Protein AF-0000000084448295 (afdb_homodimer)

Secondary structure (DSSP, 8-state):
----------------------------------------PPPPPP--HHHHHHHHHHHHHHHHHTT-EEE-TT------SSPPGGGSGGGHHHHHHHHHTSTT-HHHHHHHHHHHHHHHTT-S--S--SS--HHHHHHHHHHHHT--TTTS---SSHHHHHHHHHHHHHH-TTT-SEEEE-TTT----TT-EEEEE-SSS--SSGGGGGGGTTS---EEEEEEEEEETTEEEEEEEEETTEEEEEEEEB-TTSPBPPPPTTSPEEEEEEEE-TTSSTTTT------------------/----------------------------------------PPPPPP--HHHHHHHHHHHHHHHHHTT-EEE-TT------SSPPGGGSGGGHHHHHHHHHTSTT-HHHHHHHHHHHHHHHTT-S--S--SS--HHHHHHHHHHHHT--TTTS---SSHHHHHHHHHHHHHH-TTT-SEEEE-TTT----TT-EEEEE-SSS--SSGGGGGGGTTS---EEEEEEEEEETTEEEEEEEEETTEEEEEEEEB-TTSPBPPPPTTSPEEEEEEEE-TTSSTTS-------------------

Nearest PDB structures (foldseek):
  4k1t-assembly1_A  TM=3.639E-01  e=2.052E+00  Staphylococcus aureus subsp. aureus NCTC 8325
  3ic8-assembly2_B  TM=1.921E-01  e=6.070E-01  Pseudomonas syringae pv. tomato
  3g7s-assembly1_B  TM=2.458E-01  e=4.530E+00  Archaeoglobus fulgidus DSM 4304
  2w7u-assembly1_A  TM=3.124E-01  e=4.814E+00  Staphylococcus aureus
  4mvn-assembly1_A  TM=2.948E-01  e=5.438E+00  Staphylococcus aureus subsp. aureus NCTC 8325

Radius of gyration: 37.02 Å; Cα contacts (8 Å, |Δi|>4): 1081; chains: 2; bounding box: 73×141×176 Å

pLDDT: mean 82.52, std 24.91, range [23.23, 99.0]

Structure (mmCIF, N/CA/C/O backbone):
data_AF-0000000084448295-model_v1
#
loop_
_entity.id
_entity.type
_entity.pdbx_description
1 polymer 'Uncharacterized protein conserved in bacteria'
#
loop_
_atom_site.group_PDB
_atom_site.id
_atom_site.type_symbol
_atom_site.label_atom_id
_atom_site.label_alt_id
_atom_site.label_comp_id
_atom_site.label_asym_id
_atom_site.label_entity_id
_atom_site.label_seq_id
_atom_site.pdbx_PDB_ins_code
_atom_site.Cartn_x
_atom_site.Cartn_y
_atom_site.Cartn_z
_atom_site.occupancy
_atom_site.B_iso_or_equiv
_atom_site.auth_seq_id
_atom_site.auth_comp_id
_atom_site.auth_asym_id
_atom_site.auth_atom_id
_atom_site.pdbx_PDB_model_num
ATOM 1 N N . MET A 1 1 ? 36.219 -92.625 80.812 1 28.36 1 MET A N 1
ATOM 2 C CA . MET A 1 1 ? 36.906 -91.438 80.25 1 28.36 1 MET A CA 1
ATOM 3 C C . MET A 1 1 ? 35.938 -90.688 79.375 1 28.36 1 MET A C 1
ATOM 5 O O . MET A 1 1 ? 35.688 -91.062 78.188 1 28.36 1 MET A O 1
ATOM 9 N N . ARG A 1 2 ? 34.844 -90.25 80 1 29.69 2 ARG A N 1
ATOM 10 C CA . ARG A 1 2 ? 33.531 -89.688 79.625 1 29.69 2 ARG A CA 1
ATOM 11 C C . ARG A 1 2 ? 33.625 -88.375 78.938 1 29.69 2 ARG A C 1
ATOM 13 O O . ARG A 1 2 ? 34.156 -87.375 79.5 1 29.69 2 ARG A O 1
ATOM 20 N N . LEU A 1 3 ? 33.906 -88.5 77.625 1 29.62 3 LEU A N 1
ATOM 21 C CA . LEU A 1 3 ? 34.281 -87.438 76.688 1 29.62 3 LEU A CA 1
ATOM 22 C C . LEU A 1 3 ? 33.188 -86.375 76.562 1 29.62 3 LEU A C 1
ATOM 24 O O . LEU A 1 3 ? 32.031 -86.688 76.438 1 29.62 3 LEU A O 1
ATOM 28 N N . SER A 1 4 ? 33.344 -85.188 77.25 1 28.12 4 SER A N 1
ATOM 29 C CA . SER A 1 4 ? 32.625 -84 77.5 1 28.12 4 SER A CA 1
ATOM 30 C C . SER A 1 4 ? 32.25 -83.25 76.188 1 28.12 4 SER A C 1
ATOM 32 O O . SER A 1 4 ? 33.125 -83 75.375 1 28.12 4 SER A O 1
ATOM 34 N N . ALA A 1 5 ? 30.969 -83.5 75.812 1 29.38 5 ALA A N 1
ATOM 35 C CA . ALA A 1 5 ? 30.297 -83.188 74.5 1 29.38 5 ALA A CA 1
ATOM 36 C C . ALA A 1 5 ? 30.297 -81.688 74.25 1 29.38 5 ALA A C 1
ATOM 38 O O . ALA A 1 5 ? 29.969 -80.875 75.125 1 29.38 5 ALA A O 1
ATOM 39 N N . PRO A 1 6 ? 31.016 -81.25 73.188 1 28.39 6 PRO A N 1
ATOM 40 C CA . PRO A 1 6 ? 31.312 -79.812 72.875 1 28.39 6 PRO A CA 1
ATOM 41 C C . PRO A 1 6 ? 30.062 -79 72.688 1 28.39 6 PRO A C 1
ATOM 43 O O . PRO A 1 6 ? 29 -79.5 72.312 1 28.39 6 PRO A O 1
ATOM 46 N N . SER A 1 7 ? 29.875 -77.875 73.375 1 24.89 7 SER A N 1
ATOM 47 C CA . SER A 1 7 ? 28.906 -76.812 73.562 1 24.89 7 SER A CA 1
ATOM 48 C C . SER A 1 7 ? 28.594 -76.062 72.25 1 24.89 7 SER A C 1
ATOM 50 O O . SER A 1 7 ? 29.484 -75.5 71.625 1 24.89 7 SER A O 1
ATOM 52 N N . ALA A 1 8 ? 27.766 -76.688 71.375 1 26.33 8 ALA A N 1
ATOM 53 C CA . ALA A 1 8 ? 27.453 -76.25 70 1 26.33 8 ALA A CA 1
ATOM 54 C C . ALA A 1 8 ? 26.891 -74.812 70 1 26.33 8 ALA A C 1
ATOM 56 O O . ALA A 1 8 ? 25.969 -74.562 70.812 1 26.33 8 ALA A O 1
ATOM 57 N N . SER A 1 9 ? 27.703 -73.812 69.688 1 23.23 9 SER A N 1
ATOM 58 C CA . SER A 1 9 ? 27.469 -72.375 69.625 1 23.23 9 SER A CA 1
ATOM 59 C C . SER A 1 9 ? 26.328 -72.062 68.688 1 23.23 9 SER A C 1
ATOM 61 O O . SER A 1 9 ? 26.234 -72.562 67.625 1 23.23 9 SER A O 1
ATOM 63 N N . ALA A 1 10 ? 25.062 -71.812 69.188 1 26.31 10 ALA A N 1
ATOM 64 C CA . ALA A 1 10 ? 23.781 -71.438 68.625 1 26.31 10 ALA A CA 1
ATOM 65 C C . ALA A 1 10 ? 23.953 -70.188 67.688 1 26.31 10 ALA A C 1
ATOM 67 O O . ALA A 1 10 ? 24.375 -69.125 68.188 1 26.31 10 ALA A O 1
ATOM 68 N N . GLY A 1 11 ? 24.484 -70.375 66.5 1 23.75 11 GLY A N 1
ATOM 69 C CA . GLY A 1 11 ? 24.672 -69.312 65.5 1 23.75 11 GLY A CA 1
ATOM 70 C C . GLY A 1 11 ? 23.391 -68.562 65.188 1 23.75 11 GLY A C 1
ATOM 71 O O . GLY A 1 11 ? 22.375 -69.188 64.875 1 23.75 11 GLY A O 1
ATOM 72 N N . ARG A 1 12 ? 22.969 -67.562 66 1 27.09 12 ARG A N 1
ATOM 73 C CA . ARG A 1 12 ? 21.812 -66.688 65.812 1 27.09 12 ARG A CA 1
ATOM 74 C C . ARG A 1 12 ? 21.781 -66.188 64.375 1 27.09 12 ARG A C 1
ATOM 76 O O . ARG A 1 12 ? 22.734 -65.562 63.938 1 27.09 12 ARG A O 1
ATOM 83 N N . ARG A 1 13 ? 21.203 -66.938 63.438 1 26.22 13 ARG A N 1
ATOM 84 C CA . ARG A 1 13 ? 20.922 -66.5 62.062 1 26.22 13 ARG A CA 1
ATOM 85 C C . ARG A 1 13 ? 20.125 -65.25 62 1 26.22 13 ARG A C 1
ATOM 87 O O . ARG A 1 13 ? 19.047 -65.125 62.562 1 26.22 13 ARG A O 1
ATOM 94 N N . VAL A 1 14 ? 20.797 -64.062 62.219 1 31.23 14 VAL A N 1
ATOM 95 C CA . VAL A 1 14 ? 20.141 -62.781 61.969 1 31.23 14 VAL A CA 1
ATOM 96 C C . VAL A 1 14 ? 19.531 -62.781 60.562 1 31.23 14 VAL A C 1
ATOM 98 O O . VAL A 1 14 ? 20.219 -63.031 59.594 1 31.23 14 VAL A O 1
ATOM 101 N N . HIS A 1 15 ? 18.297 -63.219 60.406 1 29.98 15 HIS A N 1
ATOM 102 C CA . HIS A 1 15 ? 17.484 -63.094 59.219 1 29.98 15 HIS A CA 1
ATOM 103 C C . HIS A 1 15 ? 17.5 -61.656 58.688 1 29.98 15 HIS A C 1
ATOM 105 O O . HIS A 1 15 ? 17.156 -60.719 59.406 1 29.98 15 HIS A O 1
ATOM 111 N N . ALA A 1 16 ? 18.5 -61.312 57.906 1 30.75 16 ALA A N 1
ATOM 112 C CA . ALA A 1 16 ? 18.547 -60.031 57.156 1 30.75 16 ALA A CA 1
ATOM 113 C C . ALA A 1 16 ? 17.25 -59.812 56.375 1 30.75 16 ALA A C 1
ATOM 115 O O . ALA A 1 16 ? 16.875 -60.656 55.562 1 30.75 16 ALA A O 1
ATOM 116 N N . LEU A 1 17 ? 16.234 -59.281 57 1 33.34 17 LEU A N 1
ATOM 117 C CA . LEU A 1 17 ? 15.047 -58.812 56.281 1 33.34 17 LEU A CA 1
ATOM 118 C C . LEU A 1 17 ? 15.422 -58 55.062 1 33.34 17 LEU A C 1
ATOM 120 O O . LEU A 1 17 ? 16.078 -56.938 55.156 1 33.34 17 LEU A O 1
ATOM 124 N N . LEU A 1 18 ? 15.758 -58.625 53.969 1 31.92 18 LEU A N 1
ATOM 125 C CA . LEU A 1 18 ? 15.938 -58 52.688 1 31.92 18 LEU A CA 1
ATOM 126 C C . LEU A 1 18 ? 14.719 -57.156 52.312 1 31.92 18 LEU A C 1
ATOM 128 O O . LEU A 1 18 ? 13.609 -57.688 52.188 1 31.92 18 LEU A O 1
ATOM 132 N N . LEU A 1 19 ? 14.625 -55.938 52.844 1 33.53 19 LEU A N 1
ATOM 133 C CA . LEU A 1 19 ? 13.625 -55 52.375 1 33.53 19 LEU A CA 1
ATOM 134 C C . LEU A 1 19 ? 13.695 -54.875 50.844 1 33.53 19 LEU A C 1
ATOM 136 O O . LEU A 1 19 ? 14.742 -54.5 50.312 1 33.53 19 LEU A O 1
ATOM 140 N N . ALA A 1 20 ? 12.953 -55.719 50.125 1 34.22 20 ALA A N 1
ATOM 141 C CA . ALA A 1 20 ? 12.758 -55.594 48.688 1 34.22 20 ALA A CA 1
ATOM 142 C C . ALA A 1 20 ? 12.352 -54.156 48.312 1 34.22 20 ALA A C 1
ATOM 144 O O . ALA A 1 20 ? 11.297 -53.688 48.719 1 34.22 20 ALA A O 1
ATOM 145 N N . LEU A 1 21 ? 13.375 -53.312 48.156 1 36.75 21 LEU A N 1
ATOM 146 C CA . LEU A 1 21 ? 13.094 -52 47.594 1 36.75 21 LEU A CA 1
ATOM 147 C C . LEU A 1 21 ? 12.367 -52.125 46.25 1 36.75 21 LEU A C 1
ATOM 149 O O . LEU A 1 21 ? 12.875 -52.75 45.312 1 36.75 21 LEU A O 1
ATOM 153 N N . TRP A 1 22 ? 11.016 -52.281 46.281 1 37.78 22 TRP A N 1
ATOM 154 C CA . TRP A 1 22 ? 10.219 -52.219 45.062 1 37.78 22 TRP A CA 1
ATOM 155 C C . TRP A 1 22 ? 10.602 -51 44.219 1 37.78 22 TRP A C 1
ATOM 157 O O . TRP A 1 22 ? 10.633 -49.875 44.719 1 37.78 22 TRP A O 1
ATOM 167 N N . PRO A 1 23 ? 11.414 -51.25 43.188 1 40.5 23 PRO A N 1
ATOM 168 C CA . PRO A 1 23 ? 11.656 -50.094 42.312 1 40.5 23 PRO A CA 1
ATOM 169 C C . PRO A 1 23 ? 10.359 -49.438 41.844 1 40.5 23 PRO A C 1
ATOM 171 O O . PRO A 1 23 ? 9.43 -50.125 41.406 1 40.5 23 PRO A O 1
ATOM 174 N N . THR A 1 24 ? 9.969 -48.375 42.594 1 43.09 24 THR A N 1
ATOM 175 C CA . THR A 1 24 ? 8.914 -47.562 42.031 1 43.09 24 THR A CA 1
ATOM 176 C C . THR A 1 24 ? 9.211 -47.25 40.562 1 43.09 24 THR A C 1
ATOM 178 O O . THR A 1 24 ? 10.234 -46.625 40.25 1 43.09 24 THR A O 1
ATOM 181 N N . ALA A 1 25 ? 8.789 -48.188 39.719 1 38.84 25 ALA A N 1
ATOM 182 C CA . ALA A 1 25 ? 8.773 -47.812 38.312 1 38.84 25 ALA A CA 1
ATOM 183 C C . ALA A 1 25 ? 8.156 -46.438 38.094 1 38.84 25 ALA A C 1
ATOM 185 O O . ALA A 1 25 ? 6.984 -46.219 38.406 1 38.84 25 ALA A O 1
ATOM 186 N N . LEU A 1 26 ? 9.047 -45.438 38.281 1 39.12 26 LEU A N 1
ATOM 187 C CA . LEU A 1 26 ? 8.578 -44.156 37.75 1 39.12 26 LEU A CA 1
ATOM 188 C C . LEU A 1 26 ? 7.965 -44.344 36.375 1 39.12 26 LEU A C 1
ATOM 190 O O . LEU A 1 26 ? 8.656 -44.719 35.406 1 39.12 26 LEU A O 1
ATOM 194 N N . LEU A 1 27 ? 6.645 -44.781 36.375 1 38.72 27 LEU A N 1
ATOM 195 C CA . LEU A 1 27 ? 5.914 -44.562 35.156 1 38.72 27 LEU A CA 1
ATOM 196 C C . LEU A 1 27 ? 6.203 -43.219 34.531 1 38.72 27 LEU A C 1
ATOM 198 O O . LEU A 1 27 ? 5.789 -42.188 35.094 1 38.72 27 LEU A O 1
ATOM 202 N N . ALA A 1 28 ? 7.383 -43.094 33.938 1 38.5 28 ALA A N 1
ATOM 203 C CA . ALA A 1 28 ? 7.465 -41.969 33 1 38.5 28 ALA A CA 1
ATOM 204 C C . ALA A 1 28 ? 6.223 -41.875 32.125 1 38.5 28 ALA A C 1
ATOM 206 O O . ALA A 1 28 ? 6 -42.75 31.281 1 38.5 28 ALA A O 1
ATOM 207 N N . ALA A 1 29 ? 5.152 -41.406 32.75 1 39 29 ALA A N 1
ATOM 208 C CA . ALA A 1 29 ? 4.129 -40.969 31.797 1 39 29 ALA A CA 1
ATOM 209 C C . ALA A 1 29 ? 4.758 -40.25 30.609 1 39 29 ALA A C 1
ATOM 211 O O . ALA A 1 29 ? 5.398 -39.219 30.766 1 39 29 ALA A O 1
ATOM 212 N N . CYS A 1 30 ? 5.191 -41.031 29.656 1 36.06 30 CYS A N 1
ATOM 213 C CA . CYS A 1 30 ? 5.465 -40.375 28.375 1 36.06 30 CYS A CA 1
ATOM 214 C C . CYS A 1 30 ? 4.43 -39.312 28.078 1 36.06 30 CYS A C 1
ATOM 216 O O . CYS A 1 30 ? 3.266 -39.625 27.828 1 36.06 30 CYS A O 1
ATOM 218 N N . ALA A 1 31 ? 4.543 -38.156 28.859 1 39.5 31 ALA A N 1
ATOM 219 C CA . ALA A 1 31 ? 3.787 -37.031 28.312 1 39.5 31 ALA A CA 1
ATOM 220 C C . ALA A 1 31 ? 3.787 -37.062 26.781 1 39.5 31 ALA A C 1
ATOM 222 O O . ALA A 1 31 ? 4.848 -37.031 26.156 1 39.5 31 ALA A O 1
ATOM 223 N N . THR A 1 32 ? 2.848 -37.875 26.25 1 40.31 32 THR A N 1
ATOM 224 C CA . THR A 1 32 ? 2.674 -37.656 24.828 1 40.31 32 THR A CA 1
ATOM 225 C C . THR A 1 32 ? 2.873 -36.188 24.469 1 40.31 32 THR A C 1
ATOM 227 O O . THR A 1 32 ? 2.363 -35.312 25.156 1 40.31 32 THR A O 1
ATOM 230 N N . PRO A 1 33 ? 4.031 -35.906 23.844 1 42.47 33 PRO A N 1
ATOM 231 C CA . PRO A 1 33 ? 4.098 -34.5 23.469 1 42.47 33 PRO A CA 1
ATOM 232 C C . PRO A 1 33 ? 2.736 -33.906 23.094 1 42.47 33 PRO A C 1
ATOM 234 O O . PRO A 1 33 ? 1.864 -34.625 22.609 1 42.47 33 PRO A O 1
ATOM 237 N N . PRO A 1 34 ? 2.332 -32.844 23.859 1 37.69 34 PRO A N 1
ATOM 238 C CA . PRO A 1 34 ? 1.033 -32.344 23.422 1 37.69 34 PRO A CA 1
ATOM 239 C C . PRO A 1 34 ? 0.812 -32.469 21.922 1 37.69 34 PRO A C 1
ATOM 241 O O . PRO A 1 34 ? 1.75 -32.281 21.141 1 37.69 34 PRO A O 1
ATOM 244 N N . GLN A 1 35 ? -0.001 -33.406 21.453 1 29.28 35 GLN A N 1
ATOM 245 C CA . GLN A 1 35 ? -0.416 -33.25 20.062 1 29.28 35 GLN A CA 1
ATOM 246 C C . GLN A 1 35 ? -0.492 -31.797 19.656 1 29.28 35 GLN A C 1
ATOM 248 O O . GLN A 1 35 ? -1.126 -30.984 20.328 1 29.28 35 GLN A O 1
ATOM 253 N N . ALA A 1 36 ? 0.49 -31.312 19.047 1 37.69 36 ALA A N 1
ATOM 254 C CA . ALA A 1 36 ? 0.3 -30.016 18.406 1 37.69 36 ALA A CA 1
ATOM 255 C C . ALA A 1 36 ? -1.146 -29.828 17.953 1 37.69 36 ALA A C 1
ATOM 257 O O . ALA A 1 36 ? -1.653 -30.609 17.141 1 37.69 36 ALA A O 1
ATOM 258 N N . THR A 1 37 ? -2.016 -29.562 18.781 1 36.47 37 THR A N 1
ATOM 259 C CA . THR A 1 37 ? -3.365 -29.25 18.344 1 36.47 37 THR A CA 1
ATOM 260 C C . THR A 1 37 ? -3.344 -28.688 16.922 1 36.47 37 THR A C 1
ATOM 262 O O . THR A 1 37 ? -2.545 -27.797 16.609 1 36.47 37 THR A O 1
ATOM 265 N N . ALA A 1 38 ? -3.5 -29.438 15.875 1 39.38 38 ALA A N 1
ATOM 266 C CA . ALA A 1 38 ? -3.721 -28.906 14.531 1 39.38 38 ALA A CA 1
ATOM 267 C C . ALA A 1 38 ? -4.363 -27.531 14.578 1 39.38 38 ALA A C 1
ATOM 269 O O . ALA A 1 38 ? -5.469 -27.375 15.094 1 39.38 38 ALA A O 1
ATOM 270 N N . ARG A 1 39 ? -3.613 -26.578 14.906 1 46.69 39 ARG A N 1
ATOM 271 C CA . ARG A 1 39 ? -4.172 -25.219 14.953 1 46.69 39 ARG A CA 1
ATOM 272 C C . ARG A 1 39 ? -5.262 -25.047 13.906 1 46.69 39 ARG A C 1
ATOM 274 O O . ARG A 1 39 ? -5.027 -25.266 12.711 1 46.69 39 ARG A O 1
ATOM 281 N N . PHE A 1 40 ? -6.477 -25.266 14.234 1 57.22 40 PHE A N 1
ATOM 282 C CA . PHE A 1 40 ? -7.668 -25 13.438 1 57.22 40 PHE A CA 1
ATOM 283 C C . PHE A 1 40 ? -7.484 -23.734 12.609 1 57.22 40 PHE A C 1
ATOM 285 O O . PHE A 1 40 ? -7.18 -22.672 13.148 1 57.22 40 PHE A O 1
ATOM 292 N N . ARG A 1 41 ? -7.328 -24.031 11.203 1 83.12 41 ARG A N 1
ATOM 293 C CA . ARG A 1 41 ? -7.297 -22.891 10.305 1 83.12 41 ARG A CA 1
ATOM 294 C C . ARG A 1 41 ? -8.711 -22.391 9.992 1 83.12 41 ARG A C 1
ATOM 296 O O . ARG A 1 41 ? -9.555 -23.172 9.531 1 83.12 41 ARG A O 1
ATOM 303 N N . GLU A 1 42 ? -9.023 -21.25 10.359 1 92.5 42 GLU A N 1
ATOM 304 C CA . GLU A 1 42 ? -10.312 -20.656 10.023 1 92.5 42 GLU A CA 1
ATOM 305 C C . GLU A 1 42 ? -10.516 -20.578 8.516 1 92.5 42 GLU A C 1
ATOM 307 O O . GLU A 1 42 ? -9.586 -20.25 7.773 1 92.5 42 GLU A O 1
ATOM 312 N N . PRO A 1 43 ? -11.727 -20.938 8.031 1 96.31 43 PRO A N 1
ATOM 313 C CA . PRO A 1 43 ? -11.969 -20.812 6.59 1 96.31 43 PRO A CA 1
ATOM 314 C C . PRO A 1 43 ? -11.742 -19.391 6.078 1 96.31 43 PRO A C 1
ATOM 316 O O . PRO A 1 43 ? -12.016 -18.422 6.789 1 96.31 43 PRO A O 1
ATOM 319 N N . PRO A 1 44 ? -11.242 -19.328 4.906 1 97.94 44 PRO A N 1
ATOM 320 C CA . PRO A 1 44 ? -11.047 -17.984 4.344 1 97.94 44 PRO A CA 1
ATOM 321 C C . PRO A 1 44 ? -12.367 -17.281 4.027 1 97.94 44 PRO A C 1
ATOM 323 O O . PRO A 1 44 ? -13.375 -17.953 3.773 1 97.94 44 PRO A O 1
ATOM 326 N N . LEU A 1 45 ? -12.344 -16.031 4.07 1 97.56 45 LEU A N 1
ATOM 327 C CA . LEU A 1 45 ? -13.477 -15.211 3.658 1 97.56 45 LEU A CA 1
ATOM 328 C C . LEU A 1 45 ? -13.391 -14.867 2.176 1 97.56 45 LEU A C 1
ATOM 330 O O . LEU A 1 45 ? -12.289 -14.805 1.615 1 97.56 45 LEU A O 1
ATOM 334 N N . SER A 1 46 ? -14.602 -14.625 1.596 1 97.69 46 SER A N 1
ATOM 335 C CA . SER A 1 46 ? -14.641 -14.18 0.206 1 97.69 46 SER A CA 1
ATOM 336 C C . SER A 1 46 ? -14.484 -12.672 0.104 1 97.69 46 SER A C 1
ATOM 338 O O . SER A 1 46 ? -14.742 -11.945 1.07 1 97.69 46 SER A O 1
ATOM 340 N N . TYR A 1 47 ? -14.031 -12.234 -1.03 1 98.19 47 TYR A N 1
ATOM 341 C CA . TYR A 1 47 ? -13.812 -10.812 -1.289 1 98.19 47 TYR A CA 1
ATOM 342 C C . TYR A 1 47 ? -14.594 -10.359 -2.518 1 98.19 47 TYR A C 1
ATOM 344 O O . TYR A 1 47 ? -14.836 -11.148 -3.436 1 98.19 47 TYR A O 1
ATOM 352 N N . PRO A 1 48 ? -15.008 -9.102 -2.561 1 97.19 48 PRO A N 1
ATOM 353 C CA . PRO A 1 48 ? -15.734 -8.594 -3.727 1 97.19 48 PRO A CA 1
ATOM 354 C C . PRO A 1 48 ? -14.844 -8.445 -4.961 1 97.19 48 PRO A C 1
ATOM 356 O O . PRO A 1 48 ? -13.617 -8.453 -4.844 1 97.19 48 PRO A O 1
ATOM 359 N N . PRO A 1 49 ? -15.422 -8.297 -6.152 1 96.81 49 PRO A N 1
ATOM 360 C CA . PRO A 1 49 ? -14.656 -8.156 -7.395 1 96.81 49 PRO A CA 1
ATOM 361 C C . PRO A 1 49 ? -13.734 -6.938 -7.375 1 96.81 49 PRO A C 1
ATOM 363 O O . PRO A 1 49 ? -12.672 -6.953 -8.016 1 96.81 49 PRO A O 1
ATOM 366 N N . SER A 1 50 ? -14.117 -5.93 -6.59 1 95.69 50 SER A N 1
ATOM 367 C CA . SER A 1 50 ? -13.305 -4.719 -6.516 1 95.69 50 SER A CA 1
ATOM 368 C C . SER A 1 50 ? -11.906 -5.023 -5.992 1 95.69 50 SER A C 1
ATOM 370 O O . SER A 1 50 ? -10.945 -4.34 -6.348 1 95.69 50 SER A O 1
ATOM 372 N N . THR A 1 51 ? -11.789 -6.035 -5.211 1 98.19 51 THR A N 1
ATOM 373 C CA . THR A 1 51 ? -10.484 -6.391 -4.66 1 98.19 51 THR A CA 1
ATOM 374 C C . THR A 1 51 ? -9.562 -6.918 -5.754 1 98.19 51 THR A C 1
ATOM 376 O O . THR A 1 51 ? -8.383 -6.555 -5.805 1 98.19 51 THR A O 1
ATOM 379 N N . ARG A 1 52 ? -10.047 -7.762 -6.613 1 98 52 ARG A N 1
ATOM 380 C CA . ARG A 1 52 ? -9.25 -8.234 -7.738 1 98 52 ARG A CA 1
ATOM 381 C C . ARG A 1 52 ? -8.852 -7.074 -8.648 1 98 52 ARG A C 1
ATOM 383 O O . ARG A 1 52 ? -7.727 -7.031 -9.148 1 98 52 ARG A O 1
ATOM 390 N N . GLU A 1 53 ? -9.789 -6.168 -8.875 1 97.31 53 GLU A N 1
ATOM 391 C CA . GLU A 1 53 ? -9.5 -4.98 -9.68 1 97.31 53 GLU A CA 1
ATOM 392 C C . GLU A 1 53 ? -8.352 -4.176 -9.07 1 97.31 53 GLU A C 1
ATOM 394 O O . GLU A 1 53 ? -7.488 -3.674 -9.789 1 97.31 53 GLU A O 1
ATOM 399 N N . ARG A 1 54 ? -8.344 -4.074 -7.801 1 98.25 54 ARG A N 1
ATOM 400 C CA . ARG A 1 54 ? -7.285 -3.354 -7.102 1 98.25 54 ARG A CA 1
ATOM 401 C C . ARG A 1 54 ? -5.949 -4.078 -7.238 1 98.25 54 ARG A C 1
ATOM 403 O O . ARG A 1 54 ? -4.91 -3.441 -7.426 1 98.25 54 ARG A O 1
ATOM 410 N N . ILE A 1 55 ? -5.969 -5.43 -7.152 1 98.81 55 ILE A N 1
ATOM 411 C CA . ILE A 1 55 ? -4.754 -6.215 -7.34 1 98.81 55 ILE A CA 1
ATOM 412 C C . ILE A 1 55 ? -4.121 -5.875 -8.688 1 98.81 55 ILE A C 1
ATOM 414 O O . ILE A 1 55 ? -2.939 -5.527 -8.75 1 98.81 55 ILE A O 1
ATOM 418 N N . VAL A 1 56 ? -4.898 -5.902 -9.703 1 98.81 56 VAL A N 1
ATOM 419 C CA . VAL A 1 56 ? -4.414 -5.652 -11.055 1 98.81 56 VAL A CA 1
ATOM 420 C C . VAL A 1 56 ? -3.951 -4.203 -11.18 1 98.81 56 VAL A C 1
ATOM 422 O O . VAL A 1 56 ? -2.893 -3.928 -11.75 1 98.81 56 VAL A O 1
ATOM 425 N N . ARG A 1 57 ? -4.66 -3.293 -10.578 1 97.94 57 ARG A N 1
ATOM 426 C CA . ARG A 1 57 ? -4.324 -1.876 -10.672 1 97.94 57 ARG A CA 1
ATOM 427 C C . ARG A 1 57 ? -3.006 -1.581 -9.969 1 97.94 57 ARG A C 1
ATOM 429 O O . ARG A 1 57 ? -2.174 -0.832 -10.484 1 97.94 57 ARG A O 1
ATOM 436 N N . PHE A 1 58 ? -2.82 -2.135 -8.789 1 98.56 58 PHE A N 1
ATOM 437 C CA . PHE A 1 58 ? -1.572 -1.905 -8.07 1 98.56 58 PHE A CA 1
ATOM 438 C C . PHE A 1 58 ? -0.387 -2.465 -8.852 1 98.56 58 PHE A C 1
ATOM 440 O O . PHE A 1 58 ? 0.661 -1.821 -8.945 1 98.56 58 PHE A O 1
ATOM 447 N N . ALA A 1 59 ? -0.566 -3.662 -9.414 1 98.88 59 ALA A N 1
ATOM 448 C CA . ALA A 1 59 ? 0.502 -4.238 -10.227 1 98.88 59 ALA A CA 1
ATOM 449 C C . ALA A 1 59 ? 0.847 -3.33 -11.406 1 98.88 59 ALA A C 1
ATOM 451 O O . ALA A 1 59 ? 2.018 -3.027 -11.641 1 98.88 59 ALA A O 1
ATOM 452 N N . LEU A 1 60 ? -0.151 -2.828 -12.086 1 98.56 60 LEU A N 1
ATOM 453 C CA . LEU A 1 60 ? 0.039 -2.012 -13.281 1 98.56 60 LEU A CA 1
ATOM 454 C C . LEU A 1 60 ? 0.64 -0.657 -12.922 1 98.56 60 LEU A C 1
ATOM 456 O O . LEU A 1 60 ? 1.528 -0.164 -13.625 1 98.56 60 LEU A O 1
ATOM 460 N N . THR A 1 61 ? 0.187 -0.073 -11.875 1 97.19 61 THR A N 1
ATOM 461 C CA . THR A 1 61 ? 0.665 1.254 -11.5 1 97.19 61 THR A CA 1
ATOM 462 C C . THR A 1 61 ? 2.123 1.198 -11.055 1 97.19 61 THR A C 1
ATOM 464 O O . THR A 1 61 ? 2.916 2.076 -11.406 1 97.19 61 THR A O 1
ATOM 467 N N . GLU A 1 62 ? 2.441 0.172 -10.273 1 98.5 62 GLU A N 1
ATOM 468 C CA . GLU A 1 62 ? 3.844 0.01 -9.906 1 98.5 62 GLU A CA 1
ATOM 469 C C . GLU A 1 62 ? 4.711 -0.23 -11.141 1 98.5 62 GLU A C 1
ATOM 471 O O . GLU A 1 62 ? 5.809 0.323 -11.25 1 98.5 62 GLU A O 1
ATOM 476 N N . TRP A 1 63 ? 4.227 -1.044 -12.062 1 98.5 63 TRP A N 1
ATOM 477 C CA . TRP A 1 63 ? 4.957 -1.287 -13.305 1 98.5 63 TRP A CA 1
ATOM 478 C C . TRP A 1 63 ? 5.223 0.019 -14.047 1 98.5 63 TRP A C 1
ATOM 480 O O . TRP A 1 63 ? 6.344 0.272 -14.484 1 98.5 63 TRP A O 1
ATOM 490 N N . GLN A 1 64 ? 4.254 0.845 -14.125 1 97.06 64 GLN A N 1
ATOM 491 C CA . GLN A 1 64 ? 4.402 2.135 -14.797 1 97.06 64 GLN A CA 1
ATOM 492 C C . GLN A 1 64 ? 5.383 3.031 -14.047 1 97.06 64 GLN A C 1
ATOM 494 O O . GLN A 1 64 ? 6.203 3.715 -14.664 1 97.06 64 GLN A O 1
ATOM 499 N N . ASP A 1 65 ? 5.293 3.008 -12.781 1 95.69 65 ASP A N 1
ATOM 500 C CA . ASP A 1 65 ? 6.145 3.844 -11.945 1 95.69 65 ASP A CA 1
ATOM 501 C C . ASP A 1 65 ? 7.617 3.475 -12.117 1 95.69 65 ASP A C 1
ATOM 503 O O . ASP A 1 65 ? 8.492 4.336 -12.016 1 95.69 65 ASP A O 1
ATOM 507 N N . TRP A 1 66 ? 7.918 2.219 -12.375 1 97.31 66 TRP A N 1
ATOM 508 C CA . TRP A 1 66 ? 9.281 1.738 -12.547 1 97.31 66 TRP A CA 1
ATOM 509 C C . TRP A 1 66 ? 9.789 2.031 -13.953 1 97.31 66 TRP A C 1
ATOM 511 O O . TRP A 1 66 ? 10.969 1.812 -14.258 1 97.31 66 TRP A O 1
ATOM 521 N N . GLY A 1 67 ? 8.906 2.469 -14.867 1 95.31 67 GLY A N 1
ATOM 522 C CA . GLY A 1 67 ? 9.352 2.857 -16.203 1 95.31 67 GLY A CA 1
ATOM 523 C C . GLY A 1 67 ? 8.703 2.047 -17.312 1 95.31 67 GLY A C 1
ATOM 524 O O . GLY A 1 67 ? 9 2.248 -18.484 1 95.31 67 GLY A O 1
ATOM 525 N N . GLY A 1 68 ? 7.852 1.103 -16.953 1 97.12 68 GLY A N 1
ATOM 526 C CA . GLY A 1 68 ? 7.109 0.351 -17.953 1 97.12 68 GLY A CA 1
ATOM 527 C C . GLY A 1 68 ? 7.969 -0.634 -18.719 1 97.12 68 GLY A C 1
ATOM 528 O O . GLY A 1 68 ? 7.789 -0.812 -19.922 1 97.12 68 GLY A O 1
ATOM 529 N N . TYR A 1 69 ? 8.914 -1.28 -18.047 1 95.88 69 TYR A N 1
ATOM 530 C CA . TYR A 1 69 ? 9.781 -2.264 -18.688 1 95.88 69 TYR A CA 1
ATOM 531 C C . TYR A 1 69 ? 8.984 -3.484 -19.141 1 95.88 69 TYR A C 1
ATOM 533 O O . TYR A 1 69 ? 8.102 -3.953 -18.406 1 95.88 69 TYR A O 1
ATOM 541 N N . VAL A 1 70 ? 9.289 -3.977 -20.344 1 96.69 70 VAL A N 1
ATOM 542 C CA . VAL A 1 70 ? 8.641 -5.172 -20.891 1 96.69 70 VAL A CA 1
ATOM 543 C C . VAL A 1 70 ? 9.703 -6.168 -21.344 1 96.69 70 VAL A C 1
ATOM 545 O O . VAL A 1 70 ? 10.711 -5.781 -21.938 1 96.69 70 VAL A O 1
ATOM 548 N N . THR A 1 71 ? 9.484 -7.434 -20.984 1 94.31 71 THR A N 1
ATOM 549 C CA . THR A 1 71 ? 10.398 -8.477 -21.438 1 94.31 71 THR A CA 1
ATOM 550 C C . THR A 1 71 ? 9.617 -9.688 -21.953 1 94.31 71 THR A C 1
ATOM 552 O O . THR A 1 71 ? 8.445 -9.867 -21.609 1 94.31 71 THR A O 1
ATOM 555 N N . THR A 1 72 ? 10.219 -10.406 -22.828 1 91.12 72 THR A N 1
ATOM 556 C CA . THR A 1 72 ? 9.703 -11.672 -23.344 1 91.12 72 THR A CA 1
ATOM 557 C C . THR A 1 72 ? 10.688 -12.805 -23.078 1 91.12 72 THR A C 1
ATOM 559 O O . THR A 1 72 ? 11.883 -12.664 -23.328 1 91.12 72 THR A O 1
ATOM 562 N N . PRO A 1 73 ? 10.086 -13.875 -22.547 1 84.69 73 PRO A N 1
ATOM 563 C CA . PRO A 1 73 ? 10.992 -15 -22.312 1 84.69 73 PRO A CA 1
ATOM 564 C C . PRO A 1 73 ? 11.789 -15.383 -23.562 1 84.69 73 PRO A C 1
ATOM 566 O O . PRO A 1 73 ? 11.234 -15.43 -24.656 1 84.69 73 PRO A O 1
ATOM 569 N N . GLY A 1 74 ? 13.016 -15.664 -23.297 1 79.5 74 GLY A N 1
ATOM 570 C CA . GLY A 1 74 ? 13.883 -16.047 -24.391 1 79.5 74 GLY A CA 1
ATOM 571 C C . GLY A 1 74 ? 14.625 -14.883 -25.016 1 79.5 74 GLY A C 1
ATOM 572 O O . GLY A 1 74 ? 15.594 -15.078 -25.75 1 79.5 74 GLY A O 1
ATOM 573 N N . GLU A 1 75 ? 14.086 -13.688 -24.719 1 76.5 75 GLU A N 1
ATOM 574 C CA . GLU A 1 75 ? 14.797 -12.523 -25.234 1 76.5 75 GLU A CA 1
ATOM 575 C C . GLU A 1 75 ? 16.062 -12.242 -24.422 1 76.5 75 GLU A C 1
ATOM 577 O O . GLU A 1 75 ? 16.031 -12.25 -23.188 1 76.5 75 GLU A O 1
ATOM 582 N N . LYS A 1 76 ? 17.125 -12.312 -25.141 1 61.94 76 LYS A N 1
ATOM 583 C CA . LYS A 1 76 ? 18.422 -12.078 -24.516 1 61.94 76 LYS A CA 1
ATOM 584 C C . LYS A 1 76 ? 18.625 -10.594 -24.234 1 61.94 76 LYS A C 1
ATOM 586 O O . LYS A 1 76 ? 18.391 -9.75 -25.109 1 61.94 76 LYS A O 1
ATOM 591 N N . HIS A 1 77 ? 18.547 -10.344 -22.953 1 64.75 77 HIS A N 1
ATOM 592 C CA . HIS A 1 77 ? 19.016 -8.992 -22.641 1 64.75 77 HIS A CA 1
ATOM 593 C C . HIS A 1 77 ? 20.5 -8.984 -22.312 1 64.75 77 HIS A C 1
ATOM 595 O O . HIS A 1 77 ? 20.953 -9.75 -21.453 1 64.75 77 HIS A O 1
ATOM 601 N N . PRO A 1 78 ? 21.25 -8.336 -23 1 56.88 78 PRO A N 1
ATOM 602 C CA . PRO A 1 78 ? 22.656 -8.32 -22.609 1 56.88 78 PRO A CA 1
ATOM 603 C C . PRO A 1 78 ? 22.875 -7.918 -21.156 1 56.88 78 PRO A C 1
ATOM 605 O O . PRO A 1 78 ? 22.141 -7.09 -20.625 1 56.88 78 PRO A O 1
ATOM 608 N N . PRO A 1 79 ? 23.609 -8.852 -20.578 1 57.19 79 PRO A N 1
ATOM 609 C CA . PRO A 1 79 ? 23.906 -8.461 -19.188 1 57.19 79 PRO A CA 1
ATOM 610 C C . PRO A 1 79 ? 24.438 -7.035 -19.078 1 57.19 79 PRO A C 1
ATOM 612 O O . PRO A 1 79 ? 25.266 -6.617 -19.891 1 57.19 79 PRO A O 1
ATOM 615 N N . SER A 1 80 ? 23.797 -6.18 -18.516 1 60.19 80 SER A N 1
ATOM 616 C CA . SER A 1 80 ? 24.312 -4.84 -18.266 1 60.19 80 SER A CA 1
ATOM 617 C C . SER A 1 80 ? 25.172 -4.801 -17.016 1 60.19 80 SER A C 1
ATOM 619 O O . SER A 1 80 ? 24.859 -5.453 -16.016 1 60.19 80 SER A O 1
ATOM 621 N N . LYS A 1 81 ? 26.469 -4.367 -17.25 1 58.81 81 LYS A N 1
ATOM 622 C CA . LYS A 1 81 ? 27.359 -4.133 -16.125 1 58.81 81 LYS A CA 1
ATOM 623 C C . LYS A 1 81 ? 26.828 -3.008 -15.234 1 58.81 81 LYS A C 1
ATOM 625 O O . LYS A 1 81 ? 27.234 -2.883 -14.078 1 58.81 81 LYS A O 1
ATOM 630 N N . ALA A 1 82 ? 25.906 -2.383 -15.742 1 66 82 ALA A N 1
ATOM 631 C CA . ALA A 1 82 ? 25.406 -1.248 -14.977 1 66 82 ALA A CA 1
ATOM 632 C C . ALA A 1 82 ? 24.406 -1.7 -13.922 1 66 82 ALA A C 1
ATOM 634 O O . ALA A 1 82 ? 23.656 -2.658 -14.141 1 66 82 ALA A O 1
ATOM 635 N N . PRO A 1 83 ? 24.688 -1.101 -12.812 1 76.25 83 PRO A N 1
ATOM 636 C CA . PRO A 1 83 ? 23.703 -1.438 -11.781 1 76.25 83 PRO A CA 1
ATOM 637 C C . PRO A 1 83 ? 22.266 -1.298 -12.281 1 76.25 83 PRO A C 1
ATOM 639 O O . PRO A 1 83 ? 21.953 -0.378 -13.047 1 76.25 83 PRO A O 1
ATOM 642 N N . GLY A 1 84 ? 21.531 -2.336 -12.023 1 82.94 84 GLY A N 1
ATOM 643 C CA . GLY A 1 84 ? 20.125 -2.324 -12.438 1 82.94 84 GLY A CA 1
ATOM 644 C C . GLY A 1 84 ? 19.312 -1.231 -11.773 1 82.94 84 GLY A C 1
ATOM 645 O O . GLY A 1 84 ? 19.797 -0.562 -10.859 1 82.94 84 GLY A O 1
ATOM 646 N N . PRO A 1 85 ? 18.125 -1.069 -12.211 1 89.88 85 PRO A N 1
ATOM 647 C CA . PRO A 1 85 ? 17.297 0.025 -11.727 1 89.88 85 PRO A CA 1
ATOM 648 C C . PRO A 1 85 ? 17.125 0.004 -10.203 1 89.88 85 PRO A C 1
ATOM 650 O O . PRO A 1 85 ? 16.969 1.059 -9.586 1 89.88 85 PRO A O 1
ATOM 653 N N . GLU A 1 86 ? 17.156 -1.186 -9.562 1 92.06 86 GLU A N 1
ATOM 654 C CA . GLU A 1 86 ? 16.938 -1.269 -8.125 1 92.06 86 GLU A CA 1
ATOM 655 C C . GLU A 1 86 ? 18.047 -0.571 -7.355 1 92.06 86 GLU A C 1
ATOM 657 O O . GLU A 1 86 ? 17.891 -0.245 -6.176 1 92.06 86 GLU A O 1
ATOM 662 N N . SER A 1 87 ? 19.172 -0.344 -7.992 1 89.94 87 SER A N 1
ATOM 663 C CA . SER A 1 87 ? 20.328 0.251 -7.332 1 89.94 87 SER A CA 1
ATOM 664 C C . SER A 1 87 ? 20.234 1.772 -7.305 1 89.94 87 SER A C 1
ATOM 666 O O . SER A 1 87 ? 21 2.439 -6.602 1 89.94 87 SER A O 1
ATOM 668 N N . ALA A 1 88 ? 19.328 2.287 -8.094 1 92.06 88 ALA A N 1
ATOM 669 C CA . ALA A 1 88 ? 19.141 3.738 -8.117 1 92.06 88 ALA A CA 1
ATOM 670 C C . ALA A 1 88 ? 18.531 4.238 -6.816 1 92.06 88 ALA A C 1
ATOM 672 O O . ALA A 1 88 ? 17.547 3.676 -6.332 1 92.06 88 ALA A O 1
ATOM 673 N N . ILE A 1 89 ? 19.047 5.34 -6.289 1 92.94 89 ILE A N 1
ATOM 674 C CA . ILE A 1 89 ? 18.594 5.938 -5.035 1 92.94 89 ILE A CA 1
ATOM 675 C C . ILE A 1 89 ? 17.109 6.262 -5.117 1 92.94 89 ILE A C 1
ATOM 677 O O . ILE A 1 89 ? 16.391 6.137 -4.129 1 92.94 89 ILE A O 1
ATOM 681 N N . ALA A 1 90 ? 16.641 6.605 -6.262 1 93.81 90 ALA A N 1
ATOM 682 C CA . ALA A 1 90 ? 15.266 7.027 -6.469 1 93.81 90 ALA A CA 1
ATOM 683 C C . ALA A 1 90 ? 14.297 5.863 -6.254 1 93.81 90 ALA A C 1
ATOM 685 O O . ALA A 1 90 ? 13.102 6.078 -6.023 1 93.81 90 ALA A O 1
ATOM 686 N N . ASN A 1 91 ? 14.828 4.637 -6.273 1 95.56 91 ASN A N 1
ATOM 687 C CA . ASN A 1 91 ? 13.945 3.477 -6.254 1 95.56 91 ASN A CA 1
ATOM 688 C C . ASN A 1 91 ? 13.953 2.789 -4.891 1 95.56 91 ASN A C 1
ATOM 690 O O . ASN A 1 91 ? 13.141 1.897 -4.637 1 95.56 91 ASN A O 1
ATOM 694 N N . PHE A 1 92 ? 14.859 3.246 -3.984 1 96.5 92 PHE A N 1
ATOM 695 C CA . PHE A 1 92 ? 14.992 2.604 -2.682 1 96.5 92 PHE A CA 1
ATOM 696 C C . PHE A 1 92 ? 13.664 2.605 -1.939 1 96.5 92 PHE A C 1
ATOM 698 O O . PHE A 1 92 ? 13.234 1.572 -1.419 1 96.5 92 PHE A O 1
ATOM 705 N N . PRO A 1 93 ? 12.891 3.754 -1.954 1 96.94 93 PRO A N 1
ATOM 706 C CA . PRO A 1 93 ? 11.648 3.762 -1.185 1 96.94 93 PRO A CA 1
ATOM 707 C C . PRO A 1 93 ? 10.625 2.758 -1.71 1 96.94 93 PRO A C 1
ATOM 709 O O . PRO A 1 93 ? 9.836 2.211 -0.933 1 96.94 93 PRO A O 1
ATOM 712 N N . ARG A 1 94 ? 10.648 2.479 -2.973 1 97.31 94 ARG A N 1
ATOM 713 C CA . ARG A 1 94 ? 9.727 1.503 -3.539 1 97.31 94 ARG A CA 1
ATOM 714 C C . ARG A 1 94 ? 10 0.105 -2.994 1 97.31 94 ARG A C 1
ATOM 716 O O . ARG A 1 94 ? 9.086 -0.568 -2.508 1 97.31 94 ARG A O 1
ATOM 723 N N . VAL A 1 95 ? 11.234 -0.243 -3.09 1 96.56 95 VAL A N 1
ATOM 724 C CA . VAL A 1 95 ? 11.625 -1.571 -2.629 1 96.56 95 VAL A CA 1
ATOM 725 C C . VAL A 1 95 ? 11.391 -1.685 -1.124 1 96.56 95 VAL A C 1
ATOM 727 O O . VAL A 1 95 ? 10.945 -2.725 -0.635 1 96.56 95 VAL A O 1
ATOM 730 N N . LEU A 1 96 ? 11.68 -0.6 -0.44 1 95.62 96 LEU A N 1
ATOM 731 C CA . LEU A 1 96 ? 11.43 -0.573 0.997 1 95.62 96 LEU A CA 1
ATOM 732 C C . LEU A 1 96 ? 9.953 -0.818 1.292 1 95.62 96 LEU A C 1
ATOM 734 O O . LEU A 1 96 ? 9.609 -1.573 2.207 1 95.62 96 LEU A O 1
ATOM 738 N N . ALA A 1 97 ? 9.047 -0.189 0.527 1 96.56 97 ALA A N 1
ATOM 739 C CA . ALA A 1 97 ? 7.609 -0.386 0.709 1 96.56 97 ALA A CA 1
ATOM 740 C C . ALA A 1 97 ? 7.234 -1.857 0.56 1 96.56 97 ALA A C 1
ATOM 742 O O . ALA A 1 97 ? 6.434 -2.383 1.338 1 96.56 97 ALA A O 1
ATOM 743 N N . TYR A 1 98 ? 7.809 -2.512 -0.419 1 97 98 TYR A N 1
ATOM 744 C CA . TYR A 1 98 ? 7.52 -3.924 -0.642 1 97 98 TYR A CA 1
ATOM 745 C C . TYR A 1 98 ? 7.969 -4.766 0.546 1 97 98 TYR A C 1
ATOM 747 O O . TYR A 1 98 ? 7.211 -5.602 1.045 1 97 98 TYR A O 1
ATOM 755 N N . TRP A 1 99 ? 9.148 -4.496 1.009 1 95.12 99 TRP A N 1
ATOM 756 C CA . TRP A 1 99 ? 9.703 -5.285 2.1 1 95.12 99 TRP A CA 1
ATOM 757 C C . TRP A 1 99 ? 8.945 -5.035 3.398 1 95.12 99 TRP A C 1
ATOM 759 O O . TRP A 1 99 ? 8.82 -5.934 4.234 1 95.12 99 TRP A O 1
ATOM 769 N N . ARG A 1 100 ? 8.336 -3.857 3.572 1 93.31 100 ARG A N 1
ATOM 770 C CA . ARG A 1 100 ? 7.566 -3.537 4.77 1 93.31 100 ARG A CA 1
ATOM 771 C C . ARG A 1 100 ? 6.238 -4.285 4.781 1 93.31 100 ARG A C 1
ATOM 773 O O . ARG A 1 100 ? 5.566 -4.348 5.812 1 93.31 100 ARG A O 1
ATOM 780 N N . ALA A 1 101 ? 5.91 -4.879 3.691 1 93.06 101 ALA A N 1
ATOM 781 C CA . ALA A 1 101 ? 4.66 -5.637 3.613 1 93.06 101 ALA A CA 1
ATOM 782 C C . ALA A 1 101 ? 4.852 -7.059 4.133 1 93.06 101 ALA A C 1
ATOM 784 O O . ALA A 1 101 ? 3.873 -7.777 4.355 1 93.06 101 ALA A O 1
ATOM 785 N N . VAL A 1 102 ? 6.152 -7.422 4.332 1 92 102 VAL A N 1
ATOM 786 C CA . VAL A 1 102 ? 6.395 -8.789 4.785 1 92 102 VAL A CA 1
ATOM 787 C C . VAL A 1 102 ? 7.113 -8.758 6.133 1 92 102 VAL A C 1
ATOM 789 O O . VAL A 1 102 ? 7.891 -7.844 6.414 1 92 102 VAL A O 1
ATOM 792 N N . GLU A 1 103 ? 6.527 -9.055 7.348 1 69.62 103 GLU A N 1
ATOM 793 C CA . GLU A 1 103 ? 6.863 -8.914 8.758 1 69.62 103 GLU A CA 1
ATOM 794 C C . GLU A 1 103 ? 8.266 -9.438 9.047 1 69.62 103 GLU A C 1
ATOM 796 O O . GLU A 1 103 ? 8.969 -8.914 9.914 1 69.62 103 GLU A O 1
ATOM 801 N N . GLU A 1 104 ? 8.734 -10.344 8.438 1 61.81 104 GLU A N 1
ATOM 802 C CA . GLU A 1 104 ? 9.82 -11.172 8.953 1 61.81 104 GLU A CA 1
ATOM 803 C C . GLU A 1 104 ? 11.18 -10.57 8.617 1 61.81 104 GLU A C 1
ATOM 805 O O . GLU A 1 104 ? 12.219 -11.195 8.859 1 61.81 104 GLU A O 1
ATOM 810 N N . ASP A 1 105 ? 11.07 -9.195 8.391 1 69.75 105 ASP A N 1
ATOM 811 C CA . ASP A 1 105 ? 12.469 -9.133 7.98 1 69.75 105 ASP A CA 1
ATOM 812 C C . ASP A 1 105 ? 13.094 -7.801 8.383 1 69.75 105 ASP A C 1
ATOM 814 O O . ASP A 1 105 ? 13.727 -7.129 7.566 1 69.75 105 ASP A O 1
ATOM 818 N N . ARG A 1 106 ? 13.102 -7.496 9.633 1 82 106 ARG A N 1
ATOM 819 C CA . ARG A 1 106 ? 13.625 -6.242 10.164 1 82 106 ARG A CA 1
ATOM 820 C C . ARG A 1 106 ? 15.117 -6.113 9.914 1 82 106 ARG A C 1
ATOM 822 O O . ARG A 1 106 ? 15.594 -5.055 9.492 1 82 106 ARG A O 1
ATOM 829 N N . PRO A 1 107 ? 15.797 -7.191 10.031 1 86.31 107 PRO A N 1
ATOM 830 C CA . PRO A 1 107 ? 17.234 -7.07 9.773 1 86.31 107 PRO A CA 1
ATOM 831 C C . PRO A 1 107 ? 17.547 -6.691 8.328 1 86.31 107 PRO A C 1
ATOM 833 O O . PRO A 1 107 ? 18.484 -5.945 8.07 1 86.31 107 PRO A O 1
ATOM 836 N N . VAL A 1 108 ? 16.766 -7.238 7.426 1 90.31 108 VAL A N 1
ATOM 837 C CA . VAL A 1 108 ? 16.938 -6.922 6.016 1 90.31 108 VAL A CA 1
ATOM 838 C C . VAL A 1 108 ? 16.703 -5.43 5.789 1 90.31 108 VAL A C 1
ATOM 840 O O . VAL A 1 108 ? 17.5 -4.762 5.117 1 90.31 108 VAL A O 1
ATOM 843 N N . ILE A 1 109 ? 15.75 -4.895 6.371 1 91.62 109 ILE A N 1
ATOM 844 C CA . ILE A 1 109 ? 15.375 -3.492 6.219 1 91.62 109 ILE A CA 1
ATOM 845 C C . ILE A 1 109 ? 16.453 -2.605 6.844 1 91.62 109 ILE A C 1
ATOM 847 O O . ILE A 1 109 ? 16.922 -1.652 6.219 1 91.62 109 ILE A O 1
ATOM 851 N N . ASP A 1 110 ? 16.859 -2.979 8.039 1 92.19 110 ASP A N 1
ATOM 852 C CA . ASP A 1 110 ? 17.859 -2.174 8.742 1 92.19 110 ASP A CA 1
ATOM 853 C C . ASP A 1 110 ? 19.172 -2.109 7.965 1 92.19 110 ASP A C 1
ATOM 855 O O . ASP A 1 110 ? 19.75 -1.033 7.801 1 92.19 110 ASP A O 1
ATOM 859 N N . ARG A 1 111 ? 19.547 -3.236 7.516 1 92.44 111 ARG A N 1
ATOM 860 C CA . ARG A 1 111 ? 20.797 -3.301 6.762 1 92.44 111 ARG A CA 1
ATOM 861 C C . ARG A 1 111 ? 20.703 -2.449 5.5 1 92.44 111 ARG A C 1
ATOM 863 O O . ARG A 1 111 ? 21.656 -1.723 5.176 1 92.44 111 ARG A O 1
ATOM 870 N N . ASN A 1 112 ? 19.625 -2.533 4.801 1 93.31 112 ASN A N 1
ATOM 871 C CA . ASN A 1 112 ? 19.5 -1.801 3.545 1 93.31 112 ASN A CA 1
ATOM 872 C C . ASN A 1 112 ? 19.234 -0.317 3.783 1 93.31 112 ASN A C 1
ATOM 874 O O . ASN A 1 112 ? 19.625 0.526 2.971 1 93.31 112 ASN A O 1
ATOM 878 N N . ARG A 1 113 ? 18.703 0.06 4.898 1 94.38 113 ARG A N 1
ATOM 879 C CA . ARG A 1 113 ? 18.594 1.466 5.277 1 94.38 113 ARG A CA 1
ATOM 880 C C . ARG A 1 113 ? 19.984 2.064 5.539 1 94.38 113 ARG A C 1
ATOM 882 O O . ARG A 1 113 ? 20.234 3.223 5.199 1 94.38 113 ARG A O 1
ATOM 889 N N . ASP A 1 114 ? 20.828 1.252 6.129 1 95.19 114 ASP A N 1
ATOM 890 C CA . ASP A 1 114 ? 22.203 1.695 6.336 1 95.19 114 ASP A CA 1
ATOM 891 C C . ASP A 1 114 ? 22.906 1.954 5.004 1 95.19 114 ASP A C 1
ATOM 893 O O . ASP A 1 114 ? 23.625 2.947 4.855 1 95.19 114 ASP A O 1
ATOM 897 N N . ARG A 1 115 ? 22.703 1.055 4.086 1 95.12 115 ARG A N 1
ATOM 898 C CA . ARG A 1 115 ? 23.266 1.231 2.758 1 95.12 115 ARG A CA 1
ATOM 899 C C . ARG A 1 115 ? 22.719 2.48 2.082 1 95.12 115 ARG A C 1
ATOM 901 O O . ARG A 1 115 ? 23.453 3.23 1.443 1 95.12 115 ARG A O 1
ATOM 908 N N . TYR A 1 116 ? 21.5 2.701 2.189 1 96.44 116 TYR A N 1
ATOM 909 C CA . TYR A 1 116 ? 20.844 3.883 1.643 1 96.44 116 TYR A CA 1
ATOM 910 C C . TYR A 1 116 ? 21.422 5.156 2.244 1 96.44 116 TYR A C 1
ATOM 912 O O . TYR A 1 116 ? 21.734 6.109 1.522 1 96.44 116 TYR A O 1
ATOM 920 N N . ALA A 1 117 ? 21.562 5.152 3.539 1 96.19 117 ALA A N 1
ATOM 921 C CA . ALA A 1 117 ? 22.141 6.297 4.234 1 96.19 117 ALA A CA 1
ATOM 922 C C . ALA A 1 117 ? 23.531 6.613 3.705 1 96.19 117 ALA A C 1
ATOM 924 O O . ALA A 1 117 ? 23.859 7.777 3.475 1 96.19 117 ALA A O 1
ATOM 925 N N . ALA A 1 118 ? 24.266 5.594 3.518 1 95.69 118 ALA A N 1
ATOM 926 C CA . ALA A 1 118 ? 25.609 5.77 2.973 1 95.69 118 ALA A CA 1
ATOM 927 C C . ALA A 1 118 ? 25.547 6.312 1.549 1 95.69 118 ALA A C 1
ATOM 929 O O . ALA A 1 118 ? 26.328 7.199 1.188 1 95.69 118 ALA A O 1
ATOM 930 N N . ALA A 1 119 ? 24.672 5.785 0.779 1 94.94 119 ALA A N 1
ATOM 931 C CA . ALA A 1 119 ? 24.516 6.242 -0.6 1 94.94 119 ALA A CA 1
ATOM 932 C C . ALA A 1 119 ? 24.125 7.715 -0.648 1 94.94 119 ALA A C 1
ATOM 934 O O . ALA A 1 119 ? 24.594 8.469 -1.503 1 94.94 119 ALA A O 1
ATOM 935 N N . LEU A 1 120 ? 23.281 8.141 0.254 1 94.81 120 LEU A N 1
ATOM 936 C CA . LEU A 1 120 ? 22.859 9.531 0.332 1 94.81 120 LEU A CA 1
ATOM 937 C C . LEU A 1 120 ? 24.031 10.453 0.608 1 94.81 120 LEU A C 1
ATOM 939 O O . LEU A 1 120 ? 24.016 11.617 0.205 1 94.81 120 LEU A O 1
ATOM 943 N N . GLN A 1 121 ? 25 9.891 1.206 1 93.94 121 GLN A N 1
ATOM 944 C CA . GLN A 1 121 ? 26.188 10.664 1.543 1 93.94 121 GLN A CA 1
ATOM 945 C C . GLN A 1 121 ? 27.234 10.578 0.439 1 93.94 121 GLN A C 1
ATOM 947 O O . GLN A 1 121 ? 28.359 11.07 0.598 1 93.94 121 GLN A O 1
ATOM 952 N N . GLY A 1 122 ? 26.906 9.836 -0.597 1 91.56 122 GLY A N 1
ATOM 953 C CA . GLY A 1 122 ? 27.781 9.852 -1.754 1 91.56 122 GLY A CA 1
ATOM 954 C C . GLY A 1 122 ? 28.609 8.578 -1.89 1 91.56 122 GLY A C 1
ATOM 955 O O . GLY A 1 122 ? 29.438 8.469 -2.791 1 91.56 122 GLY A O 1
ATOM 956 N N . ALA A 1 123 ? 28.344 7.676 -1.021 1 91.06 123 ALA A N 1
ATOM 957 C CA . ALA A 1 123 ? 29.078 6.414 -1.135 1 91.06 123 ALA A CA 1
ATOM 958 C C . ALA A 1 123 ? 28.672 5.66 -2.4 1 91.06 123 ALA A C 1
ATOM 960 O O . ALA A 1 123 ? 27.516 5.707 -2.814 1 91.06 123 ALA A O 1
ATOM 961 N N . ALA A 1 124 ? 29.672 4.961 -2.961 1 85.81 124 ALA A N 1
ATOM 962 C CA . ALA A 1 124 ? 29.422 4.129 -4.133 1 85.81 124 ALA A CA 1
ATOM 963 C C . ALA A 1 124 ? 28.797 2.795 -3.734 1 85.81 124 ALA A C 1
ATOM 965 O O . ALA A 1 124 ? 29.438 1.746 -3.848 1 85.81 124 ALA A O 1
ATOM 966 N N . THR A 1 125 ? 27.75 2.842 -3.17 1 86.94 125 THR A N 1
ATOM 967 C CA . THR A 1 125 ? 27.031 1.644 -2.754 1 86.94 125 THR A CA 1
ATOM 968 C C . THR A 1 125 ? 25.594 1.66 -3.283 1 86.94 125 THR A C 1
ATOM 970 O O . THR A 1 125 ? 24.969 2.719 -3.365 1 86.94 125 THR A O 1
ATOM 973 N N . ALA A 1 126 ? 25.219 0.454 -3.678 1 86.94 126 ALA A N 1
ATOM 974 C CA . ALA A 1 126 ? 23.812 0.328 -4.07 1 86.94 126 ALA A CA 1
ATOM 975 C C . ALA A 1 126 ? 22.906 0.277 -2.846 1 86.94 126 ALA A C 1
ATOM 977 O O . ALA A 1 126 ? 23.125 -0.522 -1.933 1 86.94 126 ALA A O 1
ATOM 978 N N . PRO A 1 127 ? 21.969 1.144 -2.816 1 88.56 127 PRO A N 1
ATOM 979 C CA . PRO A 1 127 ? 21.094 1.128 -1.647 1 88.56 127 PRO A CA 1
ATOM 980 C C . PRO A 1 127 ? 20.391 -0.211 -1.461 1 88.56 127 PRO A C 1
ATOM 982 O O . PRO A 1 127 ? 20.109 -0.619 -0.328 1 88.56 127 PRO A O 1
ATOM 985 N N . TRP A 1 128 ? 20.062 -0.906 -2.6 1 86.75 128 TRP A N 1
ATOM 986 C CA . TRP A 1 128 ? 19.5 -2.252 -2.537 1 86.75 128 TRP A CA 1
ATOM 987 C C . TRP A 1 128 ? 20.203 -3.18 -3.527 1 86.75 128 TRP A C 1
ATOM 989 O O . TRP A 1 128 ? 20.391 -2.824 -4.695 1 86.75 128 TRP A O 1
ATOM 999 N N . ARG A 1 129 ? 20.672 -4.27 -3.012 1 77.19 129 ARG A N 1
ATOM 1000 C CA . ARG A 1 129 ? 21.25 -5.285 -3.881 1 77.19 129 ARG A CA 1
ATOM 1001 C C . ARG A 1 129 ? 20.734 -6.676 -3.535 1 77.19 129 ARG A C 1
ATOM 1003 O O . ARG A 1 129 ? 20.5 -7.496 -4.422 1 77.19 129 ARG A O 1
ATOM 1010 N N . GLU A 1 130 ? 20.531 -6.887 -2.299 1 85.12 130 GLU A N 1
ATOM 1011 C CA . GLU A 1 130 ? 20.062 -8.148 -1.741 1 85.12 130 GLU A CA 1
ATOM 1012 C C . GLU A 1 130 ? 19.188 -7.914 -0.503 1 85.12 130 GLU A C 1
ATOM 1014 O O . GLU A 1 130 ? 19.344 -6.906 0.187 1 85.12 130 GLU A O 1
ATOM 1019 N N . PRO A 1 131 ? 18.312 -8.844 -0.235 1 90.31 131 PRO A N 1
ATOM 1020 C CA . PRO A 1 131 ? 17.891 -10.008 -1.013 1 90.31 131 PRO A CA 1
ATOM 1021 C C . PRO A 1 131 ? 16.922 -9.641 -2.133 1 90.31 131 PRO A C 1
ATOM 1023 O O . PRO A 1 131 ? 16.5 -8.484 -2.242 1 90.31 131 PRO A O 1
ATOM 1026 N N . ALA A 1 132 ? 16.609 -10.656 -2.982 1 93 132 ALA A N 1
ATOM 1027 C CA . ALA A 1 132 ? 15.562 -10.508 -3.992 1 93 132 ALA A CA 1
ATOM 1028 C C . ALA A 1 132 ? 14.234 -10.133 -3.352 1 93 132 ALA A C 1
ATOM 1030 O O . ALA A 1 132 ? 13.977 -10.461 -2.189 1 93 132 ALA A O 1
ATOM 1031 N N . TRP A 1 133 ? 13.422 -9.438 -4.129 1 96.31 133 TRP A N 1
ATOM 1032 C CA . TRP A 1 133 ? 12.234 -8.852 -3.518 1 96.31 133 TRP A CA 1
ATOM 1033 C C . TRP A 1 133 ? 10.984 -9.156 -4.344 1 96.31 133 TRP A C 1
ATOM 1035 O O . TRP A 1 133 ? 9.992 -8.438 -4.266 1 96.31 133 TRP A O 1
ATOM 1045 N N . SER A 1 134 ? 11 -10.203 -5.211 1 97.75 134 SER A N 1
ATOM 1046 C CA . SER A 1 134 ? 9.852 -10.555 -6.039 1 97.75 134 SER A CA 1
ATOM 1047 C C . SER A 1 134 ? 8.664 -11 -5.188 1 97.75 134 SER A C 1
ATOM 1049 O O . SER A 1 134 ? 7.527 -10.609 -5.441 1 97.75 134 SER A O 1
ATOM 1051 N N . ALA A 1 135 ? 8.945 -11.82 -4.16 1 97.94 135 ALA A N 1
ATOM 1052 C CA . ALA A 1 135 ? 7.863 -12.289 -3.299 1 97.94 135 ALA A CA 1
ATOM 1053 C C . ALA A 1 135 ? 7.316 -11.156 -2.434 1 97.94 135 ALA A C 1
ATOM 1055 O O . ALA A 1 135 ? 6.109 -11.086 -2.186 1 97.94 135 ALA A O 1
ATOM 1056 N N . ALA A 1 136 ? 8.195 -10.281 -1.999 1 97.31 136 ALA A N 1
ATOM 1057 C CA . ALA A 1 136 ? 7.773 -9.109 -1.231 1 97.31 136 ALA A CA 1
ATOM 1058 C C . ALA A 1 136 ? 6.852 -8.219 -2.057 1 97.31 136 ALA A C 1
ATOM 1060 O O . ALA A 1 136 ? 5.879 -7.668 -1.534 1 97.31 136 ALA A O 1
ATOM 1061 N N . PHE A 1 137 ? 7.18 -8.141 -3.336 1 98.69 137 PHE A N 1
ATOM 1062 C CA . PHE A 1 137 ? 6.367 -7.324 -4.23 1 98.69 137 PHE A CA 1
ATOM 1063 C C . PHE A 1 137 ? 4.953 -7.879 -4.336 1 98.69 137 PHE A C 1
ATOM 1065 O O . PHE A 1 137 ? 3.977 -7.141 -4.184 1 98.69 137 PHE A O 1
ATOM 1072 N N . ILE A 1 138 ? 4.82 -9.125 -4.562 1 98.88 138 ILE A N 1
ATOM 1073 C CA . ILE A 1 138 ? 3.508 -9.75 -4.664 1 98.88 138 ILE A CA 1
ATOM 1074 C C . ILE A 1 138 ? 2.746 -9.57 -3.352 1 98.88 138 ILE A C 1
ATOM 1076 O O . ILE A 1 138 ? 1.558 -9.242 -3.357 1 98.88 138 ILE A O 1
ATOM 1080 N N . SER A 1 139 ? 3.424 -9.812 -2.301 1 98.19 139 SER A N 1
ATOM 1081 C CA . SER A 1 139 ? 2.809 -9.664 -0.985 1 98.19 139 SER A CA 1
ATOM 1082 C C . SER A 1 139 ? 2.314 -8.234 -0.764 1 98.19 139 SER A C 1
ATOM 1084 O O . SER A 1 139 ? 1.234 -8.031 -0.207 1 98.19 139 SER A O 1
ATOM 1086 N N . TRP A 1 140 ? 3.102 -7.273 -1.189 1 98.19 140 TRP A N 1
ATOM 1087 C CA . TRP A 1 140 ? 2.73 -5.867 -1.07 1 98.19 140 TRP A CA 1
ATOM 1088 C C . TRP A 1 140 ? 1.475 -5.566 -1.882 1 98.19 140 TRP A C 1
ATOM 1090 O O . TRP A 1 140 ? 0.577 -4.863 -1.41 1 98.19 140 TRP A O 1
ATOM 1100 N N . VAL A 1 141 ? 1.407 -6.102 -3.07 1 98.81 141 VAL A N 1
ATOM 1101 C CA . VAL A 1 141 ? 0.245 -5.879 -3.924 1 98.81 141 VAL A CA 1
ATOM 1102 C C . VAL A 1 141 ? -1.007 -6.43 -3.246 1 98.81 141 VAL A C 1
ATOM 1104 O O . VAL A 1 141 ? -2.025 -5.742 -3.154 1 98.81 141 VAL A O 1
ATOM 1107 N N . MET A 1 142 ? -0.921 -7.66 -2.76 1 98.69 142 MET A N 1
ATOM 1108 C CA . MET A 1 142 ? -2.068 -8.305 -2.127 1 98.69 142 MET A CA 1
ATOM 1109 C C . MET A 1 142 ? -2.523 -7.52 -0.901 1 98.69 142 MET A C 1
ATOM 1111 O O . MET A 1 142 ? -3.711 -7.223 -0.754 1 98.69 142 MET A O 1
ATOM 1115 N N . ARG A 1 143 ? -1.611 -7.152 -0.114 1 96.75 143 ARG A N 1
ATOM 1116 C CA . ARG A 1 143 ? -1.928 -6.406 1.1 1 96.75 143 ARG A CA 1
ATOM 1117 C C . ARG A 1 143 ? -2.52 -5.043 0.764 1 96.75 143 ARG A C 1
ATOM 1119 O O . ARG A 1 143 ? -3.5 -4.617 1.378 1 96.75 143 ARG A O 1
ATOM 1126 N N . SER A 1 144 ? -1.92 -4.371 -0.167 1 97.62 144 SER A N 1
ATOM 1127 C CA . SER A 1 144 ? -2.395 -3.051 -0.564 1 97.62 144 SER A CA 1
ATOM 1128 C C . SER A 1 144 ? -3.807 -3.119 -1.138 1 97.62 144 SER A C 1
ATOM 1130 O O . SER A 1 144 ? -4.59 -2.182 -0.98 1 97.62 144 SER A O 1
ATOM 1132 N N . ALA A 1 145 ? -4.086 -4.25 -1.733 1 98.06 145 ALA A N 1
ATOM 1133 C CA . ALA A 1 145 ? -5.402 -4.434 -2.34 1 98.06 145 ALA A CA 1
ATOM 1134 C C . ALA A 1 145 ? -6.445 -4.793 -1.285 1 98.06 145 ALA A C 1
ATOM 1136 O O . ALA A 1 145 ? -7.645 -4.82 -1.572 1 98.06 145 ALA A O 1
ATOM 1137 N N . GLY A 1 146 ? -6.02 -5.141 -0.075 1 97.31 146 GLY A N 1
ATOM 1138 C CA . GLY A 1 146 ? -6.941 -5.414 1.018 1 97.31 146 GLY A CA 1
ATOM 1139 C C . GLY A 1 146 ? -7.148 -6.895 1.269 1 97.31 146 GLY A C 1
ATOM 1140 O O . GLY A 1 146 ? -8.07 -7.285 1.986 1 97.31 146 GLY A O 1
ATOM 1141 N N . VAL A 1 147 ? -6.305 -7.727 0.61 1 98.12 147 VAL A N 1
ATOM 1142 C CA . VAL A 1 147 ? -6.352 -9.148 0.93 1 98.12 147 VAL A CA 1
ATOM 1143 C C . VAL A 1 147 ? -5.617 -9.406 2.244 1 98.12 147 VAL A C 1
ATOM 1145 O O . VAL A 1 147 ? -4.41 -9.164 2.348 1 98.12 147 VAL A O 1
ATOM 1148 N N . ASP A 1 148 ? -6.301 -9.906 3.191 1 95.75 148 ASP A N 1
ATOM 1149 C CA . ASP A 1 148 ? -5.738 -10.047 4.531 1 95.75 148 ASP A CA 1
ATOM 1150 C C . ASP A 1 148 ? -4.727 -11.188 4.59 1 95.75 148 ASP A C 1
ATOM 1152 O O . ASP A 1 148 ? -4.684 -12.031 3.693 1 95.75 148 ASP A O 1
ATOM 1156 N N . GLN A 1 149 ? -4.023 -11.203 5.648 1 93.75 149 GLN A N 1
ATOM 1157 C CA . GLN A 1 149 ? -2.975 -12.195 5.863 1 93.75 149 GLN A CA 1
ATOM 1158 C C . GLN A 1 149 ? -3.553 -13.609 5.926 1 93.75 149 GLN A C 1
ATOM 1160 O O . GLN A 1 149 ? -2.91 -14.562 5.496 1 93.75 149 GLN A O 1
ATOM 1165 N N . ARG A 1 150 ? -4.746 -13.734 6.434 1 95.5 150 ARG A N 1
ATOM 1166 C CA . ARG A 1 150 ? -5.367 -15.055 6.523 1 95.5 150 ARG A CA 1
ATOM 1167 C C . ARG A 1 150 ? -5.566 -15.656 5.141 1 95.5 150 ARG A C 1
ATOM 1169 O O . ARG A 1 150 ? -5.375 -16.859 4.953 1 95.5 150 ARG A O 1
ATOM 1176 N N . GLU A 1 151 ? -5.941 -14.812 4.199 1 97.88 151 GLU A N 1
ATOM 1177 C CA . GLU A 1 151 ? -6.301 -15.32 2.879 1 97.88 151 GLU A CA 1
ATOM 1178 C C . GLU A 1 151 ? -5.086 -15.352 1.951 1 97.88 151 GLU A C 1
ATOM 1180 O O . GLU A 1 151 ? -5.023 -16.156 1.025 1 97.88 151 GLU A O 1
ATOM 1185 N N . PHE A 1 152 ? -4.184 -14.477 2.137 1 98 152 PHE A N 1
ATOM 1186 C CA . PHE A 1 152 ? -2.881 -14.477 1.479 1 98 152 PHE A CA 1
ATOM 1187 C C . PHE A 1 152 ? -1.767 -14.211 2.484 1 98 152 PHE A C 1
ATOM 1189 O O . PHE A 1 152 ? -1.495 -13.062 2.828 1 98 152 PHE A O 1
ATOM 1196 N N . ALA A 1 153 ? -1.052 -15.219 2.791 1 96.31 153 ALA A N 1
ATOM 1197 C CA . ALA A 1 153 ? -0.002 -15.109 3.801 1 96.31 153 ALA A CA 1
ATOM 1198 C C . ALA A 1 153 ? 1.287 -14.562 3.195 1 96.31 153 ALA A C 1
ATOM 1200 O O . ALA A 1 153 ? 2.238 -15.312 2.959 1 96.31 153 ALA A O 1
ATOM 1201 N N . GLY A 1 154 ? 1.301 -13.312 3.008 1 95.94 154 GLY A N 1
ATOM 1202 C CA . GLY A 1 154 ? 2.477 -12.68 2.43 1 95.94 154 GLY A CA 1
ATOM 1203 C C . GLY A 1 154 ? 3.771 -13.109 3.088 1 95.94 154 GLY A C 1
ATOM 1204 O O . GLY A 1 154 ? 3.826 -13.297 4.305 1 95.94 154 GLY A O 1
ATOM 1205 N N . ASN A 1 155 ? 4.789 -13.18 2.268 1 96 155 ASN A N 1
ATOM 1206 C CA . ASN A 1 155 ? 6.094 -13.672 2.697 1 96 155 ASN A CA 1
ATOM 1207 C C . ASN A 1 155 ? 7.207 -13.195 1.765 1 96 155 ASN A C 1
ATOM 1209 O O . ASN A 1 155 ? 6.953 -12.891 0.599 1 96 155 ASN A O 1
ATOM 1213 N N . ALA A 1 156 ? 8.391 -13.18 2.354 1 94.88 156 ALA A N 1
ATOM 1214 C CA . ALA A 1 156 ? 9.539 -12.766 1.55 1 94.88 156 ALA A CA 1
ATOM 1215 C C . ALA A 1 156 ? 9.977 -13.883 0.609 1 94.88 156 ALA A C 1
ATOM 1217 O O . ALA A 1 156 ? 10.773 -13.664 -0.303 1 94.88 156 ALA A O 1
ATOM 1218 N N . ALA A 1 157 ? 9.406 -15.039 0.786 1 96.06 157 ALA A N 1
ATOM 1219 C CA . ALA A 1 157 ? 9.664 -16.188 -0.081 1 96.06 157 ALA A CA 1
ATOM 1220 C C . ALA A 1 157 ? 8.383 -16.656 -0.757 1 96.06 157 ALA A C 1
ATOM 1222 O O . ALA A 1 157 ? 7.367 -16.891 -0.091 1 96.06 157 ALA A O 1
ATOM 1223 N N . HIS A 1 158 ? 8.492 -16.875 -2.025 1 97.88 158 HIS A N 1
ATOM 1224 C CA . HIS A 1 158 ? 7.348 -17.375 -2.771 1 97.88 158 HIS A CA 1
ATOM 1225 C C . HIS A 1 158 ? 6.898 -18.734 -2.232 1 97.88 158 HIS A C 1
ATOM 1227 O O . HIS A 1 158 ? 5.699 -19 -2.119 1 97.88 158 HIS A O 1
ATOM 1233 N N . SER A 1 159 ? 7.871 -19.562 -1.935 1 97.94 159 SER A N 1
ATOM 1234 C CA . SER A 1 159 ? 7.59 -20.938 -1.537 1 97.94 159 SER A CA 1
ATOM 1235 C C . SER A 1 159 ? 6.652 -20.984 -0.337 1 97.94 159 SER A C 1
ATOM 1237 O O . SER A 1 159 ? 5.766 -21.844 -0.269 1 97.94 159 SER A O 1
ATOM 1239 N N . PHE A 1 160 ? 6.773 -20.031 0.521 1 97.12 160 PHE A N 1
ATOM 1240 C CA . PHE A 1 160 ? 6.035 -20.125 1.774 1 97.12 160 PHE A CA 1
ATOM 1241 C C . PHE A 1 160 ? 4.613 -19.609 1.605 1 97.12 160 PHE A C 1
ATOM 1243 O O . PHE A 1 160 ? 3.666 -20.188 2.141 1 97.12 160 PHE A O 1
ATOM 1250 N N . TYR A 1 161 ? 4.391 -18.453 0.861 1 97.75 161 TYR A N 1
ATOM 1251 C CA . TYR A 1 161 ? 2.99 -18.094 0.696 1 97.75 161 TYR A CA 1
ATOM 1252 C C . TYR A 1 161 ? 2.275 -19.062 -0.238 1 97.75 161 TYR A C 1
ATOM 1254 O O . TYR A 1 161 ? 1.06 -19.234 -0.138 1 97.75 161 TYR A O 1
ATOM 1262 N N . LEU A 1 162 ? 3.014 -19.734 -1.133 1 98.69 162 LEU A N 1
ATOM 1263 C CA . LEU A 1 162 ? 2.412 -20.781 -1.962 1 98.69 162 LEU A CA 1
ATOM 1264 C C . LEU A 1 162 ? 1.983 -21.969 -1.114 1 98.69 162 LEU A C 1
ATOM 1266 O O . LEU A 1 162 ? 0.942 -22.578 -1.371 1 98.69 162 LEU A O 1
ATOM 1270 N N . ASP A 1 163 ? 2.822 -22.344 -0.114 1 98.5 163 ASP A N 1
ATOM 1271 C CA . ASP A 1 163 ? 2.428 -23.406 0.801 1 98.5 163 ASP A CA 1
ATOM 1272 C C . ASP A 1 163 ? 1.073 -23.109 1.439 1 98.5 163 ASP A C 1
ATOM 1274 O O . ASP A 1 163 ? 0.225 -24 1.551 1 98.5 163 ASP A O 1
ATOM 1278 N N . ALA A 1 164 ? 0.913 -21.859 1.842 1 98 164 ALA A N 1
ATOM 1279 C CA . ALA A 1 164 ? -0.343 -21.469 2.469 1 98 164 ALA A CA 1
ATOM 1280 C C . ALA A 1 164 ? -1.502 -21.547 1.479 1 98 164 ALA A C 1
ATOM 1282 O O . ALA A 1 164 ? -2.604 -21.969 1.837 1 98 164 ALA A O 1
ATOM 1283 N N . ILE A 1 165 ? -1.271 -21.156 0.267 1 98.62 165 ILE A N 1
ATOM 1284 C CA . ILE A 1 165 ? -2.275 -21.219 -0.787 1 98.62 165 ILE A CA 1
ATOM 1285 C C . ILE A 1 165 ? -2.686 -22.672 -1.021 1 98.62 165 ILE A C 1
ATOM 1287 O O . ILE A 1 165 ? -3.877 -22.984 -1.083 1 98.62 165 ILE A O 1
ATOM 1291 N N . LEU A 1 166 ? -1.697 -23.516 -1.139 1 98.56 166 LEU A N 1
ATOM 1292 C CA . LEU A 1 166 ? -1.958 -24.938 -1.377 1 98.56 166 LEU A CA 1
ATOM 1293 C C . LEU A 1 166 ? -2.738 -25.547 -0.219 1 98.56 166 LEU A C 1
ATOM 1295 O O . LEU A 1 166 ? -3.648 -26.344 -0.434 1 98.56 166 LEU A O 1
ATOM 1299 N N . ALA A 1 167 ? -2.426 -25.156 0.976 1 98.12 167 ALA A N 1
ATOM 1300 C CA . ALA A 1 167 ? -3.137 -25.641 2.152 1 98.12 167 ALA A CA 1
ATOM 1301 C C . ALA A 1 167 ? -4.602 -25.219 2.127 1 98.12 167 ALA A C 1
ATOM 1303 O O . ALA A 1 167 ? -5.496 -26.031 2.395 1 98.12 167 ALA A O 1
ATOM 1304 N N . ASP A 1 168 ? -4.848 -23.953 1.819 1 98.19 168 ASP A N 1
ATOM 1305 C CA . ASP A 1 168 ? -6.223 -23.469 1.736 1 98.19 168 ASP A CA 1
ATOM 1306 C C . ASP A 1 168 ? -7 -24.203 0.642 1 98.19 168 ASP A C 1
ATOM 1308 O O . ASP A 1 168 ? -8.164 -24.562 0.835 1 98.19 168 ASP A O 1
ATOM 1312 N N . ALA A 1 169 ? -6.336 -24.406 -0.481 1 98.12 169 ALA A N 1
ATOM 1313 C CA . ALA A 1 169 ? -6.988 -25.094 -1.589 1 98.12 169 ALA A CA 1
ATOM 1314 C C . ALA A 1 169 ? -7.363 -26.531 -1.194 1 98.12 169 ALA A C 1
ATOM 1316 O O . ALA A 1 169 ? -8.406 -27.031 -1.614 1 98.12 169 ALA A O 1
ATOM 1317 N N . ARG A 1 170 ? -6.516 -27.141 -0.452 1 97.19 170 ARG A N 1
ATOM 1318 C CA . ARG A 1 170 ? -6.75 -28.5 0.013 1 97.19 170 ARG A CA 1
ATOM 1319 C C . ARG A 1 170 ? -7.852 -28.547 1.063 1 97.19 170 ARG A C 1
ATOM 1321 O O . ARG A 1 170 ? -8.789 -29.344 0.955 1 97.19 170 ARG A O 1
ATOM 1328 N N . ASP A 1 171 ? -7.789 -27.688 2.039 1 97.31 171 ASP A N 1
ATOM 1329 C CA . ASP A 1 171 ? -8.625 -27.766 3.232 1 97.31 171 ASP A CA 1
ATOM 1330 C C . ASP A 1 171 ? -9.984 -27.109 2.994 1 97.31 171 ASP A C 1
ATOM 1332 O O . ASP A 1 171 ? -10.977 -27.484 3.629 1 97.31 171 ASP A O 1
ATOM 1336 N N . PHE A 1 172 ? -10.016 -26.109 2.1 1 97.56 172 PHE A N 1
ATOM 1337 C CA . PHE A 1 172 ? -11.234 -25.344 1.828 1 97.56 172 PHE A CA 1
ATOM 1338 C C . PHE A 1 172 ? -11.422 -25.156 0.329 1 97.56 172 PHE A C 1
ATOM 1340 O O . PHE A 1 172 ? -11.539 -24.031 -0.148 1 97.56 172 PHE A O 1
ATOM 1347 N N . PRO A 1 173 ? -11.609 -26.219 -0.433 1 97.06 173 PRO A N 1
ATOM 1348 C CA . PRO A 1 173 ? -11.633 -26.141 -1.895 1 97.06 173 PRO A CA 1
ATOM 1349 C C . PRO A 1 173 ? -12.75 -25.234 -2.418 1 97.06 173 PRO A C 1
ATOM 1351 O O . PRO A 1 173 ? -12.602 -24.609 -3.473 1 97.06 173 PRO A O 1
ATOM 1354 N N . ALA A 1 174 ? -13.82 -25.094 -1.683 1 96.19 174 ALA A N 1
ATOM 1355 C CA . ALA A 1 174 ? -14.953 -24.312 -2.148 1 96.19 174 ALA A CA 1
ATOM 1356 C C . ALA A 1 174 ? -14.773 -22.828 -1.807 1 96.19 174 ALA A C 1
ATOM 1358 O O . ALA A 1 174 ? -15.414 -21.969 -2.41 1 96.19 174 ALA A O 1
ATOM 1359 N N . GLN A 1 175 ? -13.852 -22.516 -0.878 1 96.81 175 GLN A N 1
ATOM 1360 C CA . GLN A 1 175 ? -13.773 -21.156 -0.359 1 96.81 175 GLN A CA 1
ATOM 1361 C C . GLN A 1 175 ? -12.406 -20.531 -0.653 1 96.81 175 GLN A C 1
ATOM 1363 O O . GLN A 1 175 ? -12.242 -19.312 -0.539 1 96.81 175 GLN A O 1
ATOM 1368 N N . ALA A 1 176 ? -11.461 -21.359 -1.026 1 98.12 176 ALA A N 1
ATOM 1369 C CA . ALA A 1 176 ? -10.102 -20.859 -1.212 1 98.12 176 ALA A CA 1
ATOM 1370 C C . ALA A 1 176 ? -10.055 -19.75 -2.27 1 98.12 176 ALA A C 1
ATOM 1372 O O . ALA A 1 176 ? -10.516 -19.953 -3.398 1 98.12 176 ALA A O 1
ATOM 1373 N N . PRO A 1 177 ? -9.469 -18.625 -1.919 1 98.38 177 PRO A N 1
ATOM 1374 C CA . PRO A 1 177 ? -9.422 -17.531 -2.896 1 98.38 177 PRO A CA 1
ATOM 1375 C C . PRO A 1 177 ? -8.391 -17.781 -3.998 1 98.38 177 PRO A C 1
ATOM 1377 O O . PRO A 1 177 ? -8.453 -17.141 -5.055 1 98.38 177 PRO A O 1
ATOM 1380 N N . PHE A 1 178 ? -7.43 -18.688 -3.727 1 98.75 178 PHE A N 1
ATOM 1381 C CA . PHE A 1 178 ? -6.387 -19.047 -4.684 1 98.75 178 PHE A CA 1
ATOM 1382 C C . PHE A 1 178 ? -6.273 -20.562 -4.816 1 98.75 178 PHE A C 1
ATOM 1384 O O . PHE A 1 178 ? -6.266 -21.281 -3.816 1 98.75 178 PHE A O 1
ATOM 1391 N N . VAL A 1 179 ? -6.203 -21.016 -6.062 1 98.81 179 VAL A N 1
ATOM 1392 C CA . VAL A 1 179 ? -6.141 -22.453 -6.316 1 98.81 179 VAL A CA 1
ATOM 1393 C C . VAL A 1 179 ? -5.105 -22.734 -7.402 1 98.81 179 VAL A C 1
ATOM 1395 O O . VAL A 1 179 ? -5.074 -22.062 -8.438 1 98.81 179 VAL A O 1
ATOM 1398 N N . PRO A 1 180 ? -4.316 -23.766 -7.207 1 98.81 180 PRO A N 1
ATOM 1399 C CA . PRO A 1 180 ? -3.266 -24.078 -8.172 1 98.81 180 PRO A CA 1
ATOM 1400 C C . PRO A 1 180 ? -3.783 -24.891 -9.359 1 98.81 180 PRO A C 1
ATOM 1402 O O . PRO A 1 180 ? -4.691 -25.703 -9.203 1 98.81 180 PRO A O 1
ATOM 1405 N N . HIS A 1 181 ? -3.17 -24.625 -10.523 1 98.75 181 HIS A N 1
ATOM 1406 C CA . HIS A 1 181 ? -3.396 -25.391 -11.742 1 98.75 181 HIS A CA 1
ATOM 1407 C C . HIS A 1 181 ? -2.084 -25.672 -12.461 1 98.75 181 HIS A C 1
ATOM 1409 O O . HIS A 1 181 ? -1.141 -24.891 -12.391 1 98.75 181 HIS A O 1
ATOM 1415 N N . SER A 1 182 ? -2.072 -26.812 -13.117 1 98.31 182 SER A N 1
ATOM 1416 C CA . SER A 1 182 ? -0.999 -27.031 -14.078 1 98.31 182 SER A CA 1
ATOM 1417 C C . SER A 1 182 ? -1.089 -26.047 -15.242 1 98.31 182 SER A C 1
ATOM 1419 O O . SER A 1 182 ? -2.186 -25.641 -15.633 1 98.31 182 SER A O 1
ATOM 1421 N N . ILE A 1 183 ? 0.073 -25.734 -15.836 1 97.75 183 ILE A N 1
ATOM 1422 C CA . ILE A 1 183 ? 0.089 -24.688 -16.844 1 97.75 183 ILE A CA 1
ATOM 1423 C C . ILE A 1 183 ? -0.673 -25.141 -18.094 1 97.75 183 ILE A C 1
ATOM 1425 O O . ILE A 1 183 ? -1.218 -24.328 -18.828 1 97.75 183 ILE A O 1
ATOM 1429 N N . GLY A 1 184 ? -0.779 -26.453 -18.281 1 96.69 184 GLY A N 1
ATOM 1430 C CA . GLY A 1 184 ? -1.477 -27 -19.438 1 96.69 184 GLY A CA 1
ATOM 1431 C C . GLY A 1 184 ? -2.967 -27.172 -19.219 1 96.69 184 GLY A C 1
ATOM 1432 O O . GLY A 1 184 ? -3.719 -27.438 -20.156 1 96.69 184 GLY A O 1
ATOM 1433 N N . ASP A 1 185 ? -3.488 -26.875 -18.047 1 96.88 185 ASP A N 1
ATOM 1434 C CA . ASP A 1 185 ? -4.863 -27.219 -17.703 1 96.88 185 ASP A CA 1
ATOM 1435 C C . ASP A 1 185 ? -5.703 -25.969 -17.469 1 96.88 185 ASP A C 1
ATOM 1437 O O . ASP A 1 185 ? -6.91 -26.062 -17.234 1 96.88 185 ASP A O 1
ATOM 1441 N N . TYR A 1 186 ? -5.098 -24.844 -17.547 1 97.88 186 TYR A N 1
ATOM 1442 C CA . TYR A 1 186 ? -5.789 -23.609 -17.156 1 97.88 186 TYR A CA 1
ATOM 1443 C C . TYR A 1 186 ? -5.223 -22.406 -17.906 1 97.88 186 TYR A C 1
ATOM 1445 O O . TYR A 1 186 ? -4.004 -22.234 -17.984 1 97.88 186 TYR A O 1
ATOM 1453 N N . ALA A 1 187 ? -6.098 -21.656 -18.547 1 98.5 187 ALA A N 1
ATOM 1454 C CA . ALA A 1 187 ? -5.7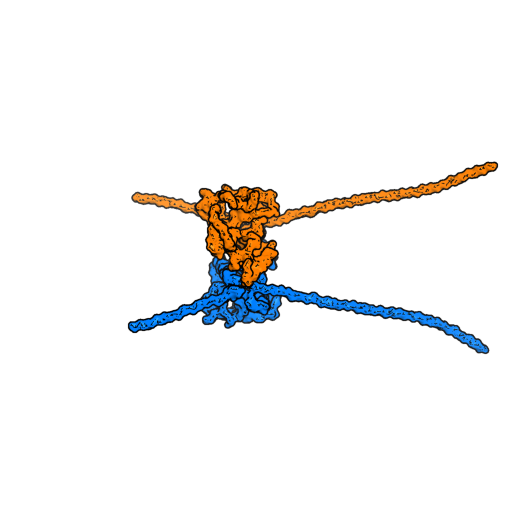03 -20.391 -19.156 1 98.5 187 ALA A CA 1
ATOM 1455 C C . ALA A 1 187 ? -5.727 -19.25 -18.125 1 98.5 187 ALA A C 1
ATOM 1457 O O . ALA A 1 187 ? -6.781 -18.938 -17.578 1 98.5 187 ALA A O 1
ATOM 1458 N N . PRO A 1 188 ? -4.605 -18.656 -17.906 1 98.56 188 PRO A N 1
ATOM 1459 C CA . PRO A 1 188 ? -4.578 -17.594 -16.891 1 98.56 188 PRO A CA 1
ATOM 1460 C C . PRO A 1 188 ? -5.5 -16.422 -17.219 1 98.56 188 PRO A C 1
ATOM 1462 O O . PRO A 1 188 ? -5.773 -16.172 -18.391 1 98.56 188 PRO A O 1
ATOM 1465 N N . ALA A 1 189 ? -5.984 -15.75 -16.234 1 98.38 189 ALA A N 1
ATOM 1466 C CA . ALA A 1 189 ? -6.797 -14.539 -16.297 1 98.38 189 ALA A CA 1
ATOM 1467 C C . ALA A 1 189 ? -6.219 -13.438 -15.422 1 98.38 189 ALA A C 1
ATOM 1469 O O . ALA A 1 189 ? -5.43 -13.703 -14.508 1 98.38 189 ALA A O 1
ATOM 1470 N N . PRO A 1 190 ? -6.582 -12.172 -15.734 1 98.69 190 PRO A N 1
ATOM 1471 C CA . PRO A 1 190 ? -6.07 -11.094 -14.883 1 98.69 190 PRO A CA 1
ATOM 1472 C C . PRO A 1 190 ? -6.336 -11.344 -13.398 1 98.69 190 PRO A C 1
ATOM 1474 O O . PRO A 1 190 ? -7.449 -11.727 -13.023 1 98.69 190 PRO A O 1
ATOM 1477 N N . GLY A 1 191 ? -5.34 -11.148 -12.594 1 98.75 191 GLY A N 1
ATOM 1478 C CA . GLY A 1 191 ? -5.402 -11.445 -11.172 1 98.75 191 GLY A CA 1
ATOM 1479 C C . GLY A 1 191 ? -4.672 -12.719 -10.789 1 98.75 191 GLY A C 1
ATOM 1480 O O . GLY A 1 191 ? -4.203 -12.859 -9.656 1 98.75 191 GLY A O 1
ATOM 1481 N N . ASP A 1 192 ? -4.531 -13.641 -11.688 1 98.94 192 ASP A N 1
ATOM 1482 C CA . ASP A 1 192 ? -3.859 -14.914 -11.453 1 98.94 192 ASP A CA 1
ATOM 1483 C C . ASP A 1 192 ? -2.354 -14.727 -11.289 1 98.94 192 ASP A C 1
ATOM 1485 O O . ASP A 1 192 ? -1.817 -13.664 -11.625 1 98.94 192 ASP A O 1
ATOM 1489 N N . LEU A 1 193 ? -1.686 -15.758 -10.711 1 98.94 193 LEU A N 1
ATOM 1490 C CA . LEU A 1 193 ? -0.23 -15.773 -10.625 1 98.94 193 LEU A CA 1
ATOM 1491 C C . LEU A 1 193 ? 0.361 -16.812 -11.57 1 98.94 193 LEU A C 1
ATOM 1493 O O . LEU A 1 193 ? -0.152 -17.938 -11.672 1 98.94 193 LEU A O 1
ATOM 1497 N N . VAL A 1 194 ? 1.355 -16.406 -12.305 1 98.81 194 VAL A N 1
ATOM 1498 C CA . VAL A 1 194 ? 2.203 -17.344 -13.039 1 98.81 194 VAL A CA 1
ATOM 1499 C C . VAL A 1 194 ? 3.467 -17.641 -12.234 1 98.81 194 VAL A C 1
ATOM 1501 O O . VAL A 1 194 ? 4.223 -16.719 -11.898 1 98.81 194 VAL A O 1
ATOM 1504 N N . CYS A 1 195 ? 3.729 -18.922 -12.008 1 98.75 195 CYS A N 1
ATOM 1505 C CA . CYS A 1 195 ? 4.793 -19.25 -11.062 1 98.75 195 CYS A CA 1
ATOM 1506 C C . CYS A 1 195 ? 5.836 -20.156 -11.719 1 98.75 195 CYS A C 1
ATOM 1508 O O . CYS A 1 195 ? 5.488 -21.109 -12.406 1 98.75 195 CYS A O 1
ATOM 1510 N N . GLY A 1 196 ? 7.078 -19.812 -11.539 1 97.88 196 GLY A N 1
ATOM 1511 C CA . GLY A 1 196 ? 8.219 -20.578 -12.031 1 97.88 196 GLY A CA 1
ATOM 1512 C C . GLY A 1 196 ? 9.188 -20.984 -10.938 1 97.88 196 GLY A C 1
ATOM 1513 O O . GLY A 1 196 ? 9.203 -20.375 -9.867 1 97.88 196 GLY A O 1
ATOM 1514 N N . ASP A 1 197 ? 9.922 -22.016 -11.195 1 97.69 197 ASP A N 1
ATOM 1515 C CA . ASP A 1 197 ? 10.945 -22.547 -10.289 1 97.69 197 ASP A CA 1
ATOM 1516 C C . ASP A 1 197 ? 12.344 -22.266 -10.836 1 97.69 197 ASP A C 1
ATOM 1518 O O . ASP A 1 197 ? 12.688 -22.703 -11.93 1 97.69 197 ASP A O 1
ATOM 1522 N N . ARG A 1 198 ? 13.141 -21.594 -10.031 1 93.31 198 ARG A N 1
ATOM 1523 C CA . ARG A 1 198 ? 14.469 -21.172 -10.453 1 93.31 198 ARG A CA 1
ATOM 1524 C C . ARG A 1 198 ? 15.547 -22.078 -9.859 1 93.31 198 ARG A C 1
ATOM 1526 O O . ARG A 1 198 ? 16.734 -21.797 -10 1 93.31 198 ARG A O 1
ATOM 1533 N N . SER A 1 199 ? 15.125 -23.062 -9.188 1 94.75 199 SER A N 1
ATOM 1534 C CA . SER A 1 199 ? 16.078 -23.922 -8.516 1 94.75 199 SER A CA 1
ATOM 1535 C C . SER A 1 199 ? 16.797 -24.828 -9.508 1 94.75 199 SER A C 1
ATOM 1537 O O . SER A 1 199 ? 16.422 -24.891 -10.688 1 94.75 199 SER A O 1
ATOM 1539 N N . ARG A 1 200 ? 17.812 -25.547 -8.992 1 92.12 200 ARG A N 1
ATOM 1540 C CA . ARG A 1 200 ? 18.625 -26.438 -9.812 1 92.12 200 ARG A CA 1
ATOM 1541 C C . ARG A 1 200 ? 17.812 -27.641 -10.281 1 92.12 200 ARG A C 1
ATOM 1543 O O . ARG A 1 200 ? 18.062 -28.172 -11.367 1 92.12 200 ARG A O 1
ATOM 1550 N N . ARG A 1 201 ? 16.969 -28.125 -9.516 1 94.44 201 ARG A N 1
ATOM 1551 C CA . ARG A 1 201 ? 16.031 -29.203 -9.836 1 94.44 201 ARG A CA 1
ATOM 1552 C C . ARG A 1 201 ? 14.594 -28.719 -9.797 1 94.44 201 ARG A C 1
ATOM 1554 O O . ARG A 1 201 ? 13.859 -29 -8.844 1 94.44 201 ARG A O 1
ATOM 1561 N N . PRO A 1 202 ? 14.203 -28.141 -10.828 1 96.38 202 PRO A N 1
ATOM 1562 C CA . PRO A 1 202 ? 12.93 -27.422 -10.797 1 96.38 202 PRO A CA 1
ATOM 1563 C C . PRO A 1 202 ? 11.727 -28.359 -10.781 1 96.38 202 PRO A C 1
ATOM 1565 O O . PRO A 1 202 ? 11.766 -29.422 -11.398 1 96.38 202 PRO A O 1
ATOM 1568 N N . LEU A 1 203 ? 10.727 -27.922 -10.055 1 97.44 203 LEU A N 1
ATOM 1569 C CA . LEU A 1 203 ? 9.422 -28.578 -10.148 1 97.44 203 LEU A CA 1
ATOM 1570 C C . LEU A 1 203 ? 8.82 -28.375 -11.539 1 97.44 203 LEU A C 1
ATOM 1572 O O . LEU A 1 203 ? 8.93 -27.297 -12.117 1 97.44 203 LEU A O 1
ATOM 1576 N N . THR A 1 204 ? 8.18 -29.438 -11.992 1 95.62 204 THR A N 1
ATOM 1577 C CA . THR A 1 204 ? 7.539 -29.344 -13.305 1 95.62 204 THR A CA 1
ATOM 1578 C C . THR A 1 204 ? 6.031 -29.156 -13.164 1 95.62 204 THR A C 1
ATOM 1580 O O . THR A 1 204 ? 5.352 -28.797 -14.125 1 95.62 204 THR A O 1
ATOM 1583 N N . ASP A 1 205 ? 5.605 -29.406 -11.984 1 98.06 205 ASP A N 1
ATOM 1584 C CA . ASP A 1 205 ? 4.191 -29.281 -11.648 1 98.06 205 ASP A CA 1
ATOM 1585 C C . ASP A 1 205 ? 4.004 -28.859 -10.195 1 98.06 205 ASP A C 1
ATOM 1587 O O . ASP A 1 205 ? 4.766 -29.281 -9.32 1 98.06 205 ASP A O 1
ATOM 1591 N N . TRP A 1 206 ? 2.881 -28.078 -9.992 1 98.38 206 TRP A N 1
ATOM 1592 C CA . TRP A 1 206 ? 2.648 -27.547 -8.648 1 98.38 206 TRP A CA 1
ATOM 1593 C C . TRP A 1 206 ? 2.469 -28.688 -7.645 1 98.38 206 TRP A C 1
ATOM 1595 O O . TRP A 1 206 ? 2.816 -28.547 -6.469 1 98.38 206 TRP A O 1
ATOM 1605 N N . ARG A 1 207 ? 1.983 -29.875 -8.016 1 98.5 207 ARG A N 1
ATOM 1606 C CA . ARG A 1 207 ? 1.713 -31 -7.129 1 98.5 207 ARG A CA 1
ATOM 1607 C C . ARG A 1 207 ? 3 -31.531 -6.496 1 98.5 207 ARG A C 1
ATOM 1609 O O . ARG A 1 207 ? 2.973 -32.094 -5.398 1 98.5 207 ARG A O 1
ATOM 1616 N N . GLU A 1 208 ? 4.055 -31.312 -7.215 1 98.31 208 GLU A N 1
ATOM 1617 C CA . GLU A 1 208 ? 5.344 -31.766 -6.691 1 98.31 208 GLU A CA 1
ATOM 1618 C C . GLU A 1 208 ? 5.746 -30.969 -5.461 1 98.31 208 GLU A C 1
ATOM 1620 O O . GLU A 1 208 ? 6.52 -31.438 -4.625 1 98.31 208 GLU A O 1
ATOM 1625 N N . ARG A 1 209 ? 5.191 -29.75 -5.332 1 98.12 209 ARG A N 1
ATOM 1626 C CA . ARG A 1 209 ? 5.496 -28.906 -4.18 1 98.12 209 ARG A CA 1
ATOM 1627 C C . ARG A 1 209 ? 4.992 -29.531 -2.889 1 98.12 209 ARG A C 1
ATOM 1629 O O . ARG A 1 209 ? 5.578 -29.328 -1.823 1 98.12 209 ARG A O 1
ATOM 1636 N N . LEU A 1 210 ? 4.004 -30.375 -2.887 1 98 210 LEU A N 1
ATOM 1637 C CA . LEU A 1 210 ? 3.34 -30.953 -1.728 1 98 210 LEU A CA 1
ATOM 1638 C C . LEU A 1 210 ? 4.305 -31.828 -0.935 1 98 210 LEU A C 1
ATOM 1640 O O . LEU A 1 210 ? 4.156 -31.984 0.279 1 98 210 LEU A O 1
ATOM 1644 N N . ALA A 1 211 ? 5.316 -32.344 -1.581 1 97.25 211 ALA A N 1
ATOM 1645 C CA . ALA A 1 211 ? 6.27 -33.219 -0.934 1 97.25 211 ALA A CA 1
ATOM 1646 C C . ALA A 1 211 ? 7.301 -32.438 -0.129 1 97.25 211 ALA A C 1
ATOM 1648 O O . ALA A 1 211 ? 8.031 -33.031 0.682 1 97.25 211 ALA A O 1
ATOM 1649 N N . GLU A 1 212 ? 7.324 -31.125 -0.326 1 96.69 212 GLU A N 1
ATOM 1650 C CA . GLU A 1 212 ? 8.383 -30.344 0.321 1 96.69 212 GLU A CA 1
ATOM 1651 C C . GLU A 1 212 ? 7.809 -29.125 1.033 1 96.69 212 GLU A C 1
ATOM 1653 O O . GLU A 1 212 ? 8.453 -28.078 1.089 1 96.69 212 GLU A O 1
ATOM 1658 N N . ILE A 1 213 ? 6.617 -29.203 1.508 1 96.88 213 ILE A N 1
ATOM 1659 C CA . ILE A 1 213 ? 5.977 -28.125 2.256 1 96.88 213 ILE A CA 1
ATOM 1660 C C . ILE A 1 213 ? 6.875 -27.703 3.414 1 96.88 213 ILE A C 1
ATOM 1662 O O . ILE A 1 213 ? 7.453 -28.547 4.105 1 96.88 213 ILE A O 1
ATOM 1666 N N . GLY A 1 214 ? 6.965 -26.406 3.641 1 96.75 214 GLY A N 1
ATOM 1667 C CA . GLY A 1 214 ? 7.75 -25.891 4.746 1 96.75 214 GLY A CA 1
ATOM 1668 C C . GLY A 1 214 ? 9.211 -25.688 4.398 1 96.75 214 GLY A C 1
ATOM 1669 O O . GLY A 1 214 ? 9.953 -25.047 5.148 1 96.75 214 GLY A O 1
ATOM 1670 N N . GLN A 1 215 ? 9.625 -26.234 3.23 1 97.31 215 GLN A N 1
ATOM 1671 C CA . GLN A 1 215 ? 11 -26.062 2.793 1 97.31 215 GLN A CA 1
ATOM 1672 C C . GLN A 1 215 ? 11.133 -24.906 1.805 1 97.31 215 GLN A C 1
ATOM 1674 O O . GLN A 1 215 ? 10.281 -24.734 0.928 1 97.31 215 GLN A O 1
ATOM 1679 N N . PHE A 1 216 ? 12.164 -24.203 2.012 1 96.75 216 PHE A N 1
ATOM 1680 C CA . PHE A 1 216 ? 12.422 -23.109 1.085 1 96.75 216 PHE A CA 1
ATOM 1681 C C . PHE A 1 216 ? 12.766 -23.641 -0.301 1 96.75 216 PHE A C 1
ATOM 1683 O O . PHE A 1 216 ? 13.477 -24.641 -0.429 1 96.75 216 PHE A O 1
ATOM 1690 N N . ARG A 1 217 ? 12.305 -22.984 -1.288 1 97.19 217 ARG A N 1
ATOM 1691 C CA . ARG A 1 217 ? 12.664 -23.188 -2.686 1 97.19 217 ARG A CA 1
ATOM 1692 C C . ARG A 1 217 ? 12.68 -21.875 -3.457 1 97.19 217 ARG A C 1
ATOM 1694 O O . ARG A 1 217 ? 11.789 -21.047 -3.285 1 97.19 217 ARG A O 1
ATOM 1701 N N . ALA A 1 218 ? 13.75 -21.688 -4.242 1 96.44 218 ALA A N 1
ATOM 1702 C CA . ALA A 1 218 ? 13.844 -20.484 -5.059 1 96.44 218 ALA A CA 1
ATOM 1703 C C . ALA A 1 218 ? 12.797 -20.484 -6.168 1 96.44 218 ALA A C 1
ATOM 1705 O O . ALA A 1 218 ? 12.906 -21.234 -7.133 1 96.44 218 ALA A O 1
ATOM 1706 N N . MET A 1 219 ? 11.812 -19.641 -5.992 1 97.5 219 MET A N 1
ATOM 1707 C CA . MET A 1 219 ? 10.695 -19.562 -6.934 1 97.5 219 MET A CA 1
ATOM 1708 C C . MET A 1 219 ? 10.438 -18.125 -7.348 1 97.5 219 MET A C 1
ATOM 1710 O O . MET A 1 219 ? 11.109 -17.203 -6.867 1 97.5 219 MET A O 1
ATOM 1714 N N . HIS A 1 220 ? 9.594 -17.969 -8.312 1 97.56 220 HIS A N 1
ATOM 1715 C CA . HIS A 1 220 ? 9.156 -16.656 -8.789 1 97.56 220 HIS A CA 1
ATOM 1716 C C . HIS A 1 220 ? 7.711 -16.703 -9.266 1 97.56 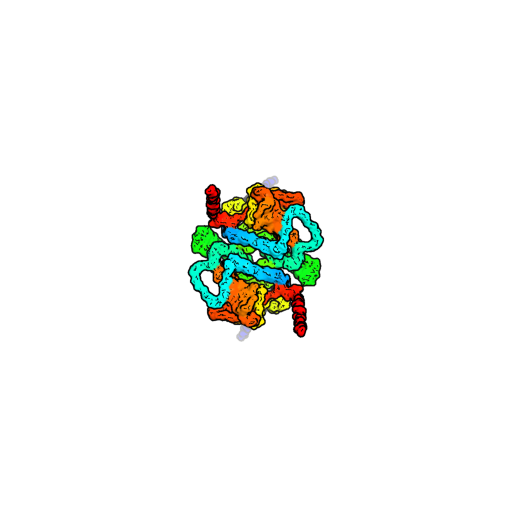220 HIS A C 1
ATOM 1718 O O . HIS A 1 220 ? 7.281 -17.688 -9.867 1 97.56 220 HIS A O 1
ATOM 1724 N N . CYS A 1 221 ? 7.012 -15.648 -8.977 1 98.75 221 CYS A N 1
ATOM 1725 C CA . CYS A 1 221 ? 5.66 -15.508 -9.5 1 98.75 221 CYS A CA 1
ATOM 1726 C C . CYS A 1 221 ? 5.414 -14.086 -10 1 98.75 221 CYS A C 1
ATOM 1728 O O . CYS A 1 221 ? 5.988 -13.133 -9.469 1 98.75 221 CYS A O 1
ATOM 1730 N N . ASP A 1 222 ? 4.559 -14 -11.008 1 98.81 222 ASP A N 1
ATOM 1731 C CA . ASP A 1 222 ? 4.07 -12.75 -11.57 1 98.81 222 ASP A CA 1
ATOM 1732 C C . ASP A 1 222 ? 2.545 -12.68 -11.508 1 98.81 222 ASP A C 1
ATOM 1734 O O . ASP A 1 222 ? 1.868 -13.711 -11.516 1 98.81 222 ASP A O 1
ATOM 1738 N N . ILE A 1 223 ? 2.047 -11.484 -11.469 1 99 223 ILE A N 1
ATOM 1739 C CA . ILE A 1 223 ? 0.604 -11.258 -11.477 1 99 223 ILE A CA 1
ATOM 1740 C C . ILE A 1 223 ? 0.136 -11.008 -12.914 1 99 223 ILE A C 1
ATOM 1742 O O . ILE A 1 223 ? 0.585 -10.062 -13.562 1 99 223 ILE A O 1
ATOM 1746 N N . VAL A 1 224 ? -0.812 -11.789 -13.391 1 98.94 224 VAL A N 1
ATOM 1747 C CA . VAL A 1 224 ? -1.382 -11.594 -14.719 1 98.94 224 VAL A CA 1
ATOM 1748 C C . VAL A 1 224 ? -2.23 -10.328 -14.734 1 98.94 224 VAL A C 1
ATOM 1750 O O . VAL A 1 224 ? -3.082 -10.133 -13.859 1 98.94 224 VAL A O 1
ATOM 1753 N N . VAL A 1 225 ? -2.002 -9.477 -15.75 1 98.88 225 VAL A N 1
ATOM 1754 C CA . VAL A 1 225 ? -2.734 -8.211 -15.773 1 98.88 225 VAL A CA 1
ATOM 1755 C C . VAL A 1 225 ? -3.555 -8.117 -17.062 1 98.88 225 VAL A C 1
ATOM 1757 O O . VAL A 1 225 ? -4.551 -7.391 -17.109 1 98.88 225 VAL A O 1
ATOM 1760 N N . ARG A 1 226 ? -3.113 -8.828 -18.078 1 98.5 226 ARG A N 1
ATOM 1761 C CA . ARG A 1 226 ? -3.816 -8.82 -19.359 1 98.5 226 ARG A CA 1
ATOM 1762 C C . ARG A 1 226 ? -3.58 -10.125 -20.125 1 98.5 226 ARG A C 1
ATOM 1764 O O . ARG A 1 226 ? -2.498 -10.711 -20.031 1 98.5 226 ARG A O 1
ATOM 1771 N N . VAL A 1 227 ? -4.637 -10.516 -20.844 1 98.38 227 VAL A N 1
ATOM 1772 C CA . VAL A 1 227 ? -4.504 -11.68 -21.719 1 98.38 227 VAL A CA 1
ATOM 1773 C C . VAL A 1 227 ? -4.977 -11.328 -23.125 1 98.38 227 VAL A C 1
ATOM 1775 O O . VAL A 1 227 ? -5.926 -10.555 -23.281 1 98.38 227 VAL A O 1
ATOM 1778 N N . GLY A 1 228 ? -4.246 -11.766 -24.078 1 96.25 228 GLY A N 1
ATOM 1779 C CA . GLY A 1 228 ? -4.594 -11.633 -25.484 1 96.25 228 GLY A CA 1
ATOM 1780 C C . GLY A 1 228 ? -4.324 -12.891 -26.297 1 96.25 228 GLY A C 1
ATOM 1781 O O . GLY A 1 228 ? -4.066 -13.953 -25.719 1 96.25 228 GLY A O 1
ATOM 1782 N N . PRO A 1 229 ? -4.523 -12.734 -27.578 1 96.38 229 PRO A N 1
ATOM 1783 C CA . PRO A 1 229 ? -4.23 -13.898 -28.406 1 96.38 229 PRO A CA 1
ATOM 1784 C C . PRO A 1 229 ? -2.777 -14.359 -28.297 1 96.38 229 PRO A C 1
ATOM 1786 O O . PRO A 1 229 ? -1.859 -13.602 -28.625 1 96.38 229 PRO A O 1
ATOM 1789 N N . PHE A 1 230 ? -2.557 -15.484 -27.781 1 97.56 230 PHE A N 1
ATOM 1790 C CA . PHE A 1 230 ? -1.291 -16.203 -27.734 1 97.56 230 PHE A CA 1
ATOM 1791 C C . PHE A 1 230 ? -0.338 -15.57 -26.734 1 97.56 230 PHE A C 1
ATOM 1793 O O . PHE A 1 230 ? 0.88 -15.727 -26.828 1 97.56 230 PHE A O 1
ATOM 1800 N N . VAL A 1 231 ? -0.899 -14.773 -25.859 1 98.19 231 VAL A N 1
ATOM 1801 C CA . VAL A 1 231 ? 0.006 -14.125 -24.922 1 98.19 231 VAL A CA 1
ATOM 1802 C C . VAL A 1 231 ? -0.732 -13.836 -23.609 1 98.19 231 VAL A C 1
ATOM 1804 O O . VAL A 1 231 ? -1.906 -13.461 -23.625 1 98.19 231 VAL A O 1
ATOM 1807 N N . ALA A 1 232 ? -0.098 -14 -22.547 1 98.62 232 ALA A N 1
ATOM 1808 C CA . ALA A 1 232 ? -0.485 -13.492 -21.234 1 98.62 232 ALA A CA 1
ATOM 1809 C C . ALA A 1 232 ? 0.565 -12.523 -20.688 1 98.62 232 ALA A C 1
ATOM 1811 O O . ALA A 1 232 ? 1.749 -12.859 -20.625 1 98.62 232 ALA A O 1
ATOM 1812 N N . GLU A 1 233 ? 0.133 -11.328 -20.359 1 98.81 233 GLU A N 1
ATOM 1813 C CA . GLU A 1 233 ? 1.029 -10.336 -19.781 1 98.81 233 GLU A CA 1
ATOM 1814 C C . GLU A 1 233 ? 0.934 -10.328 -18.25 1 98.81 233 GLU A C 1
ATOM 1816 O O . GLU A 1 233 ? -0.158 -10.211 -17.703 1 98.81 233 GLU A O 1
ATOM 1821 N N . ALA A 1 234 ? 2.07 -10.492 -17.672 1 98.88 234 ALA A N 1
ATOM 1822 C CA . ALA A 1 234 ? 2.102 -10.555 -16.219 1 98.88 234 ALA A CA 1
ATOM 1823 C C . ALA A 1 234 ? 3.182 -9.641 -15.648 1 98.88 234 ALA A C 1
ATOM 1825 O O . ALA A 1 234 ? 4.242 -9.469 -16.25 1 98.88 234 ALA A O 1
ATOM 1826 N N . VAL A 1 235 ? 2.893 -9.039 -14.461 1 98.88 235 VAL A N 1
ATOM 1827 C CA . VAL A 1 235 ? 3.793 -8.086 -13.82 1 98.88 235 VAL A CA 1
ATOM 1828 C C . VAL A 1 235 ? 4.441 -8.734 -12.594 1 98.88 235 VAL A C 1
ATOM 1830 O O . VAL A 1 235 ? 3.754 -9.328 -11.766 1 98.88 235 VAL A O 1
ATOM 1833 N N . GLY A 1 236 ? 5.742 -8.688 -12.531 1 98.62 236 GLY A N 1
ATOM 1834 C CA . GLY A 1 236 ? 6.484 -9.219 -11.398 1 98.62 236 GLY A CA 1
ATOM 1835 C C . GLY A 1 236 ? 7.516 -8.242 -10.852 1 98.62 236 GLY A C 1
ATOM 1836 O O . GLY A 1 236 ? 7.996 -7.371 -11.578 1 98.62 236 GLY A O 1
ATOM 1837 N N . GLY A 1 237 ? 7.789 -8.391 -9.602 1 98.25 237 GLY A N 1
ATOM 1838 C CA . GLY A 1 237 ? 8.867 -7.641 -8.977 1 98.25 237 GLY A CA 1
ATOM 1839 C C . GLY A 1 237 ? 10.211 -8.328 -9.086 1 98.25 237 GLY A C 1
ATOM 1840 O O . GLY A 1 237 ? 10.281 -9.555 -9.164 1 98.25 237 GLY A O 1
ATOM 1841 N N . ASN A 1 238 ? 11.273 -7.512 -9.086 1 96.25 238 ASN A N 1
ATOM 1842 C CA . ASN A 1 238 ? 12.656 -7.98 -9.117 1 96.25 238 ASN A CA 1
ATOM 1843 C C . ASN A 1 238 ? 12.961 -8.742 -10.406 1 96.25 238 ASN A C 1
ATOM 1845 O O . ASN A 1 238 ? 13.75 -9.688 -10.398 1 96.25 238 ASN A O 1
ATOM 1849 N N . VAL A 1 239 ? 12.219 -8.523 -11.461 1 94 239 VAL A N 1
ATOM 1850 C CA . VAL A 1 239 ? 12.539 -8.992 -12.812 1 94 239 VAL A CA 1
ATOM 1851 C C . VAL A 1 239 ? 13.422 -7.973 -13.516 1 94 239 VAL A C 1
ATOM 1853 O O . VAL A 1 239 ? 13 -6.84 -13.773 1 94 239 VAL A O 1
ATOM 1856 N N . GLU A 1 240 ? 14.664 -8.367 -13.711 1 90.5 240 GLU A N 1
ATOM 1857 C CA . GLU A 1 240 ? 15.68 -7.453 -14.227 1 90.5 240 GLU A CA 1
ATOM 1858 C C . GLU A 1 240 ? 15.867 -6.258 -13.297 1 90.5 240 GLU A C 1
ATOM 1860 O O . GLU A 1 240 ? 15.898 -5.109 -13.75 1 90.5 240 GLU A O 1
ATOM 1865 N N . ASP A 1 241 ? 15.758 -6.504 -12.008 1 93.31 241 ASP A N 1
ATOM 1866 C CA . ASP A 1 241 ? 16.031 -5.551 -10.93 1 93.31 241 ASP A CA 1
ATOM 1867 C C . ASP A 1 241 ? 15 -4.426 -10.922 1 93.31 241 ASP A C 1
ATOM 1869 O O . ASP A 1 241 ? 15.305 -3.301 -10.516 1 93.31 241 ASP A O 1
ATOM 1873 N N . ALA A 1 242 ? 13.797 -4.695 -11.43 1 96.12 242 ALA A N 1
ATOM 1874 C CA . ALA A 1 242 ? 12.703 -3.734 -11.5 1 96.12 242 ALA A CA 1
ATOM 1875 C C . ALA A 1 242 ? 11.352 -4.438 -11.391 1 96.12 242 ALA A C 1
ATOM 1877 O O . ALA A 1 242 ? 11.289 -5.641 -11.125 1 96.12 242 ALA A O 1
ATOM 1878 N N . VAL A 1 243 ? 10.336 -3.674 -11.398 1 98.31 243 VAL A N 1
ATOM 1879 C CA . VAL A 1 243 ? 9.023 -4.211 -11.719 1 98.31 243 VAL A CA 1
ATOM 1880 C C . VAL A 1 243 ? 8.828 -4.23 -13.234 1 98.31 243 VAL A C 1
ATOM 1882 O O . VAL A 1 243 ? 8.914 -3.188 -13.891 1 98.31 243 VAL A O 1
ATOM 1885 N N . THR A 1 244 ? 8.641 -5.391 -13.734 1 97.81 244 THR A N 1
ATOM 1886 C CA . THR A 1 244 ? 8.688 -5.609 -15.172 1 97.81 244 THR A CA 1
ATOM 1887 C C . THR A 1 244 ? 7.496 -6.445 -15.633 1 97.81 244 THR A C 1
ATOM 1889 O O . THR A 1 244 ? 7.074 -7.371 -14.93 1 97.81 244 THR A O 1
ATOM 1892 N N . MET A 1 245 ? 6.965 -6.062 -16.781 1 98.5 245 MET A N 1
ATOM 1893 C CA . MET A 1 245 ? 5.941 -6.883 -17.422 1 98.5 245 MET A CA 1
ATOM 1894 C C . MET A 1 245 ? 6.574 -7.957 -18.297 1 98.5 245 MET A C 1
ATOM 1896 O O . MET A 1 245 ? 7.402 -7.652 -19.156 1 98.5 245 MET A O 1
ATOM 1900 N N . THR A 1 246 ? 6.211 -9.188 -18.062 1 97.5 246 THR A N 1
ATOM 1901 C CA . THR A 1 246 ? 6.645 -10.312 -18.875 1 97.5 246 THR A CA 1
ATOM 1902 C C . THR A 1 246 ? 5.52 -10.773 -19.797 1 97.5 246 THR A C 1
ATOM 1904 O O . THR A 1 246 ? 4.379 -10.93 -19.375 1 97.5 246 THR A O 1
ATOM 1907 N N . ARG A 1 247 ? 5.832 -10.93 -21.031 1 97.75 247 ARG A N 1
ATOM 1908 C CA . ARG A 1 247 ? 4.898 -11.492 -22 1 97.75 247 ARG A CA 1
ATOM 1909 C C . ARG A 1 247 ? 5.113 -12.992 -22.172 1 97.75 247 ARG A C 1
ATOM 1911 O O . ARG A 1 247 ? 6.027 -13.414 -22.875 1 97.75 247 ARG A O 1
ATOM 1918 N N . PHE A 1 248 ? 4.246 -13.75 -21.594 1 97.75 248 PHE A N 1
ATOM 1919 C CA . PHE A 1 248 ? 4.328 -15.203 -21.672 1 97.75 248 PHE A CA 1
ATOM 1920 C C . PHE A 1 248 ? 3.588 -15.719 -22.906 1 97.75 248 PHE A C 1
ATOM 1922 O O . PHE A 1 248 ? 2.402 -15.438 -23.094 1 97.75 248 PHE A O 1
ATOM 1929 N N . PRO A 1 249 ? 4.246 -16.531 -23.672 1 97.12 249 PRO A N 1
ATOM 1930 C CA . PRO A 1 249 ? 3.525 -17.125 -24.797 1 97.12 249 PRO A CA 1
ATOM 1931 C C . PRO A 1 249 ? 2.469 -18.141 -24.359 1 97.12 249 PRO A C 1
ATOM 1933 O O . PRO A 1 249 ? 2.678 -18.859 -23.375 1 97.12 249 PRO A O 1
ATOM 1936 N N . THR A 1 250 ? 1.352 -18.172 -25.078 1 98.06 250 THR A N 1
ATOM 1937 C CA . THR A 1 250 ? 0.272 -19.109 -24.812 1 98.06 250 THR A CA 1
ATOM 1938 C C . THR A 1 250 ? -0.135 -19.828 -26.094 1 98.06 250 THR A C 1
ATOM 1940 O O . THR A 1 250 ? 0.225 -19.406 -27.203 1 98.06 250 THR A O 1
ATOM 1943 N N . ASP A 1 251 ? -0.729 -20.984 -25.938 1 98.12 251 ASP A N 1
ATOM 1944 C CA . ASP A 1 251 ? -1.269 -21.688 -27.094 1 98.12 251 ASP A CA 1
ATOM 1945 C C . ASP A 1 251 ? -2.592 -21.078 -27.547 1 98.12 251 ASP A C 1
ATOM 1947 O O . ASP A 1 251 ? -2.979 -20 -27.078 1 98.12 251 ASP A O 1
ATOM 1951 N N . ALA A 1 252 ? -3.215 -21.719 -28.438 1 97.31 252 ALA A N 1
ATOM 1952 C CA . ALA A 1 252 ? -4.438 -21.188 -29.047 1 97.31 252 ALA A CA 1
ATOM 1953 C C . ALA A 1 252 ? -5.562 -21.109 -28.016 1 97.31 252 ALA A C 1
ATOM 1955 O O . ALA A 1 252 ? -6.492 -20.312 -28.156 1 97.31 252 ALA A O 1
ATOM 1956 N N . SER A 1 253 ? -5.504 -21.906 -26.984 1 97.19 253 SER A N 1
ATOM 1957 C CA . SER A 1 253 ? -6.523 -21.922 -25.938 1 97.19 253 SER A CA 1
ATOM 1958 C C . SER A 1 253 ? -6.18 -20.953 -24.812 1 97.19 253 SER A C 1
ATOM 1960 O O . SER A 1 253 ? -6.918 -20.844 -23.828 1 97.19 253 SER A O 1
ATOM 1962 N N . GLY A 1 254 ? -5.023 -20.25 -24.891 1 98.19 254 GLY A N 1
ATOM 1963 C CA . GLY A 1 254 ? -4.617 -19.266 -23.906 1 98.19 254 GLY A CA 1
ATOM 1964 C C . GLY A 1 254 ? -3.777 -19.844 -22.781 1 98.19 254 GLY A C 1
ATOM 1965 O O . GLY A 1 254 ? -3.424 -19.141 -21.828 1 98.19 254 GLY A O 1
ATOM 1966 N N . ARG A 1 255 ? -3.449 -21.125 -22.906 1 98.5 255 ARG A N 1
ATOM 1967 C CA . ARG A 1 255 ? -2.662 -21.766 -21.859 1 98.5 255 ARG A CA 1
ATOM 1968 C C . ARG A 1 255 ? -1.173 -21.5 -22.062 1 98.5 255 ARG A C 1
ATOM 1970 O O . ARG A 1 255 ? -0.691 -21.438 -23.188 1 98.5 255 ARG A O 1
ATOM 1977 N N . LEU A 1 256 ? -0.504 -21.422 -20.969 1 98.38 256 LEU A N 1
ATOM 1978 C CA . LEU A 1 256 ? 0.909 -21.062 -21 1 98.38 256 LEU A CA 1
ATOM 1979 C C . LEU A 1 256 ? 1.728 -22.156 -21.688 1 98.38 256 LEU A C 1
ATOM 1981 O O . LEU A 1 256 ? 1.467 -23.344 -21.516 1 98.38 256 LEU A O 1
ATOM 1985 N N . LEU A 1 257 ? 2.686 -21.75 -22.469 1 96.81 257 LEU A N 1
ATOM 1986 C CA . LEU A 1 257 ? 3.68 -22.656 -23.031 1 96.81 257 LEU A CA 1
ATOM 1987 C C . LEU A 1 257 ? 4.918 -22.719 -22.156 1 96.81 257 LEU A C 1
ATOM 1989 O O . LEU A 1 257 ? 5.234 -21.766 -21.438 1 96.81 257 LEU A O 1
ATOM 1993 N N . PRO A 1 258 ? 5.57 -23.875 -22.156 1 94.19 258 PRO A N 1
ATOM 1994 C CA . PRO A 1 258 ? 6.828 -23.953 -21.406 1 94.19 258 PRO A CA 1
ATOM 1995 C C . PRO A 1 258 ? 7.844 -22.906 -21.859 1 94.19 258 PRO A C 1
ATOM 1997 O O . PRO A 1 258 ? 7.836 -22.484 -23.016 1 94.19 258 PRO A O 1
ATOM 2000 N N . ARG A 1 259 ? 8.68 -22.516 -20.922 1 91.62 259 ARG A N 1
ATOM 2001 C CA . ARG A 1 259 ? 9.742 -21.562 -21.234 1 91.62 259 ARG A CA 1
ATOM 2002 C C . ARG A 1 259 ? 10.93 -22.281 -21.875 1 91.62 259 ARG A C 1
ATOM 2004 O O . ARG A 1 259 ? 11.109 -23.484 -21.703 1 91.62 259 ARG A O 1
ATOM 2011 N N . PRO A 1 260 ? 11.664 -21.453 -22.641 1 86.06 260 PRO A N 1
ATOM 2012 C CA . PRO A 1 260 ? 12.867 -22.047 -23.25 1 86.06 260 PRO A CA 1
ATOM 2013 C C . PRO A 1 260 ? 13.875 -22.516 -22.203 1 86.06 260 PRO A C 1
ATOM 2015 O O . PRO A 1 260 ? 13.766 -22.156 -21.031 1 86.06 260 PRO A O 1
ATOM 2018 N N . ALA A 1 261 ? 14.805 -23.25 -22.672 1 82.31 261 ALA A N 1
ATOM 2019 C CA . ALA A 1 261 ? 15.859 -23.766 -21.797 1 82.31 261 ALA A CA 1
ATOM 2020 C C . ALA A 1 261 ? 16.641 -22.625 -21.172 1 82.31 261 ALA A C 1
ATOM 2022 O O . ALA A 1 261 ? 16.938 -21.625 -21.828 1 82.31 261 ALA A O 1
ATOM 2023 N N . GLY A 1 262 ? 16.984 -22.719 -19.875 1 81.06 262 GLY A N 1
ATOM 2024 C CA . GLY A 1 262 ? 17.75 -21.703 -19.172 1 81.06 262 GLY A CA 1
ATOM 2025 C C . GLY A 1 262 ? 16.875 -20.766 -18.359 1 81.06 262 GLY A C 1
ATOM 2026 O O . GLY A 1 262 ? 17.375 -20.047 -17.484 1 81.06 262 GLY A O 1
ATOM 2027 N N . GLU A 1 263 ? 15.641 -20.859 -18.703 1 87.38 263 GLU A N 1
ATOM 2028 C CA . GLU A 1 263 ? 14.688 -20.031 -17.953 1 87.38 263 GLU A CA 1
ATOM 2029 C C . GLU A 1 263 ? 14 -20.859 -16.859 1 87.38 263 GLU A C 1
ATOM 2031 O O . GLU A 1 263 ? 13.984 -22.078 -16.906 1 87.38 263 GLU A O 1
ATOM 2036 N N . PRO A 1 264 ? 13.477 -20.141 -15.922 1 91 264 PRO A N 1
ATOM 2037 C CA . PRO A 1 264 ? 12.758 -20.875 -14.883 1 91 264 PRO A CA 1
ATOM 2038 C C . PRO A 1 264 ? 11.625 -21.734 -15.438 1 91 264 PRO A C 1
ATOM 2040 O O . PRO A 1 264 ? 10.93 -21.312 -16.375 1 91 264 PRO A O 1
ATOM 2043 N N . VAL A 1 265 ? 11.516 -22.906 -14.914 1 96.12 265 VAL A N 1
ATOM 2044 C CA . VAL A 1 265 ? 10.453 -23.812 -15.344 1 96.12 265 VAL A CA 1
ATOM 2045 C C . VAL A 1 265 ? 9.125 -23.359 -14.742 1 96.12 265 VAL A C 1
ATOM 2047 O O . VAL A 1 265 ? 9 -23.219 -13.523 1 96.12 265 VAL A O 1
ATOM 2050 N N . LEU A 1 266 ? 8.148 -23.094 -15.625 1 98.06 266 LEU A N 1
ATOM 2051 C CA . LEU A 1 266 ? 6.816 -22.797 -15.117 1 98.06 266 LEU A CA 1
ATOM 2052 C C . LEU A 1 266 ? 6.172 -24.047 -14.523 1 98.06 266 LEU A C 1
ATOM 2054 O O . LEU A 1 266 ? 5.949 -25.031 -15.234 1 98.06 266 LEU A O 1
ATOM 2058 N N . PHE A 1 267 ? 5.906 -24.016 -13.227 1 98 267 PHE A N 1
ATOM 2059 C CA . PHE A 1 267 ? 5.402 -25.234 -12.609 1 98 267 PHE A CA 1
ATOM 2060 C C . PHE A 1 267 ? 3.92 -25.109 -12.289 1 98 267 PHE A C 1
ATOM 2062 O O . PHE A 1 267 ? 3.283 -26.078 -11.875 1 98 267 PHE A O 1
ATOM 2069 N N . GLY A 1 268 ? 3.326 -23.859 -12.43 1 98.44 268 GLY A N 1
ATOM 2070 C CA . GLY A 1 268 ? 1.903 -23.75 -12.156 1 98.44 268 GLY A CA 1
ATOM 2071 C C . GLY A 1 268 ? 1.362 -22.344 -12.352 1 98.44 268 GLY A C 1
ATOM 2072 O O . GLY A 1 268 ? 2.131 -21.391 -12.469 1 98.44 268 GLY A O 1
ATOM 2073 N N . VAL A 1 269 ? 0.042 -22.281 -12.484 1 98.81 269 VAL A N 1
ATOM 2074 C CA . VAL A 1 269 ? -0.757 -21.062 -12.422 1 98.81 269 VAL A CA 1
ATOM 2075 C C . VAL A 1 269 ? -1.632 -21.078 -11.172 1 98.81 269 VAL A C 1
ATOM 2077 O O . VAL A 1 269 ? -2.314 -22.078 -10.898 1 98.81 269 VAL A O 1
ATOM 2080 N N . ILE A 1 270 ? -1.511 -20.047 -10.391 1 98.94 270 ILE A N 1
ATOM 2081 C CA . ILE A 1 270 ? -2.41 -19.891 -9.258 1 98.94 270 ILE A CA 1
ATOM 2082 C C . ILE A 1 270 ? -3.627 -19.078 -9.672 1 98.94 270 ILE A C 1
ATOM 2084 O O . ILE A 1 270 ? -3.514 -17.875 -9.938 1 98.94 270 ILE A O 1
ATOM 2088 N N . GLU A 1 271 ? -4.734 -19.703 -9.734 1 98.88 271 GLU A N 1
ATOM 2089 C CA . GLU A 1 271 ? -5.992 -19.016 -10.039 1 98.88 271 GLU A CA 1
ATOM 2090 C C . GLU A 1 271 ? -6.418 -18.109 -8.898 1 98.88 271 GLU A C 1
ATOM 2092 O O . GLU A 1 271 ? -6.477 -18.531 -7.742 1 98.88 271 GLU A O 1
ATOM 2097 N N . ASP A 1 272 ? -6.707 -16.891 -9.25 1 98.81 272 ASP A N 1
ATOM 2098 C CA . ASP A 1 272 ? -7.32 -15.938 -8.32 1 98.81 272 ASP A CA 1
ATOM 2099 C C . ASP A 1 272 ? -8.844 -15.984 -8.406 1 98.81 272 ASP A C 1
ATOM 2101 O O . ASP A 1 272 ? -9.43 -15.547 -9.398 1 98.81 272 ASP A O 1
ATOM 2105 N N . ARG A 1 273 ? -9.516 -16.422 -7.336 1 98.5 273 ARG A N 1
ATOM 2106 C CA . ARG A 1 273 ? -10.961 -16.578 -7.336 1 98.5 273 ARG A CA 1
ATOM 2107 C C . ARG A 1 273 ? -11.641 -15.406 -6.625 1 98.5 273 ARG A C 1
ATOM 2109 O O . ARG A 1 273 ? -12.844 -15.445 -6.355 1 98.5 273 ARG A O 1
ATOM 2116 N N . ILE A 1 274 ? -10.898 -14.461 -6.273 1 98.31 274 ILE A N 1
ATOM 2117 C CA . ILE A 1 274 ? -11.461 -13.25 -5.68 1 98.31 274 ILE A CA 1
ATOM 2118 C C . ILE A 1 274 ? -12.492 -12.641 -6.621 1 98.31 274 ILE A C 1
ATOM 2120 O O . ILE A 1 274 ? -12.242 -12.484 -7.816 1 98.31 274 ILE A O 1
ATOM 2124 N N . GLY A 1 275 ? -13.672 -12.305 -6.016 1 97.5 275 GLY A N 1
ATOM 2125 C CA . GLY A 1 275 ? -14.766 -11.742 -6.789 1 97.5 275 GLY A CA 1
ATOM 2126 C C . GLY A 1 275 ? -15.609 -12.789 -7.492 1 97.5 275 GLY A C 1
ATOM 2127 O O . GLY A 1 275 ? -16.594 -12.461 -8.156 1 97.5 275 GLY A O 1
ATOM 2128 N N . ARG A 1 276 ? -15.25 -14.086 -7.32 1 96.44 276 ARG A N 1
ATOM 2129 C CA . ARG A 1 276 ? -15.93 -15.148 -8.055 1 96.44 276 ARG A CA 1
ATOM 2130 C C . ARG A 1 276 ? -16.469 -16.219 -7.102 1 96.44 276 ARG A C 1
ATOM 2132 O O . ARG A 1 276 ? -16.938 -17.266 -7.543 1 96.44 276 ARG A O 1
ATOM 2139 N N . LEU A 1 277 ? -16.281 -15.969 -5.871 1 97 277 LEU A N 1
ATOM 2140 C CA . LEU A 1 277 ? -16.812 -16.844 -4.836 1 97 277 LEU A CA 1
ATOM 2141 C C . LEU A 1 277 ? -18.094 -16.266 -4.23 1 97 277 LEU A C 1
ATOM 2143 O O . LEU A 1 277 ? -18.266 -15.039 -4.195 1 97 277 LEU A O 1
ATOM 2147 N N . PRO A 1 278 ? -18.969 -17.141 -3.834 1 94.06 278 PRO A N 1
ATOM 2148 C CA . PRO A 1 278 ? -20.156 -16.609 -3.16 1 94.06 278 PRO A CA 1
ATOM 2149 C C . PRO A 1 278 ? -19.812 -15.625 -2.045 1 94.06 278 PRO A C 1
ATOM 2151 O O . PRO A 1 278 ? -18.828 -15.828 -1.324 1 94.06 278 PRO A O 1
ATOM 2154 N N . PRO A 1 279 ? -20.578 -14.602 -1.859 1 94.75 279 PRO A N 1
ATOM 2155 C CA . PRO A 1 279 ? -21.812 -14.258 -2.547 1 94.75 279 PRO A CA 1
ATOM 2156 C C . PRO A 1 279 ? -21.578 -13.5 -3.852 1 94.75 279 PRO A C 1
ATOM 2158 O O . PRO A 1 279 ? -22.531 -13 -4.461 1 94.75 279 PRO A O 1
ATOM 2161 N N . PHE A 1 280 ? -20.391 -13.25 -4.355 1 92.81 280 PHE A N 1
ATOM 2162 C CA . PHE A 1 280 ? -20.078 -12.383 -5.488 1 92.81 280 PHE A CA 1
ATOM 2163 C C . PHE A 1 280 ? -20.141 -13.164 -6.797 1 92.81 280 PHE A C 1
ATOM 2165 O O . PHE A 1 280 ? -20.188 -12.57 -7.875 1 92.81 280 PHE A O 1
ATOM 2172 N N . GLY A 1 281 ? -20.156 -14.414 -6.852 1 74 281 GLY A N 1
ATOM 2173 C CA . GLY A 1 281 ? -19.969 -15.305 -7.988 1 74 281 GLY A CA 1
ATOM 2174 C C . GLY A 1 281 ? -21.219 -15.477 -8.828 1 74 281 GLY A C 1
ATOM 2175 O O . GLY A 1 281 ? -21.203 -16.203 -9.82 1 74 281 GLY A O 1
ATOM 2176 N N . ALA A 1 282 ? -22.578 -15.094 -8.273 1 52.5 282 ALA A N 1
ATOM 2177 C CA . ALA A 1 282 ? -23.641 -15.578 -9.148 1 52.5 282 ALA A CA 1
ATOM 2178 C C . ALA A 1 282 ? -23.328 -15.258 -10.609 1 52.5 282 ALA A C 1
ATOM 2180 O O . ALA A 1 282 ? -22.594 -14.312 -10.898 1 52.5 282 ALA A O 1
ATOM 2181 N N . ALA A 1 283 ? -23.875 -16.297 -11.508 1 44.22 283 ALA A N 1
ATOM 2182 C CA . ALA A 1 283 ? -23.828 -16.406 -12.969 1 44.22 283 ALA A CA 1
ATOM 2183 C C . ALA A 1 283 ? -24.234 -15.094 -13.625 1 44.22 283 ALA A C 1
ATOM 2185 O O . ALA A 1 283 ? -25.391 -14.672 -13.523 1 44.22 283 ALA A O 1
ATOM 2186 N N . ILE A 1 284 ? -23.641 -14.016 -13.477 1 38.09 284 ILE A N 1
ATOM 2187 C CA . ILE A 1 284 ? -24.25 -13.062 -14.398 1 38.09 284 ILE A CA 1
ATOM 2188 C C . ILE A 1 284 ? -24.641 -13.773 -15.695 1 38.09 284 ILE A C 1
ATOM 2190 O O . ILE A 1 284 ? -23.781 -14.344 -16.375 1 38.09 284 ILE A O 1
ATOM 2194 N N . PRO A 1 285 ? -25.891 -14.234 -15.867 1 32.84 285 PRO A N 1
ATOM 2195 C CA . PRO A 1 285 ? -26.203 -14.75 -17.203 1 32.84 285 PRO A CA 1
ATOM 2196 C C . PRO A 1 285 ? -25.625 -13.883 -18.312 1 32.84 285 PRO A C 1
ATOM 2198 O O . PRO A 1 285 ? -25.719 -12.648 -18.266 1 32.84 285 PRO A O 1
ATOM 2201 N N . ILE A 1 286 ? -24.453 -14.203 -18.75 1 32.22 286 ILE A N 1
ATOM 2202 C CA . ILE A 1 286 ? -24.203 -13.516 -20.016 1 32.22 286 ILE A CA 1
ATOM 2203 C C . ILE A 1 286 ? -25.484 -13.461 -20.844 1 32.22 286 ILE A C 1
ATOM 2205 O O . ILE A 1 286 ? -26.062 -14.5 -21.172 1 32.22 286 ILE A O 1
ATOM 2209 N N . PRO A 1 287 ? -26.188 -12.43 -20.594 1 32.56 287 PRO A N 1
ATO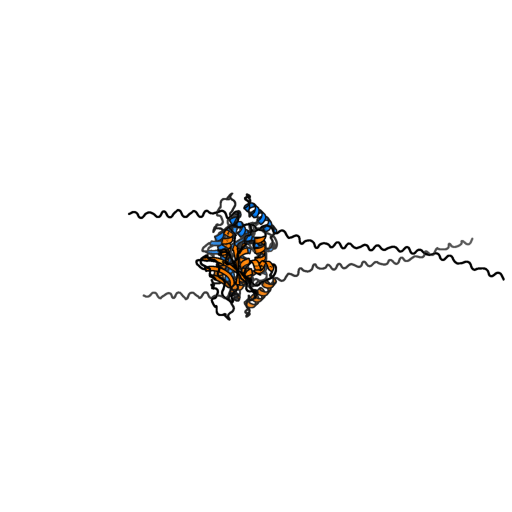M 2210 C CA . PRO A 1 287 ? -27.359 -12.461 -21.469 1 32.56 287 PRO A CA 1
ATOM 2211 C C . PRO A 1 287 ? -27.047 -13.039 -22.844 1 32.56 287 PRO A C 1
ATOM 2213 O O . PRO A 1 287 ? -25.984 -12.781 -23.406 1 32.56 287 PRO A O 1
ATOM 2216 N N . ALA A 1 288 ? -27.562 -14.258 -23.094 1 30.81 288 ALA A N 1
ATOM 2217 C CA . ALA A 1 288 ? -27.5 -14.75 -24.469 1 30.81 288 ALA A CA 1
ATOM 2218 C C . ALA A 1 288 ? -27.625 -13.609 -25.469 1 30.81 288 ALA A C 1
ATOM 2220 O O . ALA A 1 288 ? -28.406 -12.68 -25.266 1 30.81 288 ALA A O 1
ATOM 2221 N N . ASN A 1 289 ? -26.469 -13.195 -26.047 1 31.02 289 ASN A N 1
ATOM 2222 C CA . ASN A 1 289 ? -26.625 -12.297 -27.188 1 31.02 289 ASN A CA 1
ATOM 2223 C C . ASN A 1 289 ? -27.969 -12.5 -27.875 1 31.02 289 ASN A C 1
ATOM 2225 O O . ASN A 1 289 ? -28.375 -13.633 -28.141 1 31.02 289 ASN A O 1
ATOM 2229 N N . PRO A 1 290 ? -28.859 -11.555 -27.594 1 33.88 290 PRO A N 1
ATOM 2230 C CA . PRO A 1 290 ? -30.078 -11.812 -28.375 1 33.88 290 PRO A CA 1
ATOM 2231 C C . PRO A 1 290 ? -29.766 -12.438 -29.734 1 33.88 290 PRO A C 1
ATOM 2233 O O . PRO A 1 290 ? -28.688 -12.234 -30.297 1 33.88 290 PRO A O 1
ATOM 2236 N N . PRO A 1 291 ? -30.406 -13.594 -30.016 1 31.5 291 PRO A N 1
ATOM 2237 C CA . PRO A 1 291 ? -30.156 -14.172 -31.328 1 31.5 291 PRO A CA 1
ATOM 2238 C C . PRO A 1 291 ? -30.016 -13.102 -32.438 1 31.5 291 PRO A C 1
ATOM 2240 O O . PRO A 1 291 ? -30.703 -12.086 -32.375 1 31.5 291 PRO A O 1
ATOM 2243 N N . ALA A 1 292 ? -28.75 -12.914 -32.875 1 33.06 292 ALA A N 1
ATOM 2244 C CA . ALA A 1 292 ? -28.625 -12.125 -34.094 1 33.06 292 ALA A CA 1
ATOM 2245 C C . ALA A 1 292 ? -29.812 -12.375 -35.031 1 33.06 292 ALA A C 1
ATOM 2247 O O . ALA A 1 292 ? -30.016 -13.492 -35.5 1 33.06 292 ALA A O 1
ATOM 2248 N N . SER A 1 293 ? -30.969 -11.719 -34.688 1 28.95 293 SER A N 1
ATOM 2249 C CA . SER A 1 293 ? -32 -11.766 -35.719 1 28.95 293 SER A CA 1
ATOM 2250 C C . SER A 1 293 ? -31.422 -11.586 -37.094 1 28.95 293 SER A C 1
ATOM 2252 O O . SER A 1 293 ? -30.859 -10.539 -37.406 1 28.95 293 SER A O 1
ATOM 2254 N N . ILE A 1 294 ? -30.812 -12.688 -37.625 1 32.81 294 ILE A N 1
ATOM 2255 C CA . ILE A 1 294 ? -30.531 -12.789 -39.062 1 32.81 294 ILE A CA 1
ATOM 2256 C C . ILE A 1 294 ? -31.688 -12.203 -39.875 1 32.81 294 ILE A C 1
ATOM 2258 O O . ILE A 1 294 ? -32.812 -12.703 -39.781 1 32.81 294 ILE A O 1
ATOM 2262 N N . GLY A 1 295 ? -31.688 -10.82 -39.875 1 27.75 295 GLY A N 1
ATOM 2263 C CA . GLY A 1 295 ? -32.594 -10.18 -40.844 1 27.75 295 GLY A CA 1
ATOM 2264 C C . GLY A 1 295 ? -32.719 -10.961 -42.125 1 27.75 295 GLY A C 1
ATOM 2265 O O . GLY A 1 295 ? -31.766 -11.562 -42.625 1 27.75 295 GLY A O 1
ATOM 2266 N N . ALA A 1 296 ? -33.938 -11.484 -42.406 1 30.75 296 ALA A N 1
ATOM 2267 C CA . ALA A 1 296 ? -34.406 -12.141 -43.625 1 30.75 296 ALA A CA 1
ATOM 2268 C C . ALA A 1 296 ? -33.844 -11.43 -44.844 1 30.75 296 ALA A C 1
ATOM 2270 O O . ALA A 1 296 ? -33.781 -10.203 -44.875 1 30.75 296 ALA A O 1
ATOM 2271 N N . PRO A 1 297 ? -33 -12.141 -45.625 1 26.56 297 PRO A N 1
ATOM 2272 C CA . PRO A 1 297 ? -32.656 -11.586 -46.938 1 26.56 297 PRO A CA 1
ATOM 2273 C C . PRO A 1 297 ? -33.844 -10.93 -47.656 1 26.56 297 PRO A C 1
ATOM 2275 O O . PRO A 1 297 ? -34.938 -11.508 -47.688 1 26.56 297 PRO A O 1
ATOM 2278 N N . VAL A 1 298 ? -34.094 -9.656 -47.406 1 27.86 298 VAL A N 1
ATOM 2279 C CA . VAL A 1 298 ? -35.094 -9.062 -48.312 1 27.86 298 VAL A CA 1
ATOM 2280 C C . VAL A 1 298 ? -34.75 -9.438 -49.75 1 27.86 298 VAL A C 1
ATOM 2282 O O . VAL A 1 298 ? -33.625 -9.305 -50.188 1 27.86 298 VAL A O 1
ATOM 2285 N N . SER A 1 299 ? -35.594 -10.266 -50.375 1 25.97 299 SER A N 1
ATOM 2286 C CA . SER A 1 299 ? -35.688 -10.43 -51.844 1 25.97 299 SER A CA 1
ATOM 2287 C C . SER A 1 299 ? -35.844 -9.094 -52.531 1 25.97 299 SER A C 1
ATOM 2289 O O . SER A 1 299 ? -36.531 -8.188 -52.031 1 25.97 299 SER A O 1
ATOM 2291 N N . MET B 1 1 ? 27.031 -13.438 124.688 1 26.94 1 MET B N 1
ATOM 2292 C CA . MET B 1 1 ? 26.125 -13.953 123.688 1 26.94 1 MET B CA 1
ATOM 2293 C C . MET B 1 1 ? 26.359 -13.273 122.312 1 26.94 1 MET B C 1
ATOM 2295 O O . MET B 1 1 ? 25.922 -12.141 122.125 1 26.94 1 MET B O 1
ATOM 2299 N N . ARG B 1 2 ? 27.578 -13.477 121.75 1 27.66 2 ARG B N 1
ATOM 2300 C CA . ARG B 1 2 ? 28.453 -12.852 120.812 1 27.66 2 ARG B CA 1
ATOM 2301 C C . ARG B 1 2 ? 27.906 -13.008 119.375 1 27.66 2 ARG B C 1
ATOM 2303 O O . ARG B 1 2 ? 27.766 -14.125 118.875 1 27.66 2 ARG B O 1
ATOM 2310 N N . LEU B 1 3 ? 26.875 -12.195 119.062 1 29.92 3 LEU B 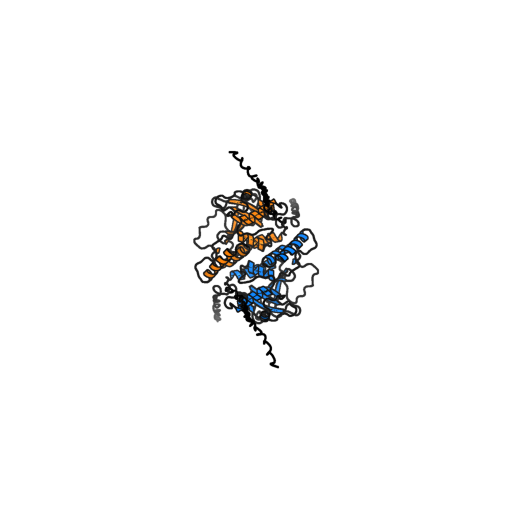N 1
ATOM 2311 C CA . LEU B 1 3 ? 26 -12.234 117.938 1 29.92 3 LEU B CA 1
ATOM 2312 C C . LEU B 1 3 ? 26.781 -12.023 116.625 1 29.92 3 LEU B C 1
ATOM 2314 O O . LEU B 1 3 ? 27.5 -11.031 116.5 1 29.92 3 LEU B O 1
ATOM 2318 N N . SER B 1 4 ? 27.266 -13.133 116 1 31.39 4 SER B N 1
ATOM 2319 C CA . SER B 1 4 ? 28.172 -13.336 114.875 1 31.39 4 SER B CA 1
ATOM 2320 C C . SER B 1 4 ? 27.578 -12.75 113.625 1 31.39 4 SER B C 1
ATOM 2322 O O . SER B 1 4 ? 26.422 -12.977 113.25 1 31.39 4 SER B O 1
ATOM 2324 N N . ALA B 1 5 ? 28.141 -11.617 113.125 1 33.53 5 ALA B N 1
ATOM 2325 C CA . ALA B 1 5 ? 27.797 -10.672 112.062 1 33.53 5 ALA B CA 1
ATOM 2326 C C . ALA B 1 5 ? 27.828 -11.336 110.688 1 33.53 5 ALA B C 1
ATOM 2328 O O . ALA B 1 5 ? 28.828 -11.938 110.312 1 33.53 5 ALA B O 1
ATOM 2329 N N . PRO B 1 6 ? 26.641 -11.703 110.125 1 31.39 6 PRO B N 1
ATOM 2330 C CA . PRO B 1 6 ? 26.562 -12.547 108.938 1 31.39 6 PRO B CA 1
ATOM 2331 C C . PRO B 1 6 ? 27.234 -11.914 107.688 1 31.39 6 PRO B C 1
ATOM 2333 O O . PRO B 1 6 ? 27.406 -10.695 107.625 1 31.39 6 PRO B O 1
ATOM 2336 N N . SER B 1 7 ? 28.141 -12.617 107.062 1 29 7 SER B N 1
ATOM 2337 C CA . SER B 1 7 ? 29.047 -12.383 105.938 1 29 7 SER B CA 1
ATOM 2338 C C . SER B 1 7 ? 28.281 -12.023 104.625 1 29 7 SER B C 1
ATOM 2340 O O . SER B 1 7 ? 27.297 -12.68 104.312 1 29 7 SER B O 1
ATOM 2342 N N . ALA B 1 8 ? 28.281 -10.773 104.25 1 28.02 8 ALA B N 1
ATOM 2343 C CA . ALA B 1 8 ? 27.609 -10.086 103.125 1 28.02 8 ALA B CA 1
ATOM 2344 C C . ALA B 1 8 ? 28.016 -10.688 101.812 1 28.02 8 ALA B C 1
ATOM 2346 O O . ALA B 1 8 ? 29.203 -10.914 101.562 1 28.02 8 ALA B O 1
ATOM 2347 N N . SER B 1 9 ? 27.188 -11.5 101.188 1 24.17 9 SER B N 1
ATOM 2348 C CA . SER B 1 9 ? 27.266 -12.25 99.938 1 24.17 9 SER B CA 1
ATOM 2349 C C . SER B 1 9 ? 27.578 -11.32 98.75 1 24.17 9 SER B C 1
ATOM 2351 O O . SER B 1 9 ? 27.078 -10.203 98.688 1 24.17 9 SER B O 1
ATOM 2353 N N . ALA B 1 10 ? 28.781 -11.469 98.062 1 29.23 10 ALA B N 1
ATOM 2354 C CA . ALA B 1 10 ? 29.469 -10.852 96.938 1 29.23 10 ALA B CA 1
ATOM 2355 C C . ALA B 1 10 ? 28.625 -10.906 95.688 1 29.23 10 ALA B C 1
ATOM 2357 O O . ALA B 1 10 ? 28.344 -11.984 95.188 1 29.23 10 ALA B O 1
ATOM 2358 N N . GLY B 1 11 ? 27.484 -10.156 95.562 1 24.8 11 GLY B N 1
ATOM 2359 C CA . GLY B 1 11 ? 26.641 -10.203 94.438 1 24.8 11 GLY B CA 1
ATOM 2360 C C . GLY B 1 11 ? 27.391 -9.891 93.125 1 24.8 11 GLY B C 1
ATOM 2361 O O . GLY B 1 11 ? 28.109 -8.898 93.062 1 24.8 11 GLY B O 1
ATOM 2362 N N . ARG B 1 12 ? 27.953 -10.883 92.438 1 27.59 12 ARG B N 1
ATOM 2363 C CA . ARG B 1 12 ? 28.641 -10.805 91.125 1 27.59 12 ARG B CA 1
ATOM 2364 C C . ARG B 1 12 ? 27.812 -10.039 90.125 1 27.59 12 ARG B C 1
ATOM 2366 O O . ARG B 1 12 ? 26.656 -10.398 89.875 1 27.59 12 ARG B O 1
ATOM 2373 N N . ARG B 1 13 ? 28.031 -8.734 90 1 27.19 13 ARG B N 1
ATOM 2374 C CA . ARG B 1 13 ? 27.438 -7.863 88.938 1 27.19 13 ARG B CA 1
ATOM 2375 C C . ARG B 1 13 ? 27.75 -8.367 87.562 1 27.19 13 ARG B C 1
ATOM 2377 O O . ARG B 1 13 ? 28.906 -8.547 87.188 1 27.19 13 ARG B O 1
ATOM 2384 N N . VAL B 1 14 ? 26.969 -9.297 87 1 31.91 14 VAL B N 1
ATOM 2385 C CA . VAL B 1 14 ? 27.047 -9.711 85.625 1 31.91 14 VAL B CA 1
ATOM 2386 C C . VAL B 1 14 ? 26.938 -8.484 84.688 1 31.91 14 VAL B C 1
ATOM 2388 O O . VAL B 1 14 ? 25.984 -7.719 84.812 1 31.91 14 VAL B O 1
ATOM 2391 N N . HIS B 1 15 ? 28.047 -7.82 84.375 1 29.95 15 HIS B N 1
ATOM 2392 C CA . HIS B 1 15 ? 28.125 -6.77 83.375 1 29.95 15 HIS B CA 1
ATOM 2393 C C . HIS B 1 15 ? 27.469 -7.219 82.062 1 29.95 15 HIS B C 1
ATOM 2395 O O . HIS B 1 15 ? 27.859 -8.25 81.5 1 29.95 15 HIS B O 1
ATOM 2401 N N . ALA B 1 16 ? 26.172 -7.035 81.875 1 31.47 16 ALA B N 1
ATOM 2402 C CA . ALA B 1 16 ? 25.438 -7.211 80.625 1 31.47 16 ALA B CA 1
ATOM 2403 C C . ALA B 1 16 ? 26.094 -6.43 79.5 1 31.47 16 ALA B C 1
ATOM 2405 O O . ALA B 1 16 ? 26.25 -5.207 79.562 1 31.47 16 ALA B O 1
ATOM 2406 N N . LEU B 1 17 ? 27.094 -7.012 78.875 1 33.97 17 LEU B N 1
ATOM 2407 C CA . LEU B 1 17 ? 27.641 -6.469 77.625 1 33.97 17 LEU B CA 1
ATOM 2408 C C . LEU B 1 17 ? 26.531 -6.121 76.625 1 33.97 17 LEU B C 1
ATOM 2410 O O . LEU B 1 17 ? 25.781 -6.996 76.188 1 33.97 17 LEU B O 1
ATOM 2414 N N . LEU B 1 18 ? 25.906 -4.977 76.812 1 32.81 18 LEU B N 1
ATOM 2415 C CA . LEU B 1 18 ? 24.969 -4.453 75.812 1 32.81 18 LEU B CA 1
ATOM 2416 C C . LEU B 1 18 ? 25.609 -4.379 74.438 1 32.81 18 LEU B C 1
ATOM 2418 O O . LEU B 1 18 ? 26.594 -3.666 74.25 1 32.81 18 LEU B O 1
ATOM 2422 N N . LEU B 1 19 ? 25.641 -5.492 73.75 1 34.59 19 LEU B N 1
ATOM 2423 C CA . LEU B 1 19 ? 26.016 -5.441 72.312 1 34.59 19 LEU B CA 1
ATOM 2424 C C . LEU B 1 19 ? 25.188 -4.406 71.562 1 34.59 19 LEU B C 1
ATOM 2426 O O . LEU B 1 19 ? 23.953 -4.48 71.562 1 34.59 19 LEU B O 1
ATOM 2430 N N . ALA B 1 20 ? 25.688 -3.168 71.5 1 34.62 20 ALA B N 1
ATOM 2431 C CA . ALA B 1 20 ? 25.125 -2.121 70.625 1 34.62 20 ALA B CA 1
ATOM 2432 C C . ALA B 1 20 ? 24.922 -2.623 69.25 1 34.62 20 ALA B C 1
ATOM 2434 O O . ALA B 1 20 ? 25.875 -3.016 68.562 1 34.62 20 ALA B O 1
ATOM 2435 N N . LEU B 1 21 ? 23.75 -3.254 69 1 38.03 21 LEU B N 1
ATOM 2436 C CA . LEU B 1 21 ? 23.344 -3.559 67.625 1 38.03 21 LEU B CA 1
ATOM 2437 C C . LEU B 1 21 ? 23.375 -2.305 66.75 1 38.03 21 LEU B C 1
ATOM 2439 O O . LEU B 1 21 ? 22.672 -1.335 67.062 1 38.03 21 LEU B O 1
ATOM 2443 N N . TRP B 1 22 ? 24.562 -1.962 66.25 1 39.06 22 TRP B N 1
ATOM 2444 C CA . TRP B 1 22 ? 24.625 -0.886 65.25 1 39.06 22 TRP B CA 1
ATOM 2445 C C . TRP B 1 22 ? 23.609 -1.121 64.125 1 39.06 22 TRP B C 1
ATOM 2447 O O . TRP B 1 22 ? 23.562 -2.211 63.562 1 39.06 22 TRP B O 1
ATOM 2457 N N . PRO B 1 23 ? 22.5 -0.334 64.188 1 41.41 23 PRO B N 1
ATOM 2458 C CA . PRO B 1 23 ? 21.594 -0.474 63.062 1 41.41 23 PRO B CA 1
ATOM 2459 C C . PRO B 1 23 ? 22.297 -0.268 61.719 1 41.41 23 PRO B C 1
ATOM 2461 O O . PRO B 1 23 ? 23.047 0.702 61.531 1 41.41 23 PRO B O 1
ATOM 2464 N N . THR B 1 24 ? 22.734 -1.382 61.125 1 43.81 24 THR B N 1
ATOM 2465 C CA . THR B 1 24 ? 23.156 -1.241 59.75 1 43.81 24 THR B CA 1
ATOM 2466 C C . THR B 1 24 ? 22.125 -0.439 58.938 1 43.81 24 THR B C 1
ATOM 2468 O O . THR B 1 24 ? 20.969 -0.845 58.844 1 43.81 24 THR B O 1
ATOM 2471 N N . ALA B 1 25 ? 22.297 0.865 59 1 39.28 25 ALA B N 1
ATOM 2472 C CA . ALA B 1 25 ? 21.547 1.676 58.031 1 39.28 25 ALA B CA 1
ATOM 2473 C C . ALA B 1 25 ? 21.625 1.089 56.625 1 39.28 25 ALA B C 1
ATOM 2475 O O . ALA B 1 25 ? 22.703 0.991 56.062 1 39.28 25 ALA B O 1
ATOM 2476 N N . LEU B 1 26 ? 20.688 0.164 56.406 1 39.41 26 LEU B N 1
ATOM 2477 C CA . LEU B 1 26 ? 20.5 -0.163 55 1 39.41 26 LEU B CA 1
ATOM 2478 C C . LEU B 1 26 ? 20.453 1.102 54.156 1 39.41 26 LEU B C 1
ATOM 2480 O O . LEU B 1 26 ? 19.516 1.907 54.281 1 39.41 26 LEU B O 1
ATOM 2484 N N . LEU B 1 27 ? 21.688 1.611 53.844 1 39.28 27 LEU B N 1
ATOM 2485 C CA . LEU B 1 27 ? 21.688 2.564 52.719 1 39.28 27 LEU B CA 1
ATOM 2486 C C . LEU B 1 27 ? 20.828 2.051 51.562 1 39.28 27 LEU B C 1
ATOM 2488 O O . LEU B 1 27 ? 21.203 1.076 50.906 1 39.28 27 LEU B O 1
ATOM 2492 N N . ALA B 1 28 ? 19.516 2.213 51.75 1 39.25 28 ALA B N 1
ATOM 2493 C CA . ALA B 1 28 ? 18.734 2.133 50.5 1 39.25 28 ALA B CA 1
ATOM 2494 C C . ALA B 1 28 ? 19.375 2.967 49.406 1 39.25 28 ALA B C 1
ATOM 2496 O O . ALA B 1 28 ? 19.375 4.199 49.469 1 39.25 28 ALA B O 1
ATOM 2497 N N . ALA B 1 29 ? 20.469 2.426 48.844 1 39.78 29 ALA B N 1
ATOM 2498 C CA . ALA B 1 29 ? 20.781 3.057 47.594 1 39.78 29 ALA B CA 1
ATOM 2499 C C . ALA B 1 29 ? 19.516 3.305 46.75 1 39.78 29 ALA B C 1
ATOM 2501 O O . ALA B 1 29 ? 18.812 2.361 46.375 1 39.78 29 ALA B O 1
ATOM 2502 N N . CYS B 1 30 ? 18.875 4.43 47 1 36.72 30 CYS B N 1
ATOM 2503 C CA . CYS B 1 30 ? 17.891 4.863 46.031 1 36.72 30 CYS B CA 1
ATOM 2504 C C . CYS B 1 30 ? 18.375 4.586 44.625 1 36.72 30 CYS B C 1
ATOM 2506 O O . CYS B 1 30 ? 19.312 5.219 44.125 1 36.72 30 CYS B O 1
ATOM 2508 N N . ALA B 1 31 ? 18.359 3.223 44.25 1 40.16 31 ALA B N 1
ATOM 2509 C CA . ALA B 1 31 ? 18.484 3.033 42.812 1 40.16 31 ALA B CA 1
ATOM 2510 C C . ALA B 1 31 ? 17.781 4.152 42.031 1 40.16 31 ALA B C 1
ATOM 2512 O O . ALA B 1 31 ? 16.562 4.344 42.188 1 40.16 31 ALA B O 1
ATOM 2513 N N . THR B 1 32 ? 18.5 5.277 41.906 1 41.03 32 THR B N 1
ATOM 2514 C CA . THR B 1 32 ? 17.922 6.203 40.938 1 41.03 32 THR B CA 1
ATOM 2515 C C . THR B 1 32 ? 17.25 5.441 39.781 1 41.03 32 THR B C 1
ATOM 2517 O O . THR B 1 32 ? 17.812 4.477 39.25 1 41.03 32 THR B O 1
ATOM 2520 N N . PRO B 1 33 ? 15.914 5.449 39.781 1 42.84 33 PRO B N 1
ATOM 2521 C CA . PRO B 1 33 ? 15.359 4.777 38.625 1 42.84 33 PRO B CA 1
ATOM 2522 C C . PRO B 1 33 ? 16.219 4.949 37.375 1 42.84 33 PRO B C 1
ATOM 2524 O O . PRO B 1 33 ? 16.906 5.965 37.219 1 42.84 33 PRO B O 1
ATOM 2527 N N . PRO B 1 34 ? 16.672 3.783 36.844 1 38.03 34 PRO B N 1
ATOM 2528 C CA . PRO B 1 34 ? 17.469 4.027 35.625 1 38.03 34 PRO B CA 1
ATOM 2529 C C . PRO B 1 34 ? 16.984 5.238 34.844 1 38.03 34 PRO B C 1
ATOM 2531 O O . PRO B 1 34 ? 15.773 5.473 34.75 1 38.03 34 PRO B O 1
ATOM 2534 N N . GLN B 1 35 ? 17.672 6.371 34.875 1 29.66 35 GLN B N 1
ATOM 2535 C CA . GLN B 1 35 ? 17.328 7.371 33.875 1 29.66 35 GLN B CA 1
ATOM 2536 C C . GLN B 1 35 ? 16.875 6.711 32.562 1 29.66 35 GLN B C 1
ATOM 2538 O O . GLN B 1 35 ? 17.547 5.82 32.062 1 29.66 35 GLN B O 1
ATOM 2543 N N . ALA B 1 36 ? 15.641 6.625 32.375 1 37.56 36 ALA B N 1
ATOM 2544 C CA . ALA B 1 36 ? 15.211 6.258 31.016 1 37.56 36 ALA B CA 1
ATOM 2545 C C . ALA B 1 36 ? 16.188 6.762 29.969 1 37.56 36 ALA B C 1
ATOM 2547 O O . ALA B 1 36 ? 16.438 7.965 29.859 1 37.56 36 ALA B O 1
ATOM 2548 N N . THR B 1 37 ? 17.266 6.168 29.797 1 36.53 37 THR B N 1
ATOM 2549 C CA . THR B 1 37 ? 18.141 6.555 28.703 1 36.53 37 THR B CA 1
ATOM 2550 C C . THR B 1 37 ? 17.344 7.219 27.578 1 36.53 37 THR B C 1
ATOM 2552 O O . THR B 1 37 ? 16.312 6.699 27.141 1 36.53 37 THR B O 1
ATOM 2555 N N . ALA B 1 38 ? 17.172 8.492 27.5 1 39.31 38 ALA B N 1
ATOM 2556 C CA . ALA B 1 38 ? 16.625 9.18 26.328 1 39.31 38 ALA B CA 1
ATOM 2557 C C . ALA B 1 38 ? 16.875 8.375 25.047 1 39.31 38 ALA B C 1
ATOM 2559 O O . ALA B 1 38 ? 18.016 8.125 24.672 1 39.31 38 ALA B O 1
ATOM 2560 N N . ARG B 1 39 ? 16.141 7.348 24.875 1 47.12 39 ARG B N 1
ATOM 2561 C CA . ARG B 1 39 ? 16.312 6.547 23.672 1 47.12 39 ARG B CA 1
ATOM 2562 C C . ARG B 1 39 ? 16.734 7.422 22.5 1 47.12 39 ARG B C 1
ATOM 2564 O O . ARG B 1 39 ? 16.031 8.367 22.141 1 47.12 39 ARG B O 1
ATOM 2571 N N . PHE B 1 40 ? 17.969 7.609 22.266 1 58.34 40 PHE B N 1
ATOM 2572 C CA . PHE B 1 40 ? 18.562 8.25 21.094 1 58.34 40 PHE B CA 1
ATOM 2573 C C . PHE B 1 40 ? 17.75 7.961 19.844 1 58.34 40 PHE B C 1
ATOM 2575 O O . PHE B 1 40 ? 17.516 6.797 19.516 1 58.34 40 PHE B O 1
ATOM 2582 N N . ARG B 1 41 ? 17.031 9.133 19.391 1 83.25 41 ARG B N 1
ATOM 2583 C CA . ARG B 1 41 ? 16.328 9.008 18.109 1 83.25 41 ARG B CA 1
ATOM 2584 C C . ARG B 1 41 ? 17.281 9.211 16.938 1 83.25 41 ARG B C 1
ATOM 2586 O O . ARG B 1 41 ? 17.969 10.234 16.859 1 83.25 41 ARG B O 1
ATOM 2593 N N . GLU B 1 42 ? 17.469 8.25 16.172 1 92.5 42 GLU B N 1
ATOM 2594 C CA . GLU B 1 42 ? 18.297 8.383 14.969 1 92.5 42 GLU B CA 1
ATOM 2595 C C . GLU B 1 42 ? 17.75 9.453 14.039 1 92.5 42 GLU B C 1
ATOM 2597 O O . GLU B 1 42 ? 16.531 9.57 13.852 1 92.5 42 GLU B O 1
ATOM 2602 N N . PRO B 1 43 ? 18.641 10.305 13.484 1 96.31 43 PRO B N 1
ATOM 2603 C CA . PRO B 1 43 ? 18.156 11.305 12.531 1 96.31 43 PRO B CA 1
ATOM 2604 C C . PRO B 1 43 ? 17.422 10.68 11.352 1 96.31 43 PRO B C 1
ATOM 2606 O O . PRO B 1 43 ? 17.781 9.594 10.898 1 96.31 43 PRO B O 1
ATOM 2609 N N . PRO B 1 44 ? 16.422 11.367 10.93 1 97.94 44 PRO B N 1
ATOM 2610 C CA . PRO B 1 44 ? 15.711 10.836 9.766 1 97.94 44 PRO B CA 1
ATOM 2611 C C . PRO B 1 44 ? 16.547 10.883 8.484 1 97.94 44 PRO B C 1
ATOM 2613 O O . PRO B 1 44 ? 17.438 11.719 8.359 1 97.94 44 PRO B O 1
ATOM 2616 N N . LEU B 1 45 ? 16.266 10.016 7.617 1 97.62 45 LEU B N 1
ATOM 2617 C CA . LEU B 1 45 ? 16.875 10.008 6.289 1 97.62 45 LEU B CA 1
ATOM 2618 C C . LEU B 1 45 ? 16.031 10.82 5.309 1 97.62 45 LEU B C 1
ATOM 2620 O O . LEU B 1 45 ? 14.812 10.938 5.477 1 97.62 45 LEU B O 1
ATOM 2624 N N . SER B 1 46 ? 16.75 11.336 4.273 1 97.75 46 SER B N 1
ATOM 2625 C CA . SER B 1 46 ? 16.047 12.047 3.213 1 97.75 46 SER B CA 1
ATOM 2626 C C . SER B 1 46 ? 15.539 11.086 2.148 1 97.75 46 SER B C 1
ATOM 2628 O O . SER B 1 46 ? 16.047 9.969 2.021 1 97.75 46 SER B O 1
ATOM 2630 N N . TYR B 1 47 ? 14.523 11.508 1.453 1 98.19 47 TYR B N 1
ATOM 2631 C CA . TYR B 1 47 ? 13.906 10.703 0.402 1 98.19 47 TYR B CA 1
ATOM 2632 C C . TYR B 1 47 ? 13.906 11.453 -0.925 1 98.19 47 TYR B C 1
ATOM 2634 O O . TYR B 1 47 ? 13.859 12.688 -0.95 1 98.19 47 TYR B O 1
ATOM 2642 N N . PRO B 1 48 ? 13.969 10.742 -2.043 1 97.19 48 PRO B N 1
ATOM 2643 C CA . PRO B 1 48 ? 13.945 11.398 -3.352 1 97.19 48 PRO B CA 1
ATOM 2644 C C . PRO B 1 48 ? 12.578 11.984 -3.688 1 97.19 48 PRO B C 1
ATOM 2646 O O . PRO B 1 48 ? 11.578 11.641 -3.053 1 97.19 48 PRO B O 1
ATOM 2649 N N . PRO B 1 49 ? 12.484 12.867 -4.676 1 96.88 49 PRO B N 1
ATOM 2650 C CA . PRO B 1 49 ? 11.219 13.492 -5.074 1 96.88 49 PRO B CA 1
ATOM 2651 C C . PRO B 1 49 ? 10.172 12.477 -5.508 1 96.88 49 PRO B C 1
ATOM 2653 O O . PRO B 1 49 ? 8.969 12.703 -5.34 1 96.88 49 PRO B O 1
ATOM 2656 N N . SER B 1 50 ? 10.641 11.328 -6.004 1 95.75 50 SER B N 1
ATOM 2657 C CA . SER B 1 50 ? 9.719 10.289 -6.453 1 95.75 50 SER B CA 1
ATOM 2658 C C . SER B 1 50 ? 8.828 9.812 -5.316 1 95.75 50 SER B C 1
ATOM 2660 O O . SER B 1 50 ? 7.684 9.406 -5.543 1 95.75 50 SER B O 1
ATOM 2662 N N . THR B 1 51 ? 9.305 9.898 -4.129 1 98.19 51 THR B N 1
ATOM 2663 C CA . THR B 1 51 ? 8.516 9.453 -2.984 1 98.19 51 THR B CA 1
ATOM 2664 C C . THR B 1 51 ? 7.328 10.383 -2.754 1 98.19 51 THR B C 1
ATOM 2666 O O . THR B 1 51 ? 6.215 9.922 -2.494 1 98.19 51 THR B O 1
ATOM 2669 N N . ARG B 1 52 ? 7.535 11.68 -2.816 1 98 52 ARG B N 1
ATOM 2670 C CA . ARG B 1 52 ? 6.426 12.617 -2.699 1 98 52 ARG B CA 1
ATOM 2671 C C . ARG B 1 52 ? 5.414 12.414 -3.82 1 98 52 ARG B C 1
ATOM 2673 O O . ARG B 1 52 ? 4.203 12.492 -3.594 1 98 52 ARG B O 1
ATOM 2680 N N . GLU B 1 53 ? 5.926 12.18 -5.023 1 97.31 53 GLU B N 1
ATOM 2681 C CA . GLU B 1 53 ? 5.043 11.906 -6.156 1 97.31 53 GLU B CA 1
ATOM 2682 C C . GLU B 1 53 ? 4.168 10.68 -5.883 1 97.31 53 GLU B C 1
ATOM 2684 O O . GLU B 1 53 ? 2.982 10.672 -6.219 1 97.31 53 GLU B O 1
ATOM 2689 N N . ARG B 1 54 ? 4.723 9.703 -5.293 1 98.31 54 ARG B N 1
ATOM 2690 C CA . ARG B 1 54 ? 3.979 8.492 -4.957 1 98.31 54 ARG B CA 1
ATOM 2691 C C . ARG B 1 54 ? 2.922 8.781 -3.893 1 98.31 54 ARG B C 1
ATOM 2693 O O . ARG B 1 54 ? 1.806 8.266 -3.965 1 98.31 54 ARG B O 1
ATOM 2700 N N . ILE B 1 55 ? 3.275 9.617 -2.887 1 98.81 55 ILE B N 1
ATOM 2701 C CA . ILE B 1 55 ? 2.314 10.008 -1.859 1 98.81 55 ILE B CA 1
ATOM 2702 C C . ILE B 1 55 ? 1.074 10.609 -2.516 1 98.81 55 ILE B C 1
ATOM 2704 O O . ILE B 1 55 ? -0.048 10.164 -2.254 1 98.81 55 ILE B O 1
ATOM 2708 N N . VAL B 1 56 ? 1.284 11.523 -3.385 1 98.81 56 VAL B N 1
ATOM 2709 C CA . VAL B 1 56 ? 0.188 12.227 -4.051 1 98.81 56 VAL B CA 1
ATOM 2710 C C . VAL B 1 56 ? -0.582 11.25 -4.938 1 98.81 56 VAL B C 1
ATOM 2712 O O . VAL B 1 56 ? -1.814 11.25 -4.945 1 98.81 56 VAL B O 1
ATOM 2715 N N . ARG B 1 57 ? 0.103 10.375 -5.609 1 97.94 57 ARG B N 1
ATOM 2716 C CA . ARG B 1 57 ? -0.536 9.43 -6.516 1 97.94 57 ARG B CA 1
ATOM 2717 C C . ARG B 1 57 ? -1.406 8.438 -5.746 1 97.94 57 ARG B C 1
ATOM 2719 O O . ARG B 1 57 ? -2.521 8.125 -6.168 1 97.94 57 ARG B O 1
ATOM 2726 N N . PHE B 1 58 ? -0.906 7.922 -4.652 1 98.56 58 PHE B N 1
ATOM 2727 C CA . PHE B 1 58 ? -1.695 6.98 -3.861 1 98.56 58 PHE B CA 1
ATOM 2728 C C . PHE B 1 58 ? -2.955 7.652 -3.324 1 98.56 58 PHE B C 1
ATOM 2730 O O . PHE B 1 58 ? -4.035 7.062 -3.35 1 98.56 58 PHE B O 1
ATOM 2737 N N . ALA B 1 59 ? -2.795 8.891 -2.836 1 98.88 59 ALA B N 1
ATOM 2738 C CA . ALA B 1 59 ? -3.965 9.617 -2.355 1 98.88 59 ALA B CA 1
ATOM 2739 C C . ALA B 1 59 ? -5 9.781 -3.461 1 98.88 59 ALA B C 1
ATOM 2741 O O . ALA B 1 59 ? -6.184 9.5 -3.262 1 98.88 59 ALA B O 1
ATOM 2742 N N . LEU B 1 60 ? -4.57 10.156 -4.641 1 98.56 60 LEU B N 1
ATOM 2743 C CA . LEU B 1 60 ? -5.465 10.43 -5.762 1 98.56 60 LEU B CA 1
ATOM 2744 C C . LEU B 1 60 ? -6.109 9.148 -6.266 1 98.56 60 LEU B C 1
ATOM 2746 O O . LEU B 1 60 ? -7.301 9.125 -6.578 1 98.56 60 LEU B O 1
ATOM 2750 N N . THR B 1 61 ? -5.355 8.109 -6.344 1 97.25 61 THR B N 1
ATOM 2751 C CA . THR B 1 61 ? -5.883 6.855 -6.875 1 97.25 61 THR B CA 1
ATOM 2752 C C . THR B 1 61 ? -6.922 6.258 -5.93 1 97.25 61 THR B C 1
ATOM 2754 O O . THR B 1 61 ? -7.953 5.75 -6.371 1 97.25 61 THR B O 1
ATOM 2757 N N . GLU B 1 62 ? -6.605 6.297 -4.641 1 98.5 62 GLU B N 1
ATOM 2758 C CA . GLU B 1 62 ? -7.609 5.836 -3.684 1 98.5 62 GLU B CA 1
ATOM 2759 C C . GLU B 1 62 ? -8.875 6.691 -3.754 1 98.5 62 GLU B C 1
ATOM 2761 O O . GLU B 1 62 ? -9.984 6.164 -3.701 1 98.5 62 GLU B O 1
ATOM 2766 N N . TRP B 1 63 ? -8.711 8.008 -3.873 1 98.5 63 TRP B N 1
ATOM 2767 C CA . TRP B 1 63 ? -9.859 8.898 -4.012 1 98.5 63 TRP B CA 1
ATOM 2768 C C . TRP B 1 63 ? -10.711 8.5 -5.211 1 98.5 63 TRP B C 1
ATOM 2770 O O . TRP B 1 63 ? -11.938 8.406 -5.105 1 98.5 63 TRP B O 1
ATOM 2780 N N . GLN B 1 64 ? -10.094 8.234 -6.297 1 97.06 64 GLN B N 1
ATOM 2781 C CA . GLN B 1 64 ? -10.812 7.82 -7.5 1 97.06 64 GLN B CA 1
ATOM 2782 C C . GLN B 1 64 ? -11.5 6.477 -7.297 1 97.06 64 GLN B C 1
ATOM 2784 O O . GLN B 1 64 ? -12.641 6.285 -7.727 1 97.06 64 GLN B O 1
ATOM 2789 N N . ASP B 1 65 ? -10.836 5.598 -6.664 1 95.75 65 ASP B N 1
ATOM 2790 C CA . ASP B 1 65 ? -11.367 4.258 -6.43 1 95.75 65 ASP B CA 1
ATOM 2791 C C . ASP B 1 65 ? -12.633 4.309 -5.574 1 95.75 65 ASP B C 1
ATOM 2793 O O . ASP B 1 65 ? -13.523 3.475 -5.73 1 95.75 65 ASP B O 1
ATOM 2797 N N . TRP B 1 66 ? -12.727 5.266 -4.668 1 97.31 66 TRP B N 1
ATOM 2798 C CA . TRP B 1 66 ? -13.875 5.414 -3.781 1 97.31 66 TRP B CA 1
ATOM 2799 C C . TRP B 1 66 ? -15.023 6.113 -4.496 1 97.31 66 TRP B C 1
ATOM 2801 O O . TRP B 1 66 ? -16.125 6.219 -3.953 1 97.31 66 TRP B O 1
ATOM 2811 N N . GLY B 1 67 ? -14.781 6.668 -5.691 1 95.31 67 GLY B N 1
ATOM 2812 C CA . GLY B 1 67 ? -15.867 7.262 -6.461 1 95.31 67 GLY B CA 1
ATOM 2813 C C . GLY B 1 67 ? -15.648 8.734 -6.762 1 95.31 67 GLY B C 1
ATOM 2814 O O . GLY B 1 67 ? -16.484 9.375 -7.395 1 95.31 67 GLY B O 1
ATOM 2815 N N . GLY B 1 68 ? -14.562 9.297 -6.293 1 97.12 68 GLY B N 1
ATOM 2816 C CA . GLY B 1 68 ? -14.219 10.672 -6.625 1 97.12 68 GLY B CA 1
ATOM 2817 C C . GLY B 1 68 ? -15.102 11.688 -5.926 1 97.12 68 GLY B C 1
ATOM 2818 O O . GLY B 1 68 ? -15.469 12.711 -6.512 1 97.12 68 GLY B O 1
ATOM 2819 N N . TYR B 1 69 ? -15.453 11.438 -4.672 1 95.81 69 TYR B N 1
ATOM 2820 C CA . TYR B 1 69 ? -16.281 12.359 -3.904 1 95.81 69 TYR B CA 1
ATOM 2821 C C . TYR B 1 69 ? -15.531 13.664 -3.633 1 95.81 69 TYR B C 1
ATOM 2823 O O . TYR B 1 69 ? -14.344 13.648 -3.33 1 95.81 69 TYR B O 1
ATOM 2831 N N . VAL B 1 70 ? -16.266 14.797 -3.771 1 96.69 70 VAL B N 1
ATOM 2832 C CA . VAL B 1 70 ? -15.695 16.109 -3.494 1 96.69 70 VAL B CA 1
ATOM 2833 C C . VAL B 1 70 ? -16.609 16.875 -2.527 1 96.69 70 VAL B C 1
ATOM 2835 O O . VAL B 1 70 ? -17.828 16.828 -2.648 1 96.69 70 VAL B O 1
ATOM 2838 N N . THR B 1 71 ? -15.961 17.484 -1.53 1 94.31 71 THR B N 1
ATOM 2839 C CA . THR B 1 71 ? -16.734 18.312 -0.601 1 94.31 71 THR B CA 1
ATOM 2840 C C . THR B 1 71 ? -16.031 19.656 -0.361 1 94.31 71 THR B C 1
ATOM 2842 O O . THR B 1 71 ? -14.836 19.781 -0.592 1 94.31 71 THR B O 1
ATOM 2845 N N . THR B 1 72 ? -16.797 20.625 -0.03 1 91.19 72 THR B N 1
ATOM 2846 C CA . THR B 1 72 ? -16.312 21.938 0.366 1 91.19 72 THR B CA 1
ATOM 2847 C C . THR B 1 72 ? -16.797 22.297 1.771 1 91.19 72 THR B C 1
ATOM 2849 O O . THR B 1 72 ? -17.969 22.125 2.086 1 91.19 72 THR B O 1
ATOM 2852 N N . PRO B 1 73 ? -15.82 22.734 2.557 1 84.69 73 PRO B N 1
ATOM 2853 C CA . PRO B 1 73 ? -16.25 23.109 3.902 1 84.69 73 PRO B CA 1
ATOM 2854 C C . PRO B 1 73 ? -17.438 24.094 3.893 1 84.69 73 PRO B C 1
ATOM 2856 O O . PRO B 1 73 ? -17.453 25.031 3.102 1 84.69 73 PRO B O 1
ATOM 2859 N N . GLY B 1 74 ? -18.312 23.844 4.758 1 79.38 74 GLY B N 1
ATOM 2860 C CA . GLY B 1 74 ? -19.484 24.703 4.863 1 79.38 74 GLY B CA 1
ATOM 2861 C C . GLY B 1 74 ? -20.656 24.219 4.039 1 79.38 74 GLY B C 1
ATOM 2862 O O . GLY B 1 74 ? -21.781 24.656 4.238 1 79.38 74 GLY B O 1
ATOM 2863 N N . GLU B 1 75 ? -20.281 23.344 3.08 1 77.06 75 GLU B N 1
ATOM 2864 C CA . GLU B 1 75 ? -21.375 22.797 2.287 1 77.06 75 GLU B CA 1
ATOM 2865 C C . GLU B 1 75 ? -22.172 21.75 3.08 1 77.06 75 GLU B C 1
ATOM 2867 O O . GLU B 1 75 ? -21.578 20.875 3.727 1 77.06 75 GLU B O 1
ATOM 2872 N N . LYS B 1 76 ? -23.422 22.078 3.266 1 62.97 76 LYS B N 1
ATOM 2873 C CA . LYS B 1 76 ? -24.312 21.188 4.004 1 62.97 76 LYS B CA 1
ATOM 2874 C C . LYS B 1 76 ? -24.656 19.953 3.18 1 62.97 76 LYS B C 1
ATOM 2876 O O . LYS B 1 76 ? -24.984 20.062 1.997 1 62.97 76 LYS B O 1
ATOM 2881 N N . HIS B 1 77 ? -24.094 18.859 3.656 1 64.75 77 HIS B N 1
ATOM 2882 C CA . HIS B 1 77 ? -24.609 17.625 3.076 1 64.75 77 HIS B CA 1
ATOM 2883 C C . HIS B 1 77 ? -25.75 17.062 3.92 1 64.75 77 HIS B C 1
ATOM 2885 O O . HIS B 1 77 ? -25.594 16.891 5.133 1 64.75 77 HIS B O 1
ATOM 2891 N N . PRO B 1 78 ? -26.828 17 3.373 1 57.44 78 PRO B N 1
ATOM 2892 C CA . PRO B 1 78 ? -27.891 16.406 4.195 1 57.44 78 PRO B CA 1
ATOM 2893 C C . PRO B 1 78 ? -27.5 15.055 4.785 1 57.44 78 PRO B C 1
ATOM 2895 O O . PRO B 1 78 ? -26.781 14.281 4.145 1 57.44 78 PRO B O 1
ATOM 2898 N N . PRO B 1 79 ? -27.672 15.094 6.133 1 57.97 79 PRO B N 1
ATOM 2899 C CA . PRO B 1 79 ? -27.375 13.789 6.727 1 57.97 79 PRO B CA 1
ATOM 2900 C C . PRO B 1 79 ? -28.078 12.641 5.996 1 57.97 79 PRO B C 1
ATOM 2902 O O . PRO B 1 79 ? -29.25 12.75 5.637 1 57.97 79 PRO B O 1
ATOM 2905 N N . SER B 1 80 ? -27.438 11.797 5.395 1 60.56 80 SER B N 1
ATOM 2906 C CA . SER B 1 80 ? -28.047 10.609 4.805 1 60.56 80 SER B CA 1
ATOM 2907 C C . SER B 1 80 ? -28.203 9.5 5.844 1 60.56 80 SER B C 1
ATOM 2909 O O . SER B 1 80 ? -27.328 9.297 6.688 1 60.56 80 SER B O 1
ATOM 2911 N N . LYS B 1 81 ? -29.516 9.109 5.988 1 59.69 81 LYS B N 1
ATOM 2912 C CA . LYS B 1 81 ? -29.797 7.961 6.836 1 59.69 81 LYS B CA 1
ATOM 2913 C C . LYS B 1 81 ? -29.188 6.688 6.266 1 59.69 81 LYS B C 1
ATOM 2915 O O . LYS B 1 81 ? -29.031 5.691 6.977 1 59.69 81 LYS B O 1
ATOM 2920 N N . ALA B 1 82 ? -28.766 6.832 5.129 1 66.31 82 ALA B N 1
ATOM 2921 C CA . ALA B 1 82 ? -28.219 5.633 4.496 1 66.31 82 ALA B CA 1
ATOM 2922 C C . ALA B 1 82 ? -26.781 5.406 4.922 1 66.31 82 ALA B C 1
ATOM 2924 O O . ALA B 1 82 ? -26.031 6.363 5.16 1 66.31 82 ALA B O 1
ATOM 2925 N N . PRO B 1 83 ? -26.641 4.141 5.211 1 76.69 83 PRO B N 1
ATOM 2926 C CA . PRO B 1 83 ? -25.234 3.85 5.547 1 76.69 83 PRO B CA 1
ATOM 2927 C C . PRO B 1 83 ? -24.25 4.426 4.531 1 76.69 83 PRO B C 1
ATOM 2929 O O . PRO B 1 83 ? -24.531 4.438 3.33 1 76.69 83 PRO B O 1
ATOM 2932 N N . GLY B 1 84 ? -23.281 5.086 5.062 1 82.62 84 GLY B N 1
ATOM 2933 C CA . GLY B 1 84 ? -22.281 5.68 4.199 1 82.62 84 GLY B CA 1
ATOM 2934 C C . GLY B 1 84 ? -21.516 4.652 3.387 1 82.62 84 GLY B C 1
ATOM 2935 O O . GLY B 1 84 ? -21.656 3.447 3.6 1 82.62 84 GLY B O 1
ATOM 2936 N N . PRO B 1 85 ? -20.719 5.117 2.492 1 89.56 85 PRO B N 1
ATOM 2937 C CA . PRO B 1 85 ? -20.016 4.227 1.573 1 89.56 85 PRO B CA 1
ATOM 2938 C C . PRO B 1 85 ? -19.156 3.188 2.299 1 89.56 85 PRO B C 1
ATOM 2940 O O . PRO B 1 85 ? -18.969 2.076 1.795 1 89.56 85 PRO B O 1
ATOM 2943 N N . GLU B 1 86 ? -18.641 3.498 3.506 1 91.81 86 GLU B N 1
ATOM 2944 C CA . GLU B 1 86 ? -17.766 2.566 4.215 1 91.81 86 GLU B CA 1
ATOM 2945 C C . GLU B 1 86 ? -18.531 1.31 4.633 1 91.81 86 GLU B C 1
ATOM 2947 O O . GLU B 1 86 ? -17.922 0.283 4.941 1 91.81 86 GLU B O 1
ATOM 2952 N N . SER B 1 87 ? -19.844 1.384 4.648 1 89.56 87 SER B N 1
ATOM 2953 C CA . SER B 1 87 ? -20.672 0.265 5.102 1 89.56 87 SER B CA 1
ATOM 2954 C C . SER B 1 87 ? -20.891 -0.741 3.979 1 89.56 87 SER B C 1
ATOM 2956 O O . SER B 1 87 ? -21.375 -1.852 4.223 1 89.56 87 SER B O 1
ATOM 2958 N N . ALA B 1 88 ? -20.594 -0.323 2.777 1 91.94 88 ALA B N 1
ATOM 2959 C CA . ALA B 1 88 ? -20.766 -1.231 1.646 1 91.94 88 ALA B CA 1
ATOM 2960 C C . ALA B 1 88 ? -19.734 -2.359 1.688 1 91.94 88 ALA B C 1
ATOM 2962 O O . ALA B 1 88 ? -18.547 -2.115 1.886 1 91.94 88 ALA B O 1
ATOM 2963 N N . ILE B 1 89 ? -20.172 -3.574 1.408 1 92.88 89 ILE B N 1
ATOM 2964 C CA . ILE B 1 89 ? -19.344 -4.77 1.437 1 92.88 89 ILE B CA 1
ATOM 2965 C C . ILE B 1 89 ? -18.172 -4.609 0.469 1 92.88 89 ILE B C 1
ATOM 2967 O O . ILE B 1 89 ? -17.062 -5.074 0.744 1 92.88 89 ILE B O 1
ATOM 2971 N N . ALA B 1 90 ? -18.375 -3.916 -0.594 1 93.81 90 ALA B N 1
ATOM 2972 C CA . ALA B 1 90 ? -17.375 -3.746 -1.645 1 93.81 90 ALA B CA 1
ATOM 2973 C C . ALA B 1 90 ? -16.188 -2.92 -1.147 1 93.81 90 ALA B C 1
ATOM 2975 O O . ALA B 1 90 ? -15.102 -2.965 -1.731 1 93.81 90 ALA B O 1
ATOM 2976 N N . ASN B 1 91 ? -16.391 -2.203 -0.032 1 95.56 91 ASN B N 1
ATOM 2977 C CA . ASN B 1 91 ? -15.367 -1.254 0.398 1 95.56 91 ASN B CA 1
ATOM 2978 C C . ASN B 1 91 ? -14.594 -1.771 1.607 1 95.56 91 ASN B C 1
ATOM 2980 O O . ASN B 1 91 ? -13.586 -1.188 2.002 1 95.56 91 ASN B O 1
ATOM 2984 N N . PHE B 1 92 ? -15.055 -2.922 2.178 1 96.38 92 PHE B N 1
ATOM 2985 C CA . PHE B 1 92 ? -14.43 -3.453 3.383 1 96.38 92 PHE B CA 1
ATOM 2986 C C . PHE B 1 92 ? -12.938 -3.695 3.158 1 96.38 92 PHE B C 1
ATOM 2988 O O . PHE B 1 92 ? -12.109 -3.289 3.975 1 96.38 92 PHE B O 1
ATOM 2995 N N . PRO B 1 93 ? -12.531 -4.289 1.974 1 96.88 93 PRO B N 1
ATOM 2996 C CA . PRO B 1 93 ? -11.102 -4.578 1.798 1 96.88 93 PRO B CA 1
ATOM 2997 C C . PRO B 1 93 ? -10.242 -3.314 1.769 1 96.88 93 PRO B C 1
ATOM 2999 O O . PRO B 1 93 ? -9.094 -3.338 2.205 1 96.88 93 PRO B O 1
ATOM 3002 N N . ARG B 1 94 ? -10.797 -2.221 1.319 1 97.25 94 ARG B N 1
ATOM 3003 C CA . ARG B 1 94 ? -10.047 -0.968 1.296 1 97.25 94 ARG B CA 1
ATOM 3004 C C . ARG B 1 94 ? -9.727 -0.493 2.711 1 97.25 94 ARG B C 1
ATOM 3006 O O . ARG B 1 94 ? -8.578 -0.196 3.027 1 97.25 94 ARG B O 1
ATOM 3013 N N . VAL B 1 95 ? -10.758 -0.466 3.477 1 96.5 95 VAL B N 1
ATOM 3014 C CA . VAL B 1 95 ? -10.594 -0.001 4.852 1 96.5 95 VAL B CA 1
ATOM 3015 C C . VAL B 1 95 ? -9.672 -0.954 5.613 1 96.5 95 VAL B C 1
ATOM 3017 O O . VAL B 1 95 ? -8.836 -0.518 6.406 1 96.5 95 VAL B O 1
ATOM 3020 N N . LEU B 1 96 ? -9.836 -2.227 5.32 1 95.62 96 LEU B N 1
ATOM 3021 C CA . LEU B 1 96 ? -8.961 -3.219 5.938 1 95.62 96 LEU B CA 1
ATOM 3022 C C . LEU B 1 96 ? -7.5 -2.949 5.586 1 95.62 96 LEU B C 1
ATOM 3024 O O . LEU B 1 96 ? -6.625 -3.031 6.449 1 95.62 96 LEU B O 1
ATOM 3028 N N . ALA B 1 97 ? -7.211 -2.621 4.316 1 96.56 97 ALA B N 1
ATOM 3029 C CA . ALA B 1 97 ? -5.852 -2.309 3.889 1 96.56 97 ALA B CA 1
ATOM 3030 C C . ALA B 1 97 ? -5.277 -1.146 4.691 1 96.56 97 ALA B C 1
ATOM 3032 O O . ALA B 1 97 ? -4.117 -1.182 5.105 1 96.56 97 ALA B O 1
ATOM 3033 N N . TYR B 1 98 ? -6.078 -0.134 4.914 1 97 98 TYR B N 1
ATOM 3034 C CA . TYR B 1 98 ? -5.625 1.025 5.676 1 97 98 TYR B CA 1
ATOM 3035 C C . TYR B 1 98 ? -5.281 0.636 7.105 1 97 98 TYR B C 1
ATOM 3037 O O . TYR B 1 98 ? -4.219 0.998 7.61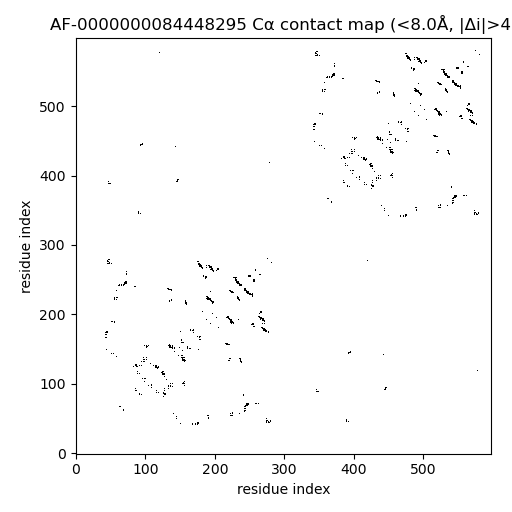7 1 97 98 TYR B O 1
ATOM 3045 N N . TRP B 1 99 ? -6.133 -0.125 7.699 1 95.12 99 TRP B N 1
ATOM 3046 C CA . TRP B 1 99 ? -5.941 -0.507 9.094 1 95.12 99 TRP B CA 1
ATOM 3047 C C . TRP B 1 99 ? -4.738 -1.437 9.242 1 95.12 99 TRP B C 1
ATOM 3049 O O . TRP B 1 99 ? -4.051 -1.41 10.266 1 95.12 99 TRP B O 1
ATOM 3059 N N . ARG B 1 100 ? -4.395 -2.215 8.219 1 93.31 100 ARG B N 1
ATOM 3060 C CA . ARG B 1 100 ? -3.248 -3.119 8.258 1 93.31 100 ARG B CA 1
ATOM 3061 C C . ARG B 1 100 ? -1.937 -2.344 8.18 1 93.31 100 ARG B C 1
ATOM 3063 O O . ARG B 1 100 ? -0.868 -2.895 8.453 1 93.31 100 ARG B O 1
ATOM 3070 N N . ALA B 1 101 ? -2.018 -1.097 7.875 1 93.06 101 ALA B N 1
ATOM 3071 C CA . ALA B 1 101 ? -0.818 -0.269 7.793 1 93.06 101 ALA B CA 1
ATOM 3072 C C . ALA B 1 101 ? -0.427 0.266 9.172 1 93.06 101 ALA B C 1
ATOM 3074 O O . ALA B 1 101 ? 0.67 0.802 9.344 1 93.06 101 ALA B O 1
ATOM 3075 N N . VAL B 1 102 ? -1.376 0.078 10.133 1 92.06 102 VAL B N 1
ATOM 3076 C CA . VAL B 1 102 ? -1.074 0.605 11.461 1 92.06 102 VAL B CA 1
ATOM 3077 C C . VAL B 1 102 ? -1.062 -0.533 12.477 1 92.06 102 VAL B C 1
ATOM 3079 O O . VAL B 1 102 ? -1.798 -1.511 12.336 1 92.06 102 VAL B O 1
ATOM 3082 N N . GLU B 1 103 ? 0.066 -1.039 13.086 1 70.19 103 GLU B N 1
ATOM 3083 C CA . GLU B 1 103 ? 0.405 -2.211 13.891 1 70.19 103 GLU B CA 1
ATOM 3084 C C . GLU B 1 103 ? -0.583 -2.4 15.039 1 70.19 103 GLU B C 1
ATOM 3086 O O . GLU B 1 103 ? -0.899 -3.531 15.414 1 70.19 103 GLU B O 1
ATOM 3091 N N . GLU B 1 104 ? -1.059 -1.499 15.625 1 61.81 104 GLU B N 1
ATOM 3092 C CA . GLU B 1 104 ? -1.598 -1.562 16.984 1 61.81 104 GLU B CA 1
ATOM 3093 C C . GLU B 1 104 ? -3.059 -2 16.969 1 61.81 104 GLU B C 1
ATOM 3095 O O . GLU B 1 104 ? -3.736 -1.938 18 1 61.81 104 GLU B O 1
ATOM 3100 N N . ASP B 1 105 ? -3.344 -2.74 15.82 1 70.12 105 ASP B N 1
ATOM 3101 C CA . ASP B 1 105 ? -4.762 -2.77 16.172 1 70.12 105 ASP B CA 1
ATOM 3102 C C . ASP B 1 105 ? -5.406 -4.086 15.734 1 70.12 105 ASP B C 1
ATOM 3104 O O . ASP B 1 105 ? -6.465 -4.086 15.102 1 70.12 105 ASP B O 1
ATOM 3108 N N . ARG B 1 106 ? -4.898 -5.172 16.172 1 82.12 106 ARG B N 1
ATOM 3109 C CA . ARG B 1 106 ? -5.371 -6.504 15.805 1 82.12 106 ARG B CA 1
ATOM 3110 C C . ARG B 1 106 ? -6.801 -6.73 16.281 1 82.12 106 ARG B C 1
ATOM 3112 O O . ARG B 1 106 ? -7.637 -7.234 15.523 1 82.12 106 ARG B O 1
ATOM 3119 N N . PRO B 1 107 ? -7.078 -6.25 17.438 1 86 107 PRO B N 1
ATOM 3120 C CA . PRO B 1 107 ? -8.461 -6.453 17.875 1 86 107 PRO B CA 1
ATOM 3121 C C . PRO B 1 107 ? -9.477 -5.734 16.984 1 86 107 PRO B C 1
ATOM 3123 O O . PRO B 1 107 ? -10.57 -6.246 16.766 1 86 107 PRO B O 1
ATOM 3126 N N . VAL B 1 108 ? -9.102 -4.555 16.547 1 90 108 VAL B N 1
ATOM 3127 C CA . VAL B 1 108 ? -9.984 -3.793 15.664 1 90 108 VAL B CA 1
ATOM 3128 C C . VAL B 1 108 ? -10.211 -4.566 14.367 1 90 108 VAL B C 1
ATOM 3130 O O . VAL B 1 108 ? -11.344 -4.695 13.906 1 90 108 VAL B O 1
ATOM 3133 N N . ILE B 1 109 ? -9.242 -5.133 13.844 1 91.56 109 ILE B N 1
ATOM 3134 C CA . ILE B 1 109 ? -9.305 -5.875 12.594 1 91.56 109 ILE B CA 1
ATOM 3135 C C . ILE B 1 109 ? -10.125 -7.145 12.781 1 91.56 109 ILE B C 1
ATOM 3137 O O . ILE B 1 109 ? -11.023 -7.434 11.992 1 91.56 109 ILE B O 1
ATOM 3141 N N . ASP B 1 110 ? -9.844 -7.84 13.867 1 92.06 110 ASP B N 1
ATOM 3142 C CA . ASP B 1 110 ? -10.547 -9.094 14.117 1 92.06 110 ASP B CA 1
ATOM 3143 C C . ASP B 1 110 ? -12.055 -8.859 14.266 1 92.06 110 ASP B C 1
ATOM 3145 O O . ASP B 1 110 ? -12.859 -9.578 13.68 1 92.06 110 ASP B O 1
ATOM 3149 N N . ARG B 1 111 ? -12.344 -7.879 15.016 1 92.19 111 ARG B N 1
ATOM 3150 C CA . ARG B 1 111 ? -13.75 -7.562 15.242 1 92.19 111 ARG B CA 1
ATOM 3151 C C . ARG B 1 111 ? -14.453 -7.211 13.938 1 92.19 111 ARG B C 1
ATOM 3153 O O . ARG B 1 111 ? -15.57 -7.66 13.68 1 92.19 111 ARG B O 1
ATOM 3160 N N . ASN B 1 112 ? -13.82 -6.422 13.125 1 93.19 112 ASN B N 1
ATOM 3161 C CA . ASN B 1 112 ? -14.453 -5.984 11.891 1 93.19 112 ASN B CA 1
ATOM 3162 C C . ASN B 1 112 ? -14.438 -7.082 10.836 1 93.19 112 ASN B C 1
ATOM 3164 O O . ASN B 1 112 ? -15.328 -7.145 9.984 1 93.19 112 ASN B O 1
ATOM 3168 N N . ARG B 1 113 ? -13.547 -8.008 10.906 1 94.25 113 ARG B N 1
ATOM 3169 C CA . ARG B 1 113 ? -13.586 -9.188 10.047 1 94.25 113 ARG B CA 1
ATOM 3170 C C . ARG B 1 113 ? -14.781 -10.07 10.398 1 94.25 113 ARG B C 1
ATOM 3172 O O . ARG B 1 113 ? -15.414 -10.656 9.508 1 94.25 113 ARG B O 1
ATOM 3179 N N . ASP B 1 114 ? -15.055 -10.141 11.672 1 95.06 114 ASP B N 1
ATOM 3180 C CA . ASP B 1 114 ? -16.234 -10.883 12.094 1 95.06 114 ASP B CA 1
ATOM 3181 C C . ASP B 1 114 ? -17.516 -10.25 11.539 1 95.06 114 ASP B C 1
ATOM 3183 O O . ASP B 1 114 ? -18.406 -10.961 11.078 1 95.06 114 ASP B O 1
ATOM 3187 N N . ARG B 1 115 ? -17.562 -8.953 11.609 1 95 115 ARG B N 1
ATOM 3188 C CA . ARG B 1 115 ? -18.719 -8.242 11.055 1 95 115 ARG B CA 1
ATOM 3189 C C . ARG B 1 115 ? -18.812 -8.469 9.547 1 95 115 ARG B C 1
ATOM 3191 O O . ARG B 1 115 ? -19.922 -8.672 9.023 1 95 115 ARG B O 1
ATOM 3198 N N . TYR B 1 116 ? -17.781 -8.43 8.883 1 96.31 116 TYR B N 1
ATOM 3199 C CA . TYR B 1 116 ? -17.719 -8.68 7.449 1 96.31 116 TYR B CA 1
ATOM 3200 C C . TYR B 1 116 ? -18.219 -10.086 7.121 1 96.31 116 TYR B C 1
ATOM 3202 O O . TYR B 1 116 ? -19.031 -10.266 6.207 1 96.31 116 TYR B O 1
ATOM 3210 N N . ALA B 1 117 ? -17.734 -11.031 7.863 1 96.19 117 ALA B N 1
ATOM 3211 C CA . ALA B 1 117 ? -18.156 -12.422 7.676 1 96.19 117 ALA B CA 1
ATOM 3212 C C . ALA B 1 117 ? -19.672 -12.547 7.816 1 96.19 117 ALA B C 1
ATOM 3214 O O . ALA B 1 117 ? -20.312 -13.227 7.016 1 96.19 117 ALA B O 1
ATOM 3215 N N . ALA B 1 118 ? -20.156 -11.898 8.789 1 95.62 118 ALA B N 1
ATOM 3216 C CA . ALA B 1 118 ? -21.609 -11.914 9 1 95.62 118 ALA B CA 1
ATOM 3217 C C . ALA B 1 118 ? -22.344 -11.25 7.844 1 95.62 118 ALA B C 1
ATOM 3219 O O . ALA B 1 118 ? -23.375 -11.742 7.383 1 95.62 118 ALA B O 1
ATOM 3220 N N . ALA B 1 119 ? -21.828 -10.148 7.41 1 94.81 119 ALA B N 1
ATOM 3221 C CA . ALA B 1 119 ? -22.438 -9.438 6.289 1 94.81 119 ALA B CA 1
ATOM 3222 C C . ALA B 1 119 ? -22.438 -10.297 5.027 1 94.81 119 ALA B C 1
ATOM 3224 O O . ALA B 1 119 ? -23.406 -10.289 4.266 1 94.81 119 ALA B O 1
ATOM 3225 N N . LEU B 1 120 ? -21.391 -11.039 4.809 1 94.75 120 LEU B N 1
ATOM 3226 C CA . LEU B 1 120 ? -21.281 -11.922 3.654 1 94.75 120 LEU B CA 1
ATOM 3227 C C . LEU B 1 120 ? -22.375 -12.984 3.68 1 94.75 120 LEU B C 1
ATOM 3229 O O . LEU B 1 120 ? -22.797 -13.469 2.629 1 94.75 120 LEU B O 1
ATOM 3233 N N . GLN B 1 121 ? -22.812 -13.242 4.84 1 93.94 121 GLN B N 1
ATOM 3234 C CA . GLN B 1 121 ? -23.844 -14.258 5.008 1 93.94 121 GLN B CA 1
ATOM 3235 C C . GLN B 1 121 ? -25.234 -13.633 4.98 1 93.94 121 GLN B C 1
ATOM 3237 O O . GLN B 1 121 ? -26.234 -14.32 5.234 1 93.94 121 GLN B O 1
ATOM 3242 N N . GLY B 1 122 ? -25.25 -12.336 4.805 1 91.44 122 GLY B N 1
ATOM 3243 C CA . GLY B 1 122 ? -26.547 -11.711 4.598 1 91.44 122 GLY B CA 1
ATOM 3244 C C . GLY B 1 122 ? -27.031 -10.945 5.812 1 91.44 122 GLY B C 1
ATOM 3245 O O . GLY B 1 122 ? -28.141 -10.406 5.809 1 91.44 122 GLY B O 1
ATOM 3246 N N . ALA B 1 123 ? -26.219 -10.914 6.805 1 91 123 ALA B N 1
ATOM 3247 C CA . ALA B 1 123 ? -26.625 -10.148 7.98 1 91 123 ALA B CA 1
ATOM 3248 C C . ALA B 1 123 ? -26.703 -8.656 7.668 1 91 123 ALA B C 1
ATOM 3250 O O . ALA B 1 123 ? -25.906 -8.141 6.879 1 91 123 ALA B O 1
ATOM 3251 N N . ALA B 1 124 ? -27.672 -7.992 8.344 1 85.5 124 ALA B N 1
ATOM 3252 C CA . ALA B 1 124 ? -27.812 -6.543 8.203 1 85.5 124 ALA B CA 1
ATOM 3253 C C . ALA B 1 124 ? -26.797 -5.805 9.07 1 85.5 124 ALA B C 1
ATOM 3255 O O . ALA B 1 124 ? -27.172 -5.133 10.031 1 85.5 124 ALA B O 1
ATOM 3256 N N . THR B 1 125 ? -25.641 -6.043 8.883 1 86.81 125 THR B N 1
ATOM 3257 C CA . THR B 1 125 ? -24.578 -5.387 9.625 1 86.81 125 THR B CA 1
ATOM 3258 C C . THR B 1 125 ? -23.594 -4.707 8.672 1 86.81 125 THR B C 1
ATOM 3260 O O . THR B 1 125 ? -23.328 -5.219 7.582 1 86.81 125 THR B O 1
ATOM 3263 N N . ALA B 1 126 ? -23.203 -3.541 9.141 1 86.69 126 ALA B N 1
ATOM 3264 C CA . ALA B 1 126 ? -22.156 -2.871 8.375 1 86.69 126 ALA B CA 1
ATOM 3265 C C . ALA B 1 126 ? -20.797 -3.52 8.617 1 86.69 126 ALA B C 1
ATOM 3267 O O . ALA B 1 126 ? -20.391 -3.691 9.766 1 86.69 126 ALA B O 1
ATOM 3268 N N . PRO B 1 127 ? -20.188 -3.912 7.582 1 88.38 127 PRO B N 1
ATOM 3269 C CA . PRO B 1 127 ? -18.875 -4.555 7.785 1 88.38 127 PRO B CA 1
ATOM 3270 C C . PRO B 1 127 ? -17.891 -3.656 8.516 1 88.38 127 PRO B C 1
ATOM 3272 O O . PRO B 1 127 ? -17.031 -4.148 9.258 1 88.38 127 PRO B O 1
ATOM 3275 N N . TRP B 1 128 ? -17.969 -2.307 8.281 1 86.25 128 TRP B N 1
ATOM 3276 C CA . TRP B 1 128 ? -17.172 -1.348 9.023 1 86.25 128 TRP B CA 1
ATOM 3277 C C . TRP B 1 128 ? -18.031 -0.185 9.516 1 86.25 128 TRP B C 1
ATOM 3279 O O . TRP B 1 128 ? -18.828 0.366 8.766 1 86.25 128 TRP B O 1
ATOM 3289 N N . ARG B 1 129 ? -17.938 0.083 10.781 1 76.75 129 ARG B N 1
ATOM 3290 C CA . ARG B 1 129 ? -18.641 1.236 11.336 1 76.75 129 ARG B CA 1
ATOM 3291 C C . ARG B 1 129 ? -17.719 2.029 12.266 1 76.75 129 ARG B C 1
ATOM 3293 O O . ARG B 1 129 ? -17.75 3.262 12.273 1 76.75 129 ARG B O 1
ATOM 3300 N N . GLU B 1 130 ? -16.938 1.349 12.984 1 84.56 130 GLU B N 1
ATOM 3301 C CA . GLU B 1 130 ? -15.984 1.899 13.953 1 84.56 130 GLU B CA 1
ATOM 3302 C C . GLU B 1 130 ? -14.719 1.056 14.031 1 84.56 130 GLU B C 1
ATOM 3304 O O . GLU B 1 130 ? -14.742 -0.141 13.734 1 84.56 130 GLU B O 1
ATOM 3309 N N . PRO B 1 131 ? -13.648 1.68 14.414 1 90.06 131 PRO B N 1
ATOM 3310 C CA . PRO B 1 131 ? -13.391 3.104 14.641 1 90.06 131 PRO B CA 1
ATOM 3311 C C . PRO B 1 131 ? -13.156 3.873 13.344 1 90.06 131 PRO B C 1
ATOM 3313 O O . PRO B 1 131 ? -13.094 3.271 12.266 1 90.06 131 PRO B O 1
ATOM 3316 N N . ALA B 1 132 ? -13.062 5.211 13.477 1 92.88 132 ALA B N 1
ATOM 3317 C CA . ALA B 1 132 ? -12.664 6.062 12.352 1 92.88 132 ALA B CA 1
ATOM 3318 C C . ALA B 1 132 ? -11.305 5.645 11.805 1 92.88 132 ALA B C 1
ATOM 3320 O O . ALA B 1 132 ? -10.477 5.082 12.531 1 92.88 132 ALA B O 1
ATOM 3321 N N . TRP B 1 133 ? -11.117 5.914 10.531 1 96.25 133 TRP B N 1
ATOM 3322 C CA . TRP B 1 133 ? -9.945 5.344 9.883 1 96.25 133 TRP B CA 1
ATOM 3323 C C . TRP B 1 133 ? -9.188 6.406 9.086 1 96.25 133 TRP B C 1
ATOM 3325 O O . TRP B 1 133 ? -8.453 6.086 8.148 1 96.25 133 TRP B O 1
ATOM 3335 N N . SER B 1 134 ? -9.367 7.719 9.383 1 97.81 134 SER B N 1
ATOM 3336 C CA . SER B 1 134 ? -8.68 8.797 8.672 1 97.81 134 SER B CA 1
ATOM 3337 C C . SER B 1 134 ? -7.176 8.734 8.891 1 97.81 134 SER B C 1
ATOM 3339 O O . SER B 1 134 ? -6.398 8.906 7.945 1 97.81 134 SER B O 1
ATOM 3341 N N . ALA B 1 135 ? -6.758 8.484 10.133 1 98 135 ALA B N 1
ATOM 3342 C CA . ALA B 1 135 ? -5.328 8.414 10.422 1 98 135 ALA B CA 1
ATOM 3343 C C . ALA B 1 135 ? -4.707 7.16 9.812 1 98 135 ALA B C 1
ATOM 3345 O O . ALA B 1 135 ? -3.57 7.195 9.336 1 98 135 ALA B O 1
ATOM 3346 N N . ALA B 1 136 ? -5.449 6.078 9.828 1 97.31 136 ALA B N 1
ATOM 3347 C CA . ALA B 1 136 ? -4.984 4.844 9.195 1 97.31 136 ALA B CA 1
ATOM 3348 C C . ALA B 1 136 ? -4.766 5.039 7.699 1 97.31 136 ALA B C 1
ATOM 3350 O O . ALA B 1 136 ? -3.809 4.516 7.133 1 97.31 136 ALA B O 1
ATOM 3351 N N . PHE B 1 137 ? -5.66 5.828 7.129 1 98.69 137 PHE B N 1
ATOM 3352 C CA . PHE B 1 137 ? -5.555 6.102 5.699 1 98.69 137 PHE B CA 1
ATOM 3353 C C . PHE B 1 137 ? -4.262 6.852 5.387 1 98.69 137 PHE B C 1
ATOM 3355 O O . PHE B 1 137 ? -3.518 6.465 4.484 1 98.69 137 PHE B O 1
ATOM 3362 N N . ILE B 1 138 ? -3.984 7.879 6.098 1 98.88 138 ILE B N 1
ATOM 3363 C CA . ILE B 1 138 ? -2.766 8.656 5.887 1 98.88 138 ILE B CA 1
ATOM 3364 C C . ILE B 1 138 ? -1.544 7.762 6.094 1 98.88 138 ILE B C 1
ATOM 3366 O O . ILE B 1 138 ? -0.594 7.805 5.309 1 98.88 138 ILE B O 1
ATOM 3370 N N . SER B 1 139 ? -1.588 7.016 7.129 1 98.19 139 SER B N 1
ATOM 3371 C CA . SER B 1 139 ? -0.484 6.109 7.43 1 98.19 139 SER B CA 1
ATOM 3372 C C . SER B 1 139 ? -0.267 5.109 6.297 1 98.19 139 SER B C 1
ATOM 3374 O O . SER B 1 139 ? 0.874 4.809 5.941 1 98.19 139 SER B O 1
ATOM 3376 N N . TRP B 1 140 ? -1.352 4.602 5.75 1 98.19 140 TRP B N 1
ATOM 3377 C CA . TRP B 1 140 ? -1.282 3.662 4.633 1 98.19 140 TRP B CA 1
ATOM 3378 C C . TRP B 1 140 ? -0.643 4.316 3.414 1 98.19 140 TRP B C 1
ATOM 3380 O O . TRP B 1 140 ? 0.196 3.707 2.744 1 98.19 140 TRP B O 1
ATOM 3390 N N . VAL B 1 141 ? -1.016 5.535 3.135 1 98.81 141 VAL B N 1
ATOM 3391 C CA . VAL B 1 141 ? -0.46 6.25 1.992 1 98.81 141 VAL B CA 1
ATOM 3392 C C . VAL B 1 141 ? 1.05 6.402 2.162 1 98.81 141 VAL B C 1
ATOM 3394 O O . VAL B 1 141 ? 1.818 6.102 1.245 1 98.81 141 VAL B O 1
ATOM 3397 N N . MET B 1 142 ? 1.464 6.859 3.332 1 98.69 142 MET B N 1
ATOM 3398 C CA . MET B 1 142 ? 2.883 7.082 3.592 1 98.69 142 MET B CA 1
ATOM 3399 C C . MET B 1 142 ? 3.672 5.781 3.461 1 98.69 142 MET B C 1
ATOM 3401 O O . MET B 1 142 ? 4.695 5.738 2.775 1 98.69 142 MET B O 1
ATOM 3405 N N . ARG B 1 143 ? 3.178 4.77 4.035 1 96.75 143 ARG B N 1
ATOM 3406 C CA . ARG B 1 143 ? 3.85 3.477 3.99 1 96.75 143 ARG B CA 1
ATOM 3407 C C . ARG B 1 143 ? 3.904 2.936 2.564 1 96.75 143 ARG B C 1
ATOM 3409 O O . ARG B 1 143 ? 4.938 2.426 2.127 1 96.75 143 ARG B O 1
ATOM 3416 N N . SER B 1 144 ? 2.809 3.039 1.877 1 97.56 144 SER B N 1
ATOM 3417 C CA . SER B 1 144 ? 2.742 2.551 0.503 1 97.56 144 SER B CA 1
ATOM 3418 C C . SER B 1 144 ? 3.705 3.312 -0.401 1 97.56 144 SER B C 1
ATOM 3420 O O . SER B 1 144 ? 4.246 2.75 -1.355 1 97.56 144 SER B O 1
ATOM 3422 N N . ALA B 1 145 ? 3.92 4.535 -0.031 1 98.06 145 ALA B N 1
ATOM 3423 C CA . ALA B 1 145 ? 4.809 5.379 -0.826 1 98.06 145 ALA B CA 1
ATOM 3424 C C . ALA B 1 145 ? 6.273 5.094 -0.496 1 98.06 145 ALA B C 1
ATOM 3426 O O . ALA B 1 145 ? 7.176 5.586 -1.179 1 98.06 145 ALA B O 1
ATOM 3427 N N . GLY B 1 146 ? 6.539 4.367 0.586 1 97.31 146 GLY B N 1
ATOM 3428 C CA . GLY B 1 146 ? 7.895 3.967 0.926 1 97.31 146 GLY B CA 1
ATOM 3429 C C . GLY B 1 146 ? 8.508 4.816 2.021 1 97.31 146 GLY B C 1
ATOM 3430 O O . GLY B 1 146 ? 9.719 4.762 2.252 1 97.31 146 GLY B O 1
ATOM 3431 N N . VAL B 1 147 ? 7.668 5.66 2.656 1 98.12 147 VAL B N 1
ATOM 3432 C CA . VAL B 1 147 ? 8.164 6.383 3.822 1 98.12 147 VAL B CA 1
ATOM 3433 C C . VAL B 1 147 ? 8.195 5.453 5.035 1 98.12 147 VAL B C 1
ATOM 3435 O O . VAL B 1 147 ? 7.156 4.953 5.469 1 98.12 147 VAL B O 1
ATOM 3438 N N . ASP B 1 148 ? 9.328 5.262 5.574 1 95.69 148 ASP B N 1
ATOM 3439 C CA . ASP B 1 148 ? 9.492 4.27 6.633 1 95.69 148 ASP B CA 1
ATOM 3440 C C . ASP B 1 148 ? 8.891 4.766 7.945 1 95.69 148 ASP B C 1
ATOM 3442 O O . ASP B 1 148 ? 8.633 5.961 8.102 1 95.69 148 ASP B O 1
ATOM 3446 N N . GLN B 1 149 ? 8.789 3.873 8.836 1 93.75 149 GLN B N 1
ATOM 3447 C CA . GLN B 1 149 ? 8.203 4.148 10.141 1 93.75 149 GLN B CA 1
ATOM 3448 C C . GLN B 1 149 ? 9.039 5.164 10.914 1 93.75 149 GLN B C 1
ATOM 3450 O O . GLN B 1 149 ? 8.5 5.969 11.68 1 93.75 149 GLN B O 1
ATOM 3455 N N . ARG B 1 150 ? 10.328 5.145 10.719 1 95.5 150 ARG B N 1
ATOM 3456 C CA . ARG B 1 150 ? 11.195 6.086 11.422 1 95.5 150 ARG B CA 1
ATOM 3457 C C . ARG B 1 150 ? 10.859 7.523 11.039 1 95.5 150 ARG B C 1
ATOM 3459 O O . ARG B 1 150 ? 10.867 8.414 11.891 1 95.5 150 ARG B O 1
ATOM 3466 N N . GLU B 1 151 ? 10.562 7.723 9.773 1 97.81 151 GLU B N 1
ATOM 3467 C CA . GLU B 1 151 ? 10.359 9.078 9.281 1 97.81 151 GLU B CA 1
ATOM 3468 C C . GLU B 1 151 ? 8.898 9.492 9.375 1 97.81 151 GLU B C 1
ATOM 3470 O O . GLU B 1 151 ? 8.594 10.68 9.508 1 97.81 151 GLU B O 1
ATOM 3475 N N . PHE B 1 152 ? 8.023 8.586 9.266 1 98 152 PHE B N 1
ATOM 3476 C CA . PHE B 1 152 ? 6.598 8.773 9.523 1 98 152 PHE B CA 1
ATOM 3477 C C . PHE B 1 152 ? 6.047 7.633 10.375 1 98 152 PHE B C 1
ATOM 3479 O O . PHE B 1 152 ? 5.727 6.562 9.859 1 98 152 PHE B O 1
ATOM 3486 N N . ALA B 1 153 ? 5.785 7.938 11.594 1 96.31 153 ALA B N 1
ATOM 3487 C CA . ALA B 1 153 ? 5.328 6.91 12.531 1 96.31 153 ALA B CA 1
ATOM 3488 C C . ALA B 1 153 ? 3.82 6.699 12.422 1 96.31 153 ALA B C 1
ATOM 3490 O O . ALA B 1 153 ? 3.059 7.152 13.273 1 96.31 153 ALA B O 1
ATOM 3491 N N . GLY B 1 154 ? 3.449 6 11.43 1 95.94 154 GLY B N 1
ATOM 3492 C CA . GLY B 1 154 ? 2.035 5.738 11.211 1 95.94 154 GLY B CA 1
ATOM 3493 C C . GLY B 1 154 ? 1.318 5.27 12.469 1 95.94 154 GLY B C 1
ATOM 3494 O O . GLY B 1 154 ? 1.874 4.508 13.258 1 95.94 154 GLY B O 1
ATOM 3495 N N . ASN B 1 155 ? 0.083 5.684 12.555 1 96 155 ASN B N 1
ATOM 3496 C CA . ASN B 1 155 ? -0.735 5.418 13.734 1 96 155 ASN B CA 1
ATOM 3497 C C . ASN B 1 155 ? -2.225 5.531 13.422 1 96 155 ASN B C 1
ATOM 3499 O O . ASN B 1 155 ? -2.613 6.215 12.477 1 96 155 ASN B O 1
ATOM 3503 N N . ALA B 1 156 ? -2.98 4.844 14.266 1 94.81 156 ALA B N 1
ATOM 3504 C CA . ALA B 1 156 ? -4.43 4.898 14.086 1 94.81 156 ALA B CA 1
ATOM 3505 C C . ALA B 1 156 ? -4.996 6.223 14.594 1 94.81 156 ALA B C 1
ATOM 3507 O O . ALA B 1 156 ? -6.152 6.555 14.32 1 94.81 156 ALA B O 1
ATOM 3508 N N . ALA B 1 157 ? -4.172 6.977 15.242 1 96 157 ALA B N 1
ATOM 3509 C CA . ALA B 1 157 ? -4.547 8.305 15.727 1 96 157 ALA B CA 1
ATOM 3510 C C . ALA B 1 157 ? -3.65 9.383 15.125 1 96 157 ALA B C 1
ATOM 3512 O O . ALA B 1 157 ? -2.422 9.273 15.172 1 96 157 ALA B O 1
ATOM 3513 N N . HIS B 1 158 ? -4.289 10.391 14.656 1 97.88 158 HIS B N 1
ATOM 3514 C CA . HIS B 1 158 ? -3.537 11.516 14.102 1 97.88 158 HIS B CA 1
ATOM 3515 C C . HIS B 1 158 ? -2.605 12.125 15.148 1 97.88 158 HIS B C 1
ATOM 3517 O O . HIS B 1 158 ? -1.463 12.469 14.836 1 97.88 158 HIS B O 1
ATOM 3523 N N . SER B 1 159 ? -3.127 12.25 16.344 1 97.94 159 SER B N 1
ATOM 3524 C CA . SER B 1 159 ? -2.402 12.945 17.406 1 97.94 159 SER B CA 1
ATOM 3525 C C . SER B 1 159 ? -1.029 12.32 17.641 1 97.94 159 SER B C 1
ATOM 3527 O O . SER B 1 159 ? -0.052 13.031 17.891 1 97.94 159 SER B O 1
ATOM 3529 N N . PHE B 1 160 ? -0.939 11.047 17.453 1 97.12 160 PHE B N 1
ATOM 3530 C CA . PHE B 1 160 ? 0.295 10.367 17.844 1 97.12 160 PHE B CA 1
ATOM 3531 C C . PHE B 1 160 ? 1.329 10.453 16.719 1 97.12 160 PHE B C 1
ATOM 3533 O O . PHE B 1 160 ? 2.516 10.664 16.984 1 97.12 160 PHE B O 1
ATOM 3540 N N . TYR B 1 161 ? 0.923 10.281 15.406 1 97.75 161 TYR B N 1
ATOM 3541 C CA . TYR B 1 161 ? 1.972 10.453 14.414 1 97.75 161 TYR B CA 1
ATOM 3542 C C . TYR B 1 161 ? 2.363 11.922 14.289 1 97.75 161 TYR B C 1
ATOM 3544 O O . TYR B 1 161 ? 3.494 12.242 13.914 1 97.75 161 TYR B O 1
ATOM 3552 N N . LEU B 1 162 ? 1.458 12.852 14.641 1 98.69 162 LEU B N 1
ATOM 3553 C CA . LEU B 1 162 ? 1.813 14.266 14.672 1 98.69 162 LEU B CA 1
ATOM 3554 C C . LEU B 1 162 ? 2.832 14.547 15.773 1 98.69 162 LEU B C 1
ATOM 3556 O O . LEU B 1 162 ? 3.74 15.367 15.594 1 98.69 162 LEU B O 1
ATOM 3560 N N . ASP B 1 163 ? 2.66 13.898 16.953 1 98.5 163 ASP B N 1
ATOM 3561 C CA . ASP B 1 163 ? 3.652 14.039 18.016 1 98.5 163 ASP B CA 1
ATOM 3562 C C . ASP B 1 163 ? 5.051 13.68 17.516 1 98.5 163 ASP B C 1
ATOM 3564 O O . ASP B 1 163 ? 6.02 14.383 17.812 1 98.5 163 ASP B O 1
ATOM 3568 N N . ALA B 1 164 ? 5.105 12.609 16.766 1 98 164 ALA B N 1
ATOM 3569 C CA . ALA B 1 164 ? 6.391 12.164 16.219 1 98 164 ALA B CA 1
ATOM 3570 C C . ALA B 1 164 ? 6.945 13.172 15.227 1 98 164 ALA B C 1
ATOM 3572 O O . ALA B 1 164 ? 8.148 13.438 15.211 1 98 164 ALA B O 1
ATOM 3573 N N . ILE B 1 165 ? 6.09 13.719 14.422 1 98.62 165 ILE B N 1
ATOM 3574 C CA . ILE B 1 165 ? 6.48 14.734 13.453 1 98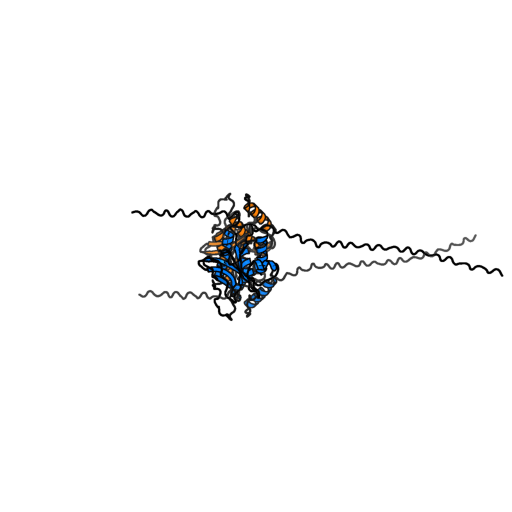.62 165 ILE B CA 1
ATOM 3575 C C . ILE B 1 165 ? 7.039 15.961 14.18 1 98.62 165 ILE B C 1
ATOM 3577 O O . ILE B 1 165 ? 8.102 16.469 13.82 1 98.62 165 ILE B O 1
ATOM 3581 N N . LEU B 1 166 ? 6.324 16.391 15.172 1 98.56 166 LEU B N 1
ATOM 3582 C CA . LEU B 1 166 ? 6.742 17.562 15.938 1 98.56 166 LEU B CA 1
ATOM 3583 C C . LEU B 1 166 ? 8.086 17.312 16.625 1 98.56 166 LEU B C 1
ATOM 3585 O O . LEU B 1 166 ? 8.945 18.188 16.656 1 98.56 166 LEU B O 1
ATOM 3589 N N . ALA B 1 167 ? 8.289 16.141 17.125 1 98.12 167 ALA B N 1
ATOM 3590 C CA . ALA B 1 167 ? 9.547 15.773 17.75 1 98.12 167 ALA B CA 1
ATOM 3591 C C . ALA B 1 167 ? 10.703 15.828 16.766 1 98.12 167 ALA B C 1
ATOM 3593 O O . ALA B 1 167 ? 11.773 16.359 17.062 1 98.12 167 ALA B O 1
ATOM 3594 N N . ASP B 1 168 ? 10.492 15.266 15.586 1 98.12 168 ASP B N 1
ATOM 3595 C CA . ASP B 1 168 ? 11.531 15.297 14.562 1 98.12 168 ASP B CA 1
ATOM 3596 C C . ASP B 1 168 ? 11.852 16.734 14.141 1 98.12 168 ASP B C 1
ATOM 3598 O O . ASP B 1 168 ? 13.016 17.078 13.961 1 98.12 168 ASP B O 1
ATOM 3602 N N . ALA B 1 169 ? 10.812 17.516 14.008 1 98.12 169 ALA B N 1
ATOM 3603 C CA . ALA B 1 169 ? 11.008 18.922 13.625 1 98.12 169 ALA B CA 1
ATOM 3604 C C . ALA B 1 169 ? 11.828 19.656 14.68 1 98.12 169 ALA B C 1
ATOM 3606 O O . ALA B 1 169 ? 12.641 20.531 14.344 1 98.12 169 ALA B O 1
ATOM 3607 N N . ARG B 1 170 ? 11.578 19.359 15.891 1 97.19 170 ARG B N 1
ATOM 3608 C CA . ARG B 1 170 ? 12.289 19.984 17 1 97.19 170 ARG B CA 1
ATOM 3609 C C . ARG B 1 170 ? 13.734 19.5 17.078 1 97.19 170 ARG B C 1
ATOM 3611 O O . ARG B 1 170 ? 14.664 20.297 17.141 1 97.19 170 ARG B O 1
ATOM 3618 N N . ASP B 1 171 ? 13.938 18.219 17 1 97.31 171 ASP B N 1
ATOM 3619 C CA . ASP B 1 171 ? 15.227 17.594 17.297 1 97.31 171 ASP B CA 1
ATOM 3620 C C . ASP B 1 171 ? 16.141 17.625 16.078 1 97.31 171 ASP B C 1
ATOM 3622 O O . ASP B 1 171 ? 17.375 17.641 16.219 1 97.31 171 ASP B O 1
ATOM 3626 N N . PHE B 1 172 ? 15.539 17.609 14.875 1 97.56 172 PHE B N 1
ATOM 3627 C CA . PHE B 1 172 ? 16.297 17.562 13.625 1 97.56 172 PHE B CA 1
ATOM 3628 C C . PHE B 1 172 ? 15.719 18.562 12.617 1 97.56 172 PHE B C 1
ATOM 3630 O O . PHE B 1 172 ? 15.352 18.172 11.5 1 97.56 172 PHE B O 1
ATOM 3637 N N . PRO B 1 173 ? 15.758 19.844 12.891 1 97 173 PRO B N 1
ATOM 3638 C CA . PRO B 1 173 ? 15.078 20.844 12.055 1 97 173 PRO B CA 1
ATOM 3639 C C . PRO B 1 173 ? 15.602 20.859 10.625 1 97 173 PRO B C 1
ATOM 3641 O O . PRO B 1 173 ? 14.852 21.172 9.695 1 97 173 PRO B O 1
ATOM 3644 N N . ALA B 1 174 ? 16.828 20.469 10.406 1 96.19 174 ALA B N 1
ATOM 3645 C CA . ALA B 1 174 ? 17.422 20.516 9.07 1 96.19 174 ALA B CA 1
ATOM 3646 C C . ALA B 1 174 ? 17.094 19.25 8.281 1 96.19 174 ALA B C 1
ATOM 3648 O O . ALA B 1 174 ? 17.172 19.25 7.047 1 96.19 174 ALA B O 1
ATOM 3649 N N . GLN B 1 175 ? 16.672 18.188 8.969 1 96.81 175 GLN B N 1
ATOM 3650 C CA . GLN B 1 175 ? 16.547 16.891 8.305 1 96.81 175 GLN B CA 1
ATOM 3651 C C . GLN B 1 175 ? 15.102 16.391 8.336 1 96.81 175 GLN B C 1
ATOM 3653 O O . GLN B 1 175 ? 14.742 15.469 7.605 1 96.81 175 GLN B O 1
ATOM 3658 N N . ALA B 1 176 ? 14.297 17 9.172 1 98.12 176 ALA B N 1
ATOM 3659 C CA . ALA B 1 176 ? 12.93 16.5 9.352 1 98.12 176 ALA B CA 1
ATOM 3660 C C . ALA B 1 176 ? 12.164 16.516 8.031 1 98.12 176 ALA B C 1
ATOM 3662 O O . ALA B 1 176 ? 12.086 17.562 7.367 1 98.12 176 ALA B O 1
ATOM 3663 N N . PRO B 1 177 ? 11.578 15.398 7.668 1 98.38 177 PRO B N 1
ATOM 3664 C CA . PRO B 1 177 ? 10.844 15.359 6.398 1 98.38 177 PRO B CA 1
ATOM 3665 C C . PRO B 1 177 ? 9.5 16.078 6.477 1 98.38 177 PRO B C 1
ATOM 3667 O O . PRO B 1 177 ? 8.922 16.438 5.441 1 98.38 177 PRO B O 1
ATOM 3670 N N . PHE B 1 178 ? 9.008 16.281 7.711 1 98.81 178 PHE B N 1
ATOM 3671 C CA . PHE B 1 178 ? 7.746 16.984 7.953 1 98.81 178 PHE B CA 1
ATOM 3672 C C . PHE B 1 178 ? 7.914 18.047 9.016 1 98.81 178 PHE B C 1
ATOM 3674 O O . PHE B 1 178 ? 8.531 17.812 10.055 1 98.81 178 PHE B O 1
ATOM 3681 N N . VAL B 1 179 ? 7.375 19.234 8.727 1 98.81 179 VAL B N 1
ATOM 3682 C CA . VAL B 1 179 ? 7.516 20.344 9.648 1 98.81 179 VAL B CA 1
ATOM 3683 C C . VAL B 1 179 ? 6.188 21.094 9.773 1 98.81 179 VAL B C 1
ATOM 3685 O O . VAL B 1 179 ? 5.535 21.375 8.766 1 98.81 179 VAL B O 1
ATOM 3688 N N . PRO B 1 180 ? 5.82 21.453 10.977 1 98.81 180 PRO B N 1
ATOM 3689 C CA . PRO B 1 180 ? 4.539 22.125 11.188 1 98.81 180 PRO B CA 1
ATOM 3690 C C . PRO B 1 180 ? 4.609 23.625 10.906 1 98.81 180 PRO B C 1
ATOM 3692 O O . PRO B 1 180 ? 5.641 24.25 11.148 1 98.81 180 PRO B O 1
ATOM 3695 N N . HIS B 1 181 ? 3.488 24.156 10.383 1 98.75 181 HIS B N 1
ATOM 3696 C CA . HIS B 1 181 ? 3.285 25.578 10.188 1 98.75 181 HIS B CA 1
ATOM 3697 C C . HIS B 1 181 ? 1.889 26 10.625 1 98.75 181 HIS B C 1
ATOM 3699 O O . HIS B 1 181 ? 0.94 25.219 10.531 1 98.75 181 HIS B O 1
ATOM 3705 N N . SER B 1 182 ? 1.822 27.219 11.102 1 98.25 182 SER B N 1
ATOM 3706 C CA . SER B 1 182 ? 0.5 27.812 11.25 1 98.25 182 SER B CA 1
ATOM 3707 C C . SER B 1 182 ? -0.171 28.016 9.898 1 98.25 182 SER B C 1
ATOM 3709 O O . SER B 1 182 ? 0.501 28.281 8.898 1 98.25 182 SER B O 1
ATOM 3711 N N . ILE B 1 183 ? -1.515 28 9.898 1 97.69 183 ILE B N 1
ATOM 3712 C CA . ILE B 1 183 ? -2.225 28.016 8.625 1 97.69 183 ILE B CA 1
ATOM 3713 C C . ILE B 1 183 ? -2.045 29.375 7.957 1 97.69 183 ILE B C 1
ATOM 3715 O O . ILE B 1 183 ? -2.105 29.484 6.73 1 97.69 183 ILE B O 1
ATOM 3719 N N . GLY B 1 184 ? -1.766 30.406 8.75 1 96.5 184 GLY B N 1
ATOM 3720 C CA . GLY B 1 184 ? -1.584 31.75 8.211 1 96.5 184 GLY B CA 1
ATOM 3721 C C . GLY B 1 184 ? -0.161 32.031 7.762 1 96.5 184 GLY B C 1
ATOM 3722 O O . GLY B 1 184 ? 0.108 33.031 7.117 1 96.5 184 GLY B O 1
ATOM 3723 N N . ASP B 1 185 ? 0.777 31.109 7.91 1 96.81 185 ASP B N 1
ATOM 3724 C CA . ASP B 1 185 ? 2.193 31.391 7.703 1 96.81 185 ASP B CA 1
ATOM 3725 C C . ASP B 1 185 ? 2.75 30.578 6.535 1 96.81 185 ASP B C 1
ATOM 3727 O O . ASP B 1 185 ? 3.914 30.734 6.164 1 96.81 185 ASP B O 1
ATOM 3731 N N . TYR B 1 186 ? 1.943 29.75 5.969 1 97.81 186 TYR B N 1
ATOM 3732 C CA . TYR B 1 186 ? 2.443 28.812 4.973 1 97.81 186 TYR B CA 1
ATOM 3733 C C . TYR B 1 186 ? 1.348 28.438 3.984 1 97.81 186 TYR B C 1
ATOM 3735 O O . TYR B 1 186 ? 0.225 28.109 4.383 1 97.81 186 TYR B O 1
ATOM 3743 N N . ALA B 1 187 ? 1.648 28.562 2.709 1 98.5 187 ALA B N 1
ATOM 3744 C CA . ALA B 1 187 ? 0.751 28.078 1.666 1 98.5 187 ALA B CA 1
ATOM 3745 C C . ALA B 1 187 ? 0.999 26.594 1.377 1 98.5 187 ALA B C 1
ATOM 3747 O O . ALA B 1 187 ? 2.092 26.219 0.952 1 98.5 187 ALA B O 1
ATOM 3748 N N . PRO B 1 188 ? 0.004 25.797 1.577 1 98.62 188 PRO B N 1
ATOM 3749 C CA . PRO B 1 188 ? 0.222 24.359 1.371 1 98.62 188 PRO B CA 1
ATOM 3750 C C . PRO B 1 188 ? 0.601 24.031 -0.069 1 98.62 188 PRO B C 1
ATOM 3752 O O . PRO B 1 188 ? 0.234 24.75 -0.995 1 98.62 188 PRO B O 1
ATOM 3755 N N . ALA B 1 189 ? 1.328 22.969 -0.251 1 98.38 189 ALA B N 1
ATOM 3756 C CA . ALA B 1 189 ? 1.733 22.391 -1.531 1 98.38 189 ALA B CA 1
ATOM 3757 C C . ALA B 1 189 ? 1.405 20.906 -1.592 1 98.38 189 ALA B C 1
ATOM 3759 O O . ALA B 1 189 ? 1.213 20.266 -0.557 1 98.38 189 ALA B O 1
ATOM 3760 N N . PRO B 1 190 ? 1.298 20.375 -2.834 1 98.69 190 PRO B N 1
ATOM 3761 C CA . PRO B 1 190 ? 1.023 18.938 -2.922 1 98.69 190 PRO B CA 1
ATOM 3762 C C . PRO B 1 190 ? 1.991 18.094 -2.092 1 98.69 190 PRO B C 1
ATOM 3764 O O . PRO B 1 190 ? 3.203 18.328 -2.133 1 98.69 190 PRO B O 1
ATOM 3767 N N . GLY B 1 191 ? 1.463 17.172 -1.345 1 98.75 191 GLY B N 1
ATOM 3768 C CA . GLY B 1 191 ? 2.238 16.359 -0.417 1 98.75 191 GLY B CA 1
ATOM 3769 C C . GLY B 1 191 ? 2.061 16.781 1.03 1 98.75 191 GLY B C 1
ATOM 3770 O O . GLY B 1 191 ? 2.211 15.961 1.94 1 98.75 191 GLY B O 1
ATOM 3771 N N . ASP B 1 192 ? 1.727 18.016 1.289 1 98.94 192 ASP B N 1
ATOM 3772 C CA . ASP B 1 192 ? 1.539 18.531 2.637 1 98.94 192 ASP B CA 1
ATOM 3773 C C . ASP B 1 192 ? 0.279 17.969 3.281 1 98.94 192 ASP B C 1
ATOM 3775 O O . ASP B 1 192 ? -0.571 17.391 2.594 1 98.94 192 ASP B O 1
ATOM 3779 N N . LEU B 1 193 ? 0.197 18.094 4.621 1 98.94 193 LEU B N 1
ATOM 3780 C CA . LEU B 1 193 ? -1.011 17.734 5.355 1 98.94 193 LEU B CA 1
ATOM 3781 C C . LEU B 1 193 ? -1.73 18.969 5.875 1 98.94 193 LEU B C 1
ATOM 3783 O O . LEU B 1 193 ? -1.093 19.891 6.383 1 98.94 193 LEU B O 1
ATOM 3787 N N . VAL B 1 194 ? -3.006 19 5.668 1 98.81 194 VAL B N 1
ATOM 3788 C CA . VAL B 1 194 ? -3.871 19.969 6.344 1 98.81 194 VAL B CA 1
ATOM 3789 C C . VAL B 1 194 ? -4.523 19.312 7.559 1 98.81 194 VAL B C 1
ATOM 3791 O O . VAL B 1 194 ? -5.215 18.297 7.426 1 98.81 194 VAL B O 1
ATOM 3794 N N . CYS B 1 195 ? -4.375 19.938 8.719 1 98.69 195 CYS B N 1
ATOM 3795 C CA . CYS B 1 195 ? -4.781 19.25 9.938 1 98.69 195 CYS B CA 1
ATOM 3796 C C . CYS B 1 195 ? -5.785 20.094 10.719 1 98.69 195 CYS B C 1
ATOM 3798 O O . CYS B 1 195 ? -5.598 21.297 10.891 1 98.69 195 CYS B O 1
ATOM 3800 N N . GLY B 1 196 ? -6.836 19.453 11.148 1 97.88 196 GLY B N 1
ATOM 3801 C CA . GLY B 1 196 ? -7.879 20.062 11.961 1 97.88 196 GLY B CA 1
ATOM 3802 C C . GLY B 1 196 ? -8.109 19.344 13.273 1 97.88 196 GLY B C 1
ATOM 3803 O O . GLY B 1 196 ? -7.762 18.156 13.406 1 97.88 196 GLY B O 1
ATOM 3804 N N . ASP B 1 197 ? -8.648 20.047 14.219 1 97.69 197 ASP B N 1
ATOM 3805 C CA . ASP B 1 197 ? -8.992 19.531 15.539 1 97.69 197 ASP B CA 1
ATOM 3806 C C . ASP B 1 197 ? -10.508 19.422 15.711 1 97.69 197 ASP B C 1
ATOM 3808 O O . ASP B 1 197 ? -11.219 20.438 15.617 1 97.69 197 ASP B O 1
ATOM 3812 N N . ARG B 1 198 ? -10.969 18.234 16 1 93.12 198 ARG B N 1
ATOM 3813 C CA . ARG B 1 198 ? -12.398 17.953 16.094 1 93.12 198 ARG B CA 1
ATOM 3814 C C . ARG B 1 198 ? -12.852 17.906 17.547 1 93.12 198 ARG B C 1
ATOM 3816 O O . ARG B 1 198 ? -14 17.562 17.828 1 93.12 198 ARG B O 1
ATOM 3823 N N . SER B 1 199 ? -11.953 18.172 18.406 1 94.56 199 SER B N 1
ATOM 3824 C CA . SER B 1 199 ? -12.289 18.047 19.828 1 94.56 199 SER B CA 1
ATOM 3825 C C . SER B 1 199 ? -13.164 19.203 20.297 1 94.56 199 SER B C 1
ATOM 3827 O O . SER B 1 199 ? -13.383 20.172 19.547 1 94.56 199 SER B O 1
ATOM 3829 N N . ARG B 1 200 ? -13.648 19.094 21.531 1 92 200 ARG B N 1
ATOM 3830 C CA . ARG B 1 200 ? -14.539 20.094 22.125 1 92 200 ARG B CA 1
ATOM 3831 C C . ARG B 1 200 ? -13.797 21.406 22.359 1 92 200 ARG B C 1
ATOM 3833 O O . ARG B 1 200 ? -14.398 22.469 22.297 1 92 200 ARG B O 1
ATOM 3840 N N . ARG B 1 201 ? -12.609 21.359 22.719 1 94.31 201 ARG B N 1
ATOM 3841 C CA . ARG B 1 201 ? -11.727 22.516 22.891 1 94.31 201 ARG B CA 1
ATOM 3842 C C . ARG B 1 201 ? -10.57 22.469 21.906 1 94.31 201 ARG B C 1
ATOM 3844 O O . ARG B 1 201 ? -9.438 22.141 22.266 1 94.31 201 ARG B O 1
ATOM 3851 N N . PRO B 1 202 ? -10.844 22.922 20.766 1 96.25 202 PRO B N 1
ATOM 3852 C CA . PRO B 1 202 ? -9.891 22.688 19.688 1 96.25 202 PRO B CA 1
ATOM 3853 C C . PRO B 1 202 ? -8.648 23.578 19.797 1 96.25 202 PRO B C 1
ATOM 3855 O O . PRO B 1 202 ? -8.734 24.719 20.25 1 96.25 202 PRO B O 1
ATOM 3858 N N . LEU B 1 203 ? -7.535 22.984 19.422 1 97.38 203 LEU B N 1
ATOM 3859 C CA . LEU B 1 203 ? -6.32 23.766 19.234 1 97.38 203 LEU B CA 1
ATOM 3860 C C . LEU B 1 203 ? -6.48 24.766 18.078 1 97.38 203 LEU B C 1
ATOM 3862 O O . LEU B 1 203 ? -7.09 24.438 17.062 1 97.38 203 LEU B O 1
ATOM 3866 N N . THR B 1 204 ? -5.914 25.938 18.297 1 95.5 204 THR B N 1
ATOM 3867 C CA . THR B 1 204 ? -5.996 26.953 17.25 1 95.5 204 THR B CA 1
ATOM 3868 C C . THR B 1 204 ? -4.668 27.047 16.5 1 95.5 204 THR B C 1
ATOM 3870 O O . THR B 1 204 ? -4.605 27.656 15.422 1 95.5 204 THR B O 1
ATOM 3873 N N . ASP B 1 205 ? -3.699 26.469 17.094 1 98.06 205 ASP B N 1
ATOM 3874 C CA . ASP B 1 205 ? -2.355 26.453 16.531 1 98.06 205 ASP B CA 1
ATOM 3875 C C . ASP B 1 205 ? -1.611 25.172 16.906 1 98.06 205 ASP B C 1
ATOM 3877 O O . ASP B 1 205 ? -1.772 24.656 18.016 1 98.06 205 ASP B O 1
ATOM 3881 N N . TRP B 1 206 ? -0.728 24.75 15.922 1 98.31 206 TRP B N 1
ATOM 3882 C CA . TRP B 1 206 ? -0.021 23.484 16.141 1 98.31 206 TRP B CA 1
ATOM 3883 C C . TRP B 1 206 ? 0.842 23.562 17.406 1 98.31 206 TRP B C 1
ATOM 3885 O O . TRP B 1 206 ? 1.058 22.547 18.078 1 98.31 206 TRP B O 1
ATOM 3895 N N . ARG B 1 207 ? 1.363 24.719 17.844 1 98.44 207 ARG B N 1
ATOM 3896 C CA . ARG B 1 207 ? 2.248 24.906 19 1 98.44 207 ARG B CA 1
ATOM 3897 C C . ARG B 1 207 ? 1.546 24.516 20.297 1 98.44 207 ARG B C 1
ATOM 3899 O O . ARG B 1 207 ? 2.195 24.094 21.25 1 98.44 207 ARG B O 1
ATOM 3906 N N . GLU B 1 208 ? 0.252 24.656 20.25 1 98.31 208 GLU B N 1
ATOM 3907 C CA . GLU B 1 208 ? -0.518 24.297 21.438 1 98.31 208 GLU B CA 1
ATOM 3908 C C . GLU B 1 208 ? -0.469 22.797 21.688 1 98.31 208 GLU B C 1
ATOM 3910 O O . GLU B 1 208 ? -0.645 22.344 22.828 1 98.31 208 GLU B O 1
ATOM 3915 N N . ARG B 1 209 ? -0.192 22.016 20.625 1 98.12 209 ARG B N 1
ATOM 3916 C CA . ARG B 1 209 ? -0.106 20.578 20.766 1 98.12 209 ARG B CA 1
ATOM 3917 C C . ARG B 1 209 ? 1.063 20.172 21.656 1 98.12 209 ARG B C 1
ATOM 3919 O O . ARG B 1 209 ? 1.01 19.156 22.344 1 98.12 209 ARG B O 1
ATOM 3926 N N . LEU B 1 210 ? 2.096 20.938 21.797 1 98 210 LEU B N 1
ATOM 3927 C CA . LEU B 1 210 ? 3.33 20.641 22.516 1 98 210 LEU B CA 1
ATOM 3928 C C . LEU B 1 210 ? 3.057 20.453 24 1 98 210 LEU B C 1
ATOM 3930 O O . LEU B 1 210 ? 3.781 19.719 24.688 1 98 210 LEU B O 1
ATOM 3934 N N . ALA B 1 211 ? 2.002 21.016 24.5 1 97.12 211 ALA B N 1
ATOM 3935 C CA . ALA B 1 211 ? 1.674 20.938 25.922 1 97.12 211 ALA B CA 1
ATOM 3936 C C . ALA B 1 211 ? 0.99 19.625 26.266 1 97.12 211 ALA B C 1
ATOM 3938 O O . ALA B 1 211 ? 0.859 19.266 27.438 1 97.12 211 ALA B O 1
ATOM 3939 N N . GLU B 1 212 ? 0.592 18.891 25.219 1 96.69 212 GLU B N 1
ATOM 3940 C CA . GLU B 1 212 ? -0.185 17.688 25.5 1 96.69 212 GLU B CA 1
ATOM 3941 C C . GLU B 1 212 ? 0.37 16.484 24.734 1 96.69 212 GLU B C 1
ATOM 3943 O O . GLU B 1 212 ? -0.385 15.602 24.312 1 96.69 212 GLU B O 1
ATOM 3948 N N . ILE B 1 213 ? 1.634 16.453 24.469 1 96.81 213 ILE B N 1
ATOM 3949 C CA . ILE B 1 213 ? 2.297 15.352 23.797 1 96.81 213 ILE B CA 1
ATOM 3950 C C . ILE B 1 213 ? 1.969 14.039 24.516 1 96.81 213 ILE B C 1
ATOM 3952 O O . ILE B 1 213 ? 1.976 13.977 25.734 1 96.81 213 ILE B O 1
ATOM 3956 N N . GLY B 1 214 ? 1.727 13 23.75 1 96.69 214 GLY B N 1
ATOM 3957 C CA . GLY B 1 214 ? 1.45 11.688 24.312 1 96.69 214 GLY B CA 1
ATOM 3958 C C . GLY B 1 214 ? -0.012 11.484 24.656 1 96.69 214 GLY B C 1
ATOM 3959 O O . GLY B 1 214 ? -0.439 10.367 24.938 1 96.69 214 GLY B O 1
ATOM 3960 N N . GLN B 1 215 ? -0.787 12.594 24.641 1 97.25 215 GLN B N 1
ATOM 3961 C CA . GLN B 1 215 ? -2.213 12.492 24.922 1 97.25 215 GLN B CA 1
ATOM 3962 C C . GLN B 1 215 ? -3.033 12.406 23.641 1 97.25 215 GLN B C 1
ATOM 3964 O O . GLN B 1 215 ? -2.748 13.109 22.672 1 97.25 215 GLN B O 1
ATOM 3969 N N . PHE B 1 216 ? -3.973 11.57 23.734 1 96.69 216 PHE B N 1
ATOM 3970 C CA . PHE B 1 216 ? -4.863 11.453 22.594 1 96.69 216 PHE B CA 1
ATOM 3971 C C . PHE B 1 216 ? -5.688 12.719 22.406 1 96.69 216 PHE B C 1
ATOM 3973 O O . PHE B 1 216 ? -6.152 13.312 23.375 1 96.69 216 PHE B O 1
ATOM 3980 N N . ARG B 1 217 ? -5.898 13.086 21.203 1 97.12 217 ARG B N 1
ATOM 3981 C CA . ARG B 1 217 ? -6.809 14.148 20.781 1 97.12 217 ARG B CA 1
ATOM 3982 C C . ARG B 1 217 ? -7.465 13.82 19.453 1 97.12 217 ARG B C 1
ATOM 3984 O O . ARG B 1 217 ? -6.797 13.344 18.531 1 97.12 217 ARG B O 1
ATOM 3991 N N . ALA B 1 218 ? -8.789 14.016 19.391 1 96.38 218 ALA B N 1
ATOM 3992 C CA . ALA B 1 218 ? -9.508 13.781 18.141 1 96.38 218 ALA B CA 1
ATOM 3993 C C . ALA B 1 218 ? -9.125 14.812 17.078 1 96.38 218 ALA B C 1
ATOM 3995 O O . ALA B 1 218 ? -9.5 15.977 17.172 1 96.38 218 ALA B O 1
ATOM 3996 N N . MET B 1 219 ? -8.383 14.344 16.109 1 97.5 219 MET B N 1
ATOM 3997 C CA . MET B 1 219 ? -7.879 15.211 15.047 1 97.5 219 MET B CA 1
ATOM 3998 C C . MET B 1 219 ? -8.164 14.602 13.672 1 97.5 219 MET B C 1
ATOM 4000 O O . MET B 1 219 ? -8.711 13.508 13.578 1 97.5 219 MET B O 1
ATOM 4004 N N . HIS B 1 220 ? -7.918 15.375 12.68 1 97.56 220 HIS B N 1
ATOM 4005 C CA . HIS B 1 220 ? -8.039 14.938 11.289 1 97.56 220 HIS B CA 1
ATOM 4006 C C . HIS B 1 220 ? -7.012 15.633 10.406 1 97.56 220 HIS B C 1
ATOM 4008 O O . HIS B 1 220 ? -6.707 16.812 10.594 1 97.56 220 HIS B O 1
ATOM 4014 N N . CYS B 1 221 ? -6.496 14.891 9.477 1 98.75 221 CYS B N 1
ATOM 4015 C CA . CYS B 1 221 ? -5.609 15.469 8.469 1 98.75 221 CYS B CA 1
ATOM 4016 C C . CYS B 1 221 ? -5.934 14.93 7.082 1 98.75 221 CYS B C 1
ATOM 4018 O O . CYS B 1 221 ? -6.395 13.789 6.945 1 98.75 221 CYS B O 1
ATOM 4020 N N . ASP B 1 222 ? -5.691 15.773 6.102 1 98.81 222 ASP B N 1
ATOM 4021 C CA . ASP B 1 222 ? -5.801 15.453 4.68 1 98.81 222 ASP B CA 1
ATOM 4022 C C . ASP B 1 222 ? -4.477 15.695 3.957 1 98.81 222 ASP B C 1
ATOM 4024 O O . ASP B 1 222 ? -3.68 16.531 4.379 1 98.81 222 ASP B O 1
ATOM 4028 N N . ILE B 1 223 ? -4.289 14.977 2.896 1 99 223 ILE B N 1
ATOM 4029 C CA . ILE B 1 223 ? -3.104 15.156 2.066 1 99 223 ILE B CA 1
ATOM 4030 C C . ILE B 1 223 ? -3.42 16.109 0.92 1 99 223 ILE B C 1
ATOM 4032 O O . ILE B 1 223 ? -4.312 15.852 0.112 1 99 223 ILE B O 1
ATOM 4036 N N . VAL B 1 224 ? -2.652 17.188 0.791 1 98.94 224 VAL B N 1
ATOM 4037 C CA . VAL B 1 224 ? -2.822 18.125 -0.308 1 98.94 224 VAL B CA 1
ATOM 4038 C C . VAL B 1 224 ? -2.377 17.484 -1.618 1 98.94 224 VAL B C 1
ATOM 4040 O O . VAL B 1 224 ? -1.285 16.922 -1.697 1 98.94 224 VAL B O 1
ATOM 4043 N N . VAL B 1 225 ? -3.225 17.594 -2.66 1 98.88 225 VAL B N 1
ATOM 4044 C CA . VAL B 1 225 ? -2.883 16.938 -3.916 1 98.88 225 VAL B CA 1
ATOM 4045 C C . VAL B 1 225 ? -2.793 17.969 -5.035 1 98.88 225 VAL B C 1
ATOM 4047 O O . VAL B 1 225 ? -2.117 17.734 -6.043 1 98.88 225 VAL B O 1
ATOM 4050 N N . ARG B 1 226 ? -3.492 19.078 -4.844 1 98.5 226 ARG B N 1
ATOM 4051 C CA . ARG B 1 226 ? -3.482 20.141 -5.844 1 98.5 226 ARG B CA 1
ATOM 4052 C C . ARG B 1 226 ? -3.754 21.5 -5.203 1 98.5 226 ARG B C 1
ATOM 4054 O O . ARG B 1 226 ? -4.516 21.594 -4.238 1 98.5 226 ARG B O 1
ATOM 4061 N N . VAL B 1 227 ? -3.1 22.5 -5.785 1 98.38 227 VAL B N 1
ATOM 4062 C CA . VAL B 1 227 ? -3.361 23.875 -5.348 1 98.38 227 VAL B CA 1
ATOM 4063 C C . VAL B 1 227 ? -3.684 24.75 -6.559 1 98.38 227 VAL B C 1
ATOM 4065 O O . VAL B 1 227 ? -3.113 24.562 -7.637 1 98.38 227 VAL B O 1
ATOM 4068 N N . GLY B 1 228 ? -4.664 25.547 -6.402 1 96.31 228 GLY B N 1
ATOM 4069 C CA . GLY B 1 228 ? -5.047 26.547 -7.395 1 96.31 228 GLY B CA 1
ATOM 4070 C C . GLY B 1 228 ? -5.371 27.906 -6.793 1 96.31 228 GLY B C 1
ATOM 4071 O O . GLY B 1 228 ? -5.09 28.141 -5.617 1 96.31 228 GLY B O 1
ATOM 4072 N N . PRO B 1 229 ? -5.82 28.766 -7.668 1 96.31 229 PRO B N 1
ATOM 4073 C CA . PRO B 1 229 ? -6.203 30.062 -7.125 1 96.31 229 PRO B CA 1
ATOM 4074 C C . PRO B 1 229 ? -7.297 29.969 -6.066 1 96.31 229 PRO B C 1
ATOM 4076 O O . PRO B 1 229 ? -8.406 29.516 -6.359 1 96.31 229 PRO B O 1
ATOM 4079 N N . PHE B 1 230 ? -7 30.312 -4.891 1 97.5 230 PHE B N 1
ATOM 4080 C CA . PHE B 1 230 ? -7.918 30.484 -3.768 1 97.5 230 PHE B CA 1
ATOM 4081 C C . PHE B 1 230 ? -8.406 29.141 -3.256 1 97.5 230 PHE B C 1
ATOM 4083 O O . PHE B 1 230 ? -9.477 29.047 -2.645 1 97.5 230 PHE B O 1
ATOM 4090 N N . VAL B 1 231 ? -7.703 28.109 -3.635 1 98.19 231 VAL B N 1
ATOM 4091 C CA . VAL B 1 231 ? -8.18 26.812 -3.186 1 98.19 231 VAL B CA 1
ATOM 4092 C C . VAL B 1 231 ? -7.012 25.844 -3.059 1 98.19 231 VAL B C 1
ATOM 4094 O O . VAL B 1 231 ? -6.09 25.859 -3.877 1 98.19 231 VAL B O 1
ATOM 4097 N N . ALA B 1 232 ? -7.031 25.062 -2.088 1 98.62 232 ALA B N 1
ATOM 4098 C CA . ALA B 1 232 ? -6.199 23.859 -1.947 1 98.62 232 ALA B CA 1
ATOM 4099 C C . ALA B 1 232 ? -7.059 22.609 -1.865 1 98.62 232 ALA B C 1
ATOM 4101 O O . ALA B 1 232 ? -7.973 22.516 -1.042 1 98.62 232 ALA B O 1
ATOM 4102 N N . GLU B 1 233 ? -6.789 21.672 -2.738 1 98.81 233 GLU B N 1
ATOM 4103 C CA . GLU B 1 233 ? -7.508 20.391 -2.734 1 98.81 233 GLU B CA 1
ATOM 4104 C C . GLU B 1 233 ? -6.723 19.328 -1.986 1 98.81 233 GLU B C 1
ATOM 4106 O O . GLU B 1 233 ? -5.551 19.078 -2.287 1 98.81 233 GLU B O 1
ATOM 4111 N N . ALA B 1 234 ? -7.398 18.766 -1.042 1 98.88 234 ALA B N 1
ATOM 4112 C CA . ALA B 1 234 ? -6.734 17.766 -0.219 1 98.88 234 ALA B CA 1
ATOM 4113 C C . ALA B 1 234 ? -7.602 16.516 -0.078 1 98.88 234 ALA B C 1
ATOM 4115 O O . ALA B 1 234 ? -8.828 16.609 -0.033 1 98.88 234 ALA B O 1
ATOM 4116 N N . VAL B 1 235 ? -6.938 15.32 -0.026 1 98.88 235 VAL B N 1
ATOM 4117 C CA . VAL B 1 235 ? -7.617 14.031 0.045 1 98.88 235 VAL B CA 1
ATOM 4118 C C . VAL B 1 235 ? -7.469 13.445 1.446 1 98.88 235 VAL B C 1
ATOM 4120 O O . VAL B 1 235 ? -6.363 13.398 1.991 1 98.88 235 VAL B O 1
ATOM 4123 N N . GLY B 1 236 ? -8.562 13.086 2.055 1 98.62 236 GLY B N 1
ATOM 4124 C CA . GLY B 1 236 ? -8.562 12.461 3.371 1 98.62 236 GLY B CA 1
ATOM 4125 C C . GLY B 1 236 ? -9.406 11.211 3.441 1 98.62 236 GLY B C 1
ATOM 4126 O O . GLY B 1 236 ? -10.352 11.047 2.668 1 98.62 236 GLY B O 1
ATOM 4127 N N . GLY B 1 237 ? -9.039 10.344 4.324 1 98.25 237 GLY B N 1
ATOM 4128 C CA . GLY B 1 237 ? -9.836 9.164 4.617 1 98.25 237 GLY B CA 1
ATOM 4129 C C . GLY B 1 237 ? -10.898 9.414 5.676 1 98.25 237 GLY B C 1
ATOM 4130 O O . GLY B 1 237 ? -10.727 10.266 6.547 1 98.25 237 GLY B O 1
ATOM 4131 N N . ASN B 1 238 ? -11.984 8.633 5.578 1 96.19 238 ASN B N 1
ATOM 4132 C CA . ASN B 1 238 ? -13.086 8.672 6.531 1 96.19 238 ASN B CA 1
ATOM 4133 C C . ASN B 1 238 ? -13.773 10.031 6.539 1 96.19 238 ASN B C 1
ATOM 4135 O O . ASN B 1 238 ? -14.25 10.484 7.582 1 96.19 238 ASN B O 1
ATOM 4139 N N . VAL B 1 239 ? -13.68 10.805 5.492 1 93.94 239 VAL B N 1
ATOM 4140 C CA . VAL B 1 239 ? -14.477 12.008 5.27 1 93.94 239 VAL B CA 1
ATOM 4141 C C . VAL B 1 239 ? -15.781 11.641 4.574 1 93.94 239 VAL B C 1
ATOM 4143 O O . VAL B 1 239 ? -15.781 11.164 3.438 1 93.94 239 VAL B O 1
ATOM 4146 N N . GLU B 1 240 ? -16.859 11.773 5.332 1 90.44 240 GLU B N 1
ATOM 4147 C CA . GLU B 1 240 ? -18.172 11.305 4.879 1 90.44 240 GLU B CA 1
ATOM 4148 C C . GLU B 1 240 ? -18.141 9.805 4.594 1 90.44 240 GLU B C 1
ATOM 4150 O O . GLU B 1 240 ? -18.641 9.359 3.557 1 90.44 240 GLU B O 1
ATOM 4155 N N . ASP B 1 241 ? -17.406 9.062 5.402 1 93.19 241 ASP B N 1
ATOM 4156 C CA . ASP B 1 241 ? -17.344 7.609 5.406 1 93.19 241 ASP B CA 1
ATOM 4157 C C . ASP B 1 241 ? -16.703 7.078 4.125 1 93.19 241 ASP B C 1
ATOM 4159 O O . ASP B 1 241 ? -17.016 5.977 3.676 1 93.19 241 ASP B O 1
ATOM 4163 N N . ALA B 1 242 ? -15.852 7.883 3.498 1 96.06 242 ALA B N 1
ATOM 4164 C CA . ALA B 1 242 ? -15.148 7.539 2.266 1 96.06 242 ALA B CA 1
ATOM 4165 C C . ALA B 1 242 ? -13.781 8.211 2.205 1 96.06 242 ALA B C 1
ATOM 4167 O O . ALA B 1 242 ? -13.336 8.82 3.182 1 96.06 242 ALA B O 1
ATOM 4168 N N . VAL B 1 243 ? -13.078 7.945 1.179 1 98.31 243 VAL B N 1
ATOM 4169 C CA . VAL B 1 243 ? -11.977 8.82 0.791 1 98.31 243 VAL B CA 1
ATOM 4170 C C . VAL B 1 243 ? -12.508 9.961 -0.081 1 98.31 243 VAL B C 1
ATOM 4172 O O . VAL B 1 243 ? -13.102 9.719 -1.134 1 98.31 243 VAL B O 1
ATOM 4175 N N . THR B 1 244 ? -12.336 11.133 0.413 1 97.81 244 THR B N 1
ATOM 4176 C CA . THR B 1 244 ? -12.992 12.297 -0.169 1 97.81 244 THR B CA 1
ATOM 4177 C C . THR B 1 244 ? -11.992 13.438 -0.36 1 97.81 244 THR B C 1
ATOM 4179 O O . THR B 1 244 ? -11.109 13.641 0.475 1 97.81 244 THR B O 1
ATOM 4182 N N . MET B 1 245 ? -12.156 14.117 -1.48 1 98.5 245 MET B N 1
ATOM 4183 C CA . MET B 1 245 ? -11.391 15.344 -1.702 1 98.5 245 MET B CA 1
ATOM 4184 C C . MET B 1 245 ? -12.109 16.547 -1.097 1 98.5 245 MET B C 1
ATOM 4186 O O . MET B 1 245 ? -13.281 16.781 -1.385 1 98.5 245 MET B O 1
ATOM 4190 N N . THR B 1 246 ? -11.414 17.266 -0.27 1 97.5 246 THR B N 1
ATOM 4191 C CA . THR B 1 246 ? -11.914 18.516 0.312 1 97.5 246 THR B CA 1
ATOM 4192 C C . THR B 1 246 ? -11.281 19.719 -0.365 1 97.5 246 THR B C 1
ATOM 4194 O O . THR B 1 246 ? -10.062 19.766 -0.552 1 97.5 246 THR B O 1
ATOM 4197 N N . ARG B 1 247 ? -12.094 20.625 -0.737 1 97.75 247 ARG B N 1
ATOM 4198 C CA . ARG B 1 247 ? -11.617 21.891 -1.277 1 97.75 247 ARG B CA 1
ATOM 4199 C C . ARG B 1 247 ? -11.555 22.969 -0.191 1 97.75 247 ARG B C 1
ATOM 4201 O O . ARG B 1 247 ? -12.578 23.547 0.168 1 97.75 247 ARG B O 1
ATOM 4208 N N . PHE B 1 248 ? -10.375 23.25 0.24 1 97.75 248 PHE B N 1
ATOM 4209 C CA . PHE B 1 248 ? -10.172 24.25 1.274 1 97.75 248 PHE B CA 1
ATOM 4210 C C . PHE B 1 248 ? -9.992 25.641 0.659 1 97.75 248 PHE B C 1
ATOM 4212 O O . PHE B 1 248 ? -9.117 25.844 -0.189 1 97.75 248 PHE B O 1
ATOM 4219 N N . PRO B 1 249 ? -10.742 26.594 1.138 1 97.12 249 PRO B N 1
ATOM 4220 C CA . PRO B 1 249 ? -10.508 27.953 0.647 1 97.12 249 PRO B CA 1
ATOM 4221 C C . PRO B 1 249 ? -9.18 28.531 1.117 1 97.12 249 PRO B C 1
ATOM 4223 O O . PRO B 1 249 ? -8.75 28.266 2.244 1 97.12 249 PRO B O 1
ATOM 4226 N N . THR B 1 250 ? -8.547 29.312 0.236 1 98.06 250 THR B N 1
ATOM 4227 C CA . THR B 1 250 ? -7.293 29.984 0.555 1 98.06 250 THR B CA 1
ATOM 4228 C C . THR B 1 250 ? -7.375 31.469 0.216 1 98.06 250 THR B C 1
ATOM 4230 O O . THR B 1 250 ? -8.281 31.891 -0.5 1 98.06 250 THR B O 1
ATOM 4233 N N . ASP B 1 251 ? -6.535 32.25 0.839 1 98.12 251 ASP B N 1
ATOM 4234 C CA . ASP B 1 251 ? -6.445 33.656 0.488 1 98.12 251 ASP B CA 1
ATOM 4235 C C . ASP B 1 251 ? -5.648 33.875 -0.8 1 98.12 251 ASP B C 1
ATOM 4237 O O . ASP B 1 251 ? -5.332 32.906 -1.495 1 98.12 251 ASP B O 1
ATOM 4241 N N . ALA B 1 252 ? -5.391 35.062 -1.1 1 97.25 252 ALA B N 1
ATOM 4242 C CA . ALA B 1 252 ? -4.734 35.406 -2.359 1 97.25 252 ALA B CA 1
ATOM 4243 C C . ALA B 1 252 ? -3.309 34.875 -2.396 1 97.25 252 ALA B C 1
ATOM 4245 O O . ALA B 1 252 ? -2.752 34.625 -3.473 1 97.25 252 ALA B O 1
ATOM 4246 N N . SER B 1 253 ? -2.705 34.656 -1.257 1 97.19 253 SER B N 1
ATOM 4247 C CA . SER B 1 253 ? -1.342 34.125 -1.168 1 97.19 253 SER B CA 1
ATOM 4248 C C . SER B 1 253 ? -1.327 32.594 -1.107 1 97.19 253 SER B C 1
ATOM 4250 O O . SER B 1 253 ? -0.261 32 -1.007 1 97.19 253 SER B O 1
ATOM 4252 N N . GLY B 1 254 ? -2.512 31.953 -1.107 1 98.12 254 GLY B N 1
ATOM 4253 C CA . GLY B 1 254 ? -2.619 30.5 -1.109 1 98.12 254 GLY B CA 1
ATOM 4254 C C . GLY B 1 254 ? -2.697 29.906 0.284 1 98.12 254 GLY B C 1
ATOM 4255 O O . GLY B 1 254 ? -2.715 28.688 0.443 1 98.12 254 GLY B O 1
ATOM 4256 N N . ARG B 1 255 ? -2.768 30.766 1.275 1 98.44 255 ARG B N 1
ATOM 4257 C CA . ARG B 1 255 ? -2.822 30.281 2.648 1 98.44 255 ARG B CA 1
ATOM 4258 C C . ARG B 1 255 ? -4.25 29.906 3.045 1 98.44 255 ARG B C 1
ATOM 4260 O O . ARG B 1 255 ? -5.203 30.578 2.625 1 98.44 255 ARG B O 1
ATOM 4267 N N . LEU B 1 256 ? -4.332 28.938 3.869 1 98.31 256 LEU B N 1
ATOM 4268 C CA . LEU B 1 256 ? -5.645 28.422 4.246 1 98.31 256 LEU B CA 1
ATOM 4269 C C . LEU B 1 256 ? -6.43 29.453 5.043 1 98.31 256 LEU B C 1
ATOM 4271 O O . LEU B 1 256 ? -5.859 30.172 5.875 1 98.31 256 LEU B O 1
ATOM 4275 N N . LEU B 1 257 ? -7.699 29.516 4.785 1 96.75 257 LEU B N 1
ATOM 4276 C CA . LEU B 1 257 ? -8.617 30.312 5.598 1 96.75 257 LEU B CA 1
ATOM 4277 C C . LEU B 1 257 ? -9.258 29.453 6.688 1 96.75 257 LEU B C 1
ATOM 4279 O O . LEU B 1 257 ? -9.406 28.234 6.52 1 96.75 257 LEU B O 1
ATOM 4283 N N . PRO B 1 258 ? -9.578 30.078 7.816 1 94.06 258 PRO B N 1
ATOM 4284 C CA . PRO B 1 258 ? -10.297 29.312 8.836 1 94.06 258 PRO B CA 1
ATOM 4285 C C . PRO B 1 258 ? -11.602 28.719 8.32 1 94.06 258 PRO B C 1
ATOM 4287 O O . PRO B 1 258 ? -12.227 29.281 7.414 1 94.06 258 PRO B O 1
ATOM 4290 N N . ARG B 1 259 ? -11.977 27.625 8.93 1 91.44 259 ARG B N 1
ATOM 4291 C CA . ARG B 1 259 ? -13.242 26.984 8.578 1 91.44 259 ARG B CA 1
ATOM 4292 C C . ARG B 1 259 ? -14.414 27.656 9.297 1 91.44 259 ARG B C 1
ATOM 4294 O O . ARG B 1 259 ? -14.227 28.281 10.344 1 91.44 259 ARG B O 1
ATOM 4301 N N . PRO B 1 260 ? -15.586 27.5 8.641 1 85.88 260 PRO B N 1
ATOM 4302 C CA . PRO B 1 260 ? -16.766 28.047 9.32 1 85.88 260 PRO B CA 1
ATOM 4303 C C . PRO B 1 260 ? -17.047 27.391 10.664 1 85.88 260 PRO B C 1
ATOM 4305 O O . PRO B 1 260 ? -16.484 26.328 10.953 1 85.88 260 PRO B O 1
ATOM 4308 N N . ALA B 1 261 ? -17.906 28.016 11.383 1 82.06 261 ALA B N 1
ATOM 4309 C CA . ALA B 1 261 ? -18.297 27.484 12.688 1 82.06 261 ALA B CA 1
ATOM 4310 C C . ALA B 1 261 ? -18.922 26.109 12.562 1 82.06 261 ALA B C 1
ATOM 4312 O O . ALA B 1 261 ? -19.703 25.844 11.625 1 82.06 261 ALA B O 1
ATOM 4313 N N . GLY B 1 262 ? -18.594 25.172 13.461 1 8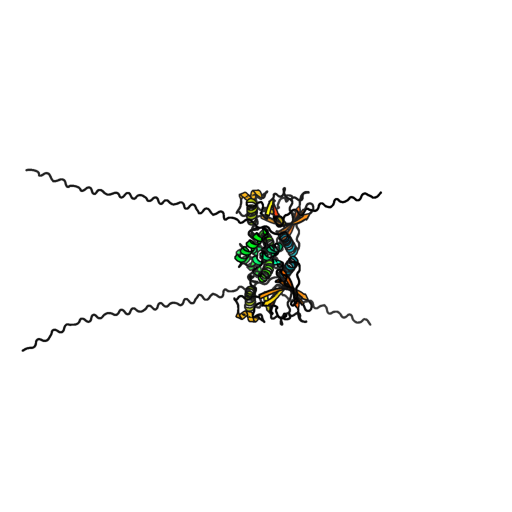0.94 262 GLY B N 1
ATOM 4314 C CA . GLY B 1 262 ? -19.141 23.828 13.445 1 80.94 262 GLY B CA 1
ATOM 4315 C C . GLY B 1 262 ? -18.219 22.812 12.797 1 80.94 262 GLY B C 1
ATOM 4316 O O . GLY B 1 262 ? -18.391 21.609 12.969 1 80.94 262 GLY B O 1
ATOM 4317 N N . GLU B 1 263 ? -17.297 23.406 12.094 1 87.19 263 GLU B N 1
ATOM 4318 C CA . GLU B 1 263 ? -16.297 22.531 11.469 1 87.19 263 GLU B CA 1
ATOM 4319 C C . GLU B 1 263 ? -15.031 22.438 12.305 1 87.19 263 GLU B C 1
ATOM 4321 O O . GLU B 1 263 ? -14.781 23.297 13.156 1 87.19 263 GLU B O 1
ATOM 4326 N N . PRO B 1 264 ? -14.297 21.406 12.047 1 90.88 264 PRO B N 1
ATOM 4327 C CA . PRO B 1 264 ? -13.039 21.312 12.789 1 90.88 264 PRO B CA 1
ATOM 4328 C C . PRO B 1 264 ? -12.141 22.531 12.586 1 90.88 264 PRO B C 1
ATOM 4330 O O . PRO B 1 264 ? -12.078 23.078 11.484 1 90.88 264 PRO B O 1
ATOM 4333 N N . VAL B 1 265 ? -11.555 22.969 13.648 1 96.06 265 VAL B N 1
ATOM 4334 C CA . VAL B 1 265 ? -10.641 24.094 13.578 1 96.06 265 VAL B CA 1
ATOM 4335 C C . VAL B 1 265 ? -9.32 23.656 12.953 1 96.06 265 VAL B C 1
ATOM 4337 O O . VAL B 1 265 ? -8.68 22.719 13.43 1 96.06 265 VAL B O 1
ATOM 4340 N N . LEU B 1 266 ? -8.953 24.328 11.859 1 98 266 LEU B N 1
ATOM 4341 C CA . LEU B 1 266 ? -7.633 24.047 11.297 1 98 266 LEU B CA 1
ATOM 4342 C C . LEU B 1 266 ? -6.535 24.609 12.203 1 98 266 LEU B C 1
ATOM 4344 O O . LEU B 1 266 ? -6.461 25.812 12.43 1 98 266 LEU B O 1
ATOM 4348 N N . PHE B 1 267 ? -5.707 23.703 12.734 1 97.94 267 PHE B N 1
ATOM 4349 C CA . PHE B 1 267 ? -4.723 24.188 13.703 1 97.94 267 PHE B CA 1
ATOM 4350 C C . PHE B 1 267 ? -3.326 24.188 13.094 1 97.94 267 PHE B C 1
ATOM 4352 O O . PHE B 1 267 ? -2.379 24.688 13.711 1 97.94 267 PHE B O 1
ATOM 4359 N N . GLY B 1 268 ? -3.15 23.609 11.844 1 98.44 268 GLY B N 1
ATOM 4360 C CA . GLY B 1 268 ? -1.823 23.641 11.25 1 98.44 268 GLY B CA 1
ATOM 4361 C C . GLY B 1 268 ? -1.756 22.969 9.891 1 98.44 268 GLY B C 1
ATOM 4362 O O . GLY B 1 268 ? -2.682 22.266 9.5 1 98.44 268 GLY B O 1
ATOM 4363 N N . VAL B 1 269 ? -0.689 23.312 9.172 1 98.81 269 VAL B N 1
ATOM 4364 C CA . VAL B 1 269 ? -0.24 22.641 7.965 1 98.81 269 VAL B CA 1
ATOM 4365 C C . VAL B 1 269 ? 1.095 21.938 8.227 1 98.81 269 VAL B C 1
ATOM 4367 O O . VAL B 1 269 ? 2.021 22.547 8.766 1 98.81 269 VAL B O 1
ATOM 4370 N N . ILE B 1 270 ? 1.124 20.672 7.941 1 98.94 270 ILE B N 1
ATOM 4371 C CA . ILE B 1 270 ? 2.391 19.953 8.008 1 98.94 270 ILE B CA 1
ATOM 4372 C C . ILE B 1 270 ? 3.066 19.969 6.641 1 98.94 270 ILE B C 1
ATOM 4374 O O . ILE B 1 270 ? 2.584 19.328 5.699 1 98.94 270 ILE B O 1
ATOM 4378 N N . GLU B 1 271 ? 4.129 20.672 6.535 1 98.88 271 GLU B N 1
ATOM 4379 C CA . GLU B 1 271 ? 4.922 20.719 5.309 1 98.88 271 GLU B CA 1
ATOM 4380 C C . GLU B 1 271 ? 5.617 19.375 5.055 1 98.88 271 GLU B C 1
ATOM 4382 O O . GLU B 1 271 ? 6.297 18.859 5.938 1 98.88 271 GLU B O 1
ATOM 4387 N N . ASP B 1 272 ? 5.438 18.891 3.869 1 98.81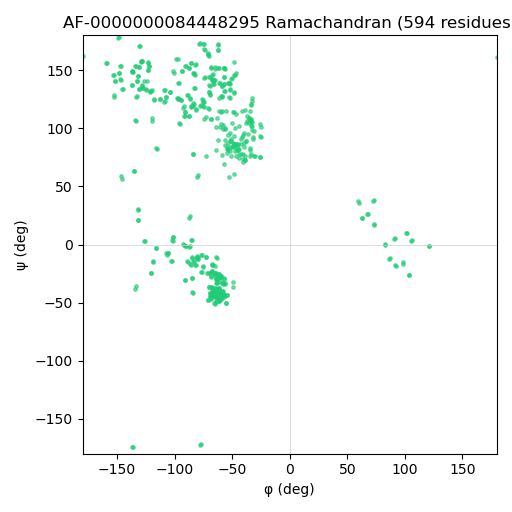 272 ASP B N 1
ATOM 4388 C CA . ASP B 1 272 ? 6.184 17.734 3.389 1 98.81 272 ASP B CA 1
ATOM 4389 C C . ASP B 1 272 ? 7.465 18.156 2.68 1 98.81 272 ASP B C 1
ATOM 4391 O O . ASP B 1 272 ? 7.418 18.703 1.576 1 98.81 272 ASP B O 1
ATOM 4395 N N . ARG B 1 273 ? 8.633 17.828 3.234 1 98.56 273 ARG B N 1
ATOM 4396 C CA . ARG B 1 273 ? 9.914 18.234 2.672 1 98.56 273 ARG B CA 1
ATOM 4397 C C . ARG B 1 273 ? 10.57 17.094 1.896 1 98.56 273 ARG B C 1
ATOM 4399 O O . ARG B 1 273 ? 11.734 17.188 1.513 1 98.56 273 ARG B O 1
ATOM 4406 N N . ILE B 1 274 ? 9.891 16.062 1.743 1 98.31 274 ILE B N 1
ATOM 4407 C CA . ILE B 1 274 ? 10.383 14.945 0.934 1 98.31 274 ILE B CA 1
ATOM 4408 C C . ILE B 1 274 ? 10.703 15.438 -0.475 1 98.31 274 ILE B C 1
ATOM 4410 O O . ILE B 1 274 ? 9.898 16.141 -1.095 1 98.31 274 ILE B O 1
ATOM 4414 N N . GLY B 1 275 ? 11.922 15.039 -0.938 1 97.5 275 GLY B N 1
ATOM 4415 C CA . GLY B 1 275 ? 12.375 15.453 -2.256 1 97.5 275 GLY B CA 1
ATOM 4416 C C . GLY B 1 275 ? 13 16.844 -2.264 1 97.5 275 GLY B C 1
ATOM 4417 O O . GLY B 1 275 ? 13.469 17.312 -3.303 1 97.5 275 GLY B O 1
ATOM 4418 N N . ARG B 1 276 ? 13.062 17.5 -1.086 1 96.44 276 ARG B N 1
ATOM 4419 C CA . ARG B 1 276 ? 13.539 18.875 -1.021 1 96.44 276 ARG B CA 1
ATOM 4420 C C . ARG B 1 276 ? 14.672 19.031 -0.013 1 96.44 276 ARG B C 1
ATOM 4422 O O . ARG B 1 276 ? 15.102 20.141 0.291 1 96.44 276 ARG B O 1
ATOM 4429 N N . LEU B 1 277 ? 15.031 17.938 0.542 1 97 277 LEU B N 1
ATOM 4430 C CA . LEU B 1 277 ? 16.156 17.906 1.465 1 97 277 LEU B CA 1
ATOM 4431 C C . LEU B 1 277 ? 17.406 17.359 0.776 1 97 277 LEU B C 1
ATOM 4433 O O . LEU B 1 277 ? 17.312 16.547 -0.157 1 97 277 LEU B O 1
ATOM 4437 N N . PRO B 1 278 ? 18.531 17.844 1.227 1 94.12 278 PRO B N 1
ATOM 4438 C CA . PRO B 1 278 ? 19.75 17.266 0.645 1 94.12 278 PRO B CA 1
ATOM 4439 C C . PRO B 1 278 ? 19.75 15.742 0.685 1 94.12 278 PRO B C 1
ATOM 4441 O O . PRO B 1 278 ? 19.281 15.148 1.659 1 94.12 278 PRO B O 1
ATOM 4444 N N . PRO B 1 279 ? 20.266 15.102 -0.329 1 94.69 279 PRO B N 1
ATOM 4445 C CA . PRO B 1 279 ? 20.938 15.633 -1.517 1 94.69 279 PRO B CA 1
ATOM 4446 C C . PRO B 1 279 ? 19.969 16.016 -2.629 1 94.69 279 PRO B C 1
ATOM 4448 O O . PRO B 1 279 ? 20.391 16.328 -3.744 1 94.69 279 PRO B O 1
ATOM 4451 N N . PHE B 1 280 ? 18.641 15.953 -2.508 1 92.94 280 PHE B N 1
ATOM 4452 C CA . PHE B 1 280 ? 17.672 16.125 -3.578 1 92.94 280 PHE B CA 1
ATOM 4453 C C . PHE B 1 280 ? 17.281 17.594 -3.734 1 92.94 280 PHE B C 1
ATOM 4455 O O . PHE B 1 280 ? 16.719 17.984 -4.754 1 92.94 280 PHE B O 1
ATOM 4462 N N . GLY B 1 281 ? 17.531 18.5 -2.885 1 74.06 281 GLY B N 1
ATOM 4463 C CA . GLY B 1 281 ? 17.031 19.859 -2.758 1 74.06 281 GLY B CA 1
ATOM 4464 C C . GLY B 1 281 ? 17.766 20.844 -3.646 1 74.06 281 GLY B C 1
ATOM 4465 O O . GLY B 1 281 ? 17.422 22.031 -3.67 1 74.06 281 GLY B O 1
ATOM 4466 N N . ALA B 1 282 ? 19.094 20.516 -4.223 1 52.25 282 ALA B N 1
ATOM 4467 C CA . ALA B 1 282 ? 19.734 21.688 -4.816 1 52.25 282 ALA B CA 1
ATOM 4468 C C . ALA B 1 282 ? 18.75 22.438 -5.727 1 52.25 282 ALA B C 1
ATOM 4470 O O . ALA B 1 282 ? 17.797 21.844 -6.223 1 52.25 282 ALA B O 1
ATOM 4471 N N . ALA B 1 283 ? 19.125 23.891 -5.91 1 43.97 283 ALA B N 1
ATOM 4472 C CA . ALA B 1 283 ? 18.5 25.031 -6.586 1 43.97 283 ALA B CA 1
ATOM 4473 C C . ALA B 1 283 ? 18.156 24.688 -8.031 1 43.97 283 ALA B C 1
ATOM 4475 O O . ALA B 1 283 ? 19.047 24.531 -8.867 1 43.97 283 ALA B O 1
ATOM 4476 N N . ILE B 1 284 ? 17.406 23.734 -8.367 1 37.88 284 ILE B N 1
ATOM 4477 C CA . ILE B 1 284 ? 17.234 23.891 -9.812 1 37.88 284 ILE B CA 1
ATOM 4478 C C . ILE B 1 284 ? 17.078 25.375 -10.156 1 37.88 284 ILE B C 1
ATOM 4480 O O . ILE B 1 284 ? 16.156 26.031 -9.68 1 37.88 284 ILE B O 1
ATOM 4484 N N . PRO B 1 285 ? 18.094 26.078 -10.539 1 32.78 285 PRO B N 1
ATOM 4485 C CA . PRO B 1 285 ? 17.812 27.422 -11.016 1 32.78 285 PRO B CA 1
ATOM 4486 C C . PRO B 1 285 ? 16.578 27.484 -11.922 1 32.78 285 PRO B C 1
ATOM 4488 O O . PRO B 1 285 ? 16.438 26.656 -12.82 1 32.78 285 PRO B O 1
ATOM 4491 N N . ILE B 1 286 ? 15.461 27.703 -11.359 1 32.69 286 ILE B N 1
ATOM 4492 C CA . ILE B 1 286 ? 14.477 28.047 -12.375 1 32.69 286 ILE B CA 1
ATOM 4493 C C . ILE B 1 286 ? 15.117 28.906 -13.453 1 32.69 286 ILE B C 1
ATOM 4495 O O . ILE B 1 286 ? 15.625 30 -13.164 1 32.69 286 ILE B O 1
ATOM 4499 N N . PRO B 1 287 ? 15.625 28.25 -14.406 1 32.88 287 PRO B N 1
ATOM 4500 C CA . PRO B 1 287 ? 16.172 29.172 -15.398 1 32.88 287 PRO B CA 1
ATOM 4501 C C . PRO B 1 287 ? 15.305 30.422 -15.578 1 32.88 287 PRO B C 1
ATOM 4503 O O . PRO B 1 287 ? 14.07 30.328 -15.531 1 32.88 287 PRO B O 1
ATOM 4506 N N . ALA B 1 288 ? 15.844 31.547 -15.133 1 30.88 288 ALA B N 1
ATOM 4507 C CA . ALA B 1 288 ? 15.18 32.812 -15.469 1 30.88 288 ALA B CA 1
ATOM 4508 C C . ALA B 1 288 ? 14.539 32.75 -16.844 1 30.88 288 ALA B C 1
ATOM 4510 O O . ALA B 1 288 ? 15.109 32.156 -17.781 1 30.88 288 ALA B O 1
ATOM 4511 N N . ASN B 1 289 ? 13.203 32.562 -16.891 1 31.17 289 ASN B N 1
ATOM 4512 C CA . ASN B 1 289 ? 12.555 32.75 -18.188 1 31.17 289 ASN B CA 1
ATOM 4513 C C . ASN B 1 289 ? 13.359 33.688 -19.094 1 31.17 289 ASN B C 1
ATOM 4515 O O . ASN B 1 289 ? 13.797 34.75 -18.656 1 31.17 289 ASN B O 1
ATOM 4519 N N . PRO B 1 290 ? 14.07 33.062 -20.016 1 34.16 290 PRO B N 1
ATOM 4520 C CA . PRO B 1 290 ? 14.734 34.031 -20.875 1 34.16 290 PRO B CA 1
ATOM 4521 C C . PRO B 1 290 ? 13.898 35.312 -21.047 1 34.16 290 PRO B C 1
ATOM 4523 O O . PRO B 1 290 ? 12.672 35.281 -20.969 1 34.16 290 PRO B O 1
ATOM 4526 N N . PRO B 1 291 ? 14.508 36.438 -20.703 1 31.08 291 PRO B N 1
ATOM 4527 C CA . PRO B 1 291 ? 13.758 37.688 -20.906 1 31.08 291 PRO B CA 1
ATOM 4528 C C . PRO B 1 291 ? 12.883 37.656 -22.156 1 31.08 291 PRO B C 1
ATOM 4530 O O . PRO B 1 291 ? 13.289 37.094 -23.188 1 31.08 291 PRO B O 1
ATOM 4533 N N . ALA B 1 292 ? 11.562 37.5 -21.953 1 32.78 292 ALA B N 1
ATOM 4534 C CA . ALA B 1 292 ? 10.672 37.719 -23.078 1 32.78 292 ALA B CA 1
ATOM 4535 C C . ALA B 1 292 ? 11.195 38.812 -23.984 1 32.78 292 ALA B C 1
ATOM 4537 O O . ALA B 1 292 ? 11.273 39.969 -23.562 1 32.78 292 ALA B O 1
ATOM 4538 N N . SER B 1 293 ? 12.258 38.469 -24.812 1 29.61 293 SER B N 1
ATOM 4539 C CA . SER B 1 293 ? 12.594 39.469 -25.844 1 29.61 293 SER B CA 1
ATOM 4540 C C . SER B 1 293 ? 11.344 40.031 -26.484 1 29.61 293 SER B C 1
ATOM 4542 O O . SER B 1 293 ? 10.578 39.312 -27.125 1 29.61 293 SER B O 1
ATOM 4544 N N . ILE B 1 294 ? 10.664 40.969 -25.766 1 32.41 294 ILE B N 1
ATOM 4545 C CA . ILE B 1 294 ? 9.648 41.844 -26.359 1 32.41 294 ILE B CA 1
ATOM 4546 C C . ILE B 1 294 ? 10.117 42.312 -27.734 1 32.41 294 ILE B C 1
ATOM 4548 O O . ILE B 1 294 ? 11.109 43.062 -27.844 1 32.41 294 ILE B O 1
ATOM 4552 N N . GLY B 1 295 ? 10.086 41.281 -28.641 1 27.19 295 GLY B N 1
ATOM 4553 C CA . GLY B 1 295 ? 10.266 41.719 -30.016 1 27.19 295 GLY B CA 1
ATOM 4554 C C . GLY B 1 295 ? 9.586 43.031 -30.328 1 27.19 295 GLY B C 1
ATOM 4555 O O . GLY B 1 295 ? 8.422 43.25 -29.969 1 27.19 295 GLY B O 1
ATOM 4556 N N . ALA B 1 296 ? 10.383 44.125 -30.422 1 34.03 296 ALA B N 1
ATOM 4557 C CA . ALA B 1 296 ? 10.023 45.469 -30.859 1 34.03 296 ALA B CA 1
ATOM 4558 C C . ALA B 1 296 ? 9.102 45.406 -32.062 1 34.03 296 ALA B C 1
ATOM 4560 O O . ALA B 1 296 ? 9.305 44.594 -32.969 1 34.03 296 ALA B O 1
ATOM 4561 N N . PRO B 1 297 ? 7.898 45.875 -31.844 1 27.31 297 PRO B N 1
ATOM 4562 C CA . PRO B 1 297 ? 7.031 46.062 -33.031 1 27.31 297 PRO B CA 1
ATOM 4563 C C . PRO B 1 297 ? 7.773 46.625 -34.219 1 27.31 297 PRO B C 1
ATOM 4565 O O . PRO B 1 297 ? 8.586 47.531 -34.094 1 27.31 297 PRO B O 1
ATOM 4568 N N . VAL B 1 298 ? 8.258 45.781 -35.125 1 29.7 298 VAL B N 1
ATOM 4569 C CA . VAL B 1 298 ? 8.703 46.312 -36.406 1 29.7 298 VAL B CA 1
ATOM 4570 C C . VAL B 1 298 ? 7.676 47.344 -36.938 1 29.7 298 VAL B C 1
ATOM 4572 O O . VAL B 1 298 ? 6.484 47.031 -37.031 1 29.7 298 VAL B O 1
ATOM 4575 N N . SER B 1 299 ? 7.961 48.656 -36.812 1 26.19 299 SER B N 1
ATOM 4576 C CA . SER B 1 299 ? 7.344 49.688 -37.625 1 26.19 299 SER B CA 1
ATOM 4577 C C . SER B 1 299 ? 7.449 49.375 -39.125 1 26.19 299 SER B C 1
ATOM 4579 O O . SER B 1 299 ? 8.461 48.844 -39.562 1 26.19 299 SER B O 1
#

InterPro domains:
  IPR019262 Domain of unknown function DUF2272 [PF10030] (91-258)

Solvent-accessible surface area (backbone atoms only — not comparable to full-atom values): 33418 Å² total; per-residue (Å²): 137,82,77,80,78,79,82,79,77,80,75,78,76,76,76,74,77,75,75,76,75,71,75,74,70,74,72,69,68,70,68,63,68,76,70,73,65,74,75,79,75,75,80,54,75,70,46,39,50,59,39,38,54,36,33,33,48,47,47,50,51,50,22,50,73,65,66,56,44,74,47,43,83,83,62,82,66,76,84,64,92,56,77,43,61,39,33,37,73,70,37,41,33,53,57,48,26,19,49,69,49,21,83,88,40,62,66,61,50,53,54,34,49,52,33,33,55,42,29,66,72,65,44,98,47,53,28,44,83,71,75,80,44,26,28,12,33,53,24,26,33,40,37,67,25,23,48,46,57,88,73,45,45,49,27,66,42,45,40,58,28,48,44,52,35,52,48,38,29,68,77,34,64,89,46,35,47,37,39,81,34,46,36,84,77,44,53,75,49,63,47,12,32,46,30,27,23,64,43,96,77,50,48,74,35,54,74,62,49,69,82,45,65,97,48,87,52,58,49,47,55,24,37,22,60,42,70,52,91,41,29,37,34,22,37,24,32,54,45,84,38,32,33,23,34,36,45,40,52,23,40,96,81,38,21,52,53,81,58,56,91,94,49,48,35,56,14,24,30,36,42,53,37,50,23,54,33,72,80,51,34,70,75,69,69,69,68,70,67,68,74,76,74,72,71,70,80,78,127,138,83,79,78,78,81,80,82,78,82,76,78,78,76,77,76,77,75,75,76,75,71,75,74,73,74,72,71,69,70,68,64,67,75,70,73,66,75,74,81,73,76,79,55,75,67,47,41,50,59,37,39,53,36,33,33,47,48,48,52,50,50,22,50,72,64,67,55,45,75,48,44,84,83,60,83,66,75,84,65,90,56,78,44,62,39,31,37,73,71,37,39,33,55,56,48,25,18,48,68,50,20,84,88,38,60,68,61,51,52,55,35,49,51,32,34,55,41,29,66,72,66,43,97,46,52,28,43,83,72,76,82,44,26,29,13,33,54,23,26,33,40,36,69,26,22,48,47,57,86,74,44,44,48,27,67,44,44,40,59,28,48,44,51,36,52,48,36,30,68,78,34,65,89,46,35,47,36,38,80,35,46,38,85,76,43,51,74,49,64,48,14,32,47,31,27,22,64,43,96,79,49,47,74,35,55,74,61,51,69,81,45,65,96,49,89,53,57,49,46,54,23,37,21,60,42,70,52,91,40,29,37,35,22,37,24,33,54,45,84,39,31,34,23,35,36,45,41,53,23,42,96,81,38,21,51,53,83,59,57,90,94,49,49,35,56,14,25,28,36,42,54,37,49,22,53,32,72,82,51,35,72,76,68,69,68,68,71,69,68,74,78,71,74,72,69,78,80,126

Foldseek 3Di:
DPPDDDDPPPPPPPPPPPPPPPPPPPPPPPPPPPPPPPPDQDADAFAAPQLLVQLLVLLVVQCVVQPVAEDEFPDDDPDDPDDFSQQDLVCVVVLLLLQVLAPPDVPQNVVLVVQSVCVVVPDPGRSDDDDFRFQSNSSSSNVVSPNDCSLFVRHSAPLQSVLSLDVSCVVPVQRRQKDKDFLVPDADDASKKFKFFPDPDTAQAPVVSVVPHPDGGHMHIWGFNDFDAQWTWTWTGCDRSGTYIYIFGHPRVRGGDFGDPPDTGGHIMMDGCHLCHPPRNPCPPPPPPPPPPPPDPPD/DPPDDDDDDPPPPPPPPPPPPPPPPPPPPPPPPPPPPPPDQDADDFAAPQLLVQLLVLLVVQCVVQPVAEDEFPDDDPDDPDDFSQQDLVCVVVLLLLQVLAPPDVPQNVVLVVQSVCVVVPDPGRSDDDDFRFQSNSSSSNVVSPNDCSLFVRHSAPLQSVLSLDVSCVVPVQRRQKDKDFLVPDADDASKKFKFFPDPDTAQAPVVSVVPHPDGGHMHIWGFNDFDAQWTWTWTGCDRSGTYIYIFGDPRVRGGDFGDPPDTGGHIMMHGCHLCHPPRNPCPPPPPPPPPPPPPPPD

Sequence (598 aa):
MRLSAPSASAGRRVHALLLALWPTALLAACATPPQATARFREPPLSYPPSTRERIVRFALTEWQDWGGYVTTPGEKHPPSKAPGPESAIANFPRVLAYWRAVEEDRPVIDRNRDRYAAALQGAATAPWREPAWSAAFISWVMRSAGVDQREFAGNAAHSFYLDAILADARDFPAQAPFVPHSIGDYAPAPGDLVCGDRSRRPLTDWRERLAEIGQFRAMHCDIVVRVGPFVAEAVGGNVEDAVTMTRFPTDASGRLLPRPAGEPVLFGVIEDRIGRLPPFGAAIPIPANPPASIGAPVSMRLSAPSASAGRRVHALLLALWPTALLAACATPPQATARFREPPLSYPPSTRERIVRFALTEWQDWGGYVTTPGEKHPPSKAPGPESAIANFPRVLAYWRAVEEDRPVIDRNRDRYAAALQGAATAPWREPAWSAAFISWVMRSAGVDQREFAGNAAHSFYLDAILADARDFPAQAPFVPHSIGDYAPAPGDLVCGDRSRRPLTDWRERLAEIGQFRAMHCDIVVRVGPFVAEAVGGNVEDAVTMTRFPTDASGRLLPRPAGEPVLFGVIEDRIGRLPPFGAAIPIPANPPASIGAPVS

Organism: NCBI:txid207340